Protein AF-A0A961IAS9-F1 (afdb_monomer_lite)

pLDDT: mean 73.24, std 22.25, range [24.95, 97.94]

Secondary structure (DSSP, 8-state):
-HHHHHHHHHHHHHHHHHHHHHHHHHHHHHHHHHHHHHHHHT-HHHHHHHHHHHHHHHHHS-TT-HHHHHHHHHHHHHHHSSS-GGGSS--HHHHHHHHHHHHHHHHTTPPPP-HHHHHHHHHHHHHHHHHHHTT-HHHHHHHHHHHHHHHTT---HHHHHHHHHHHHHHHHTT-HHHHHHHHHHHHHHTTTSHHHHHHHHHHHHHHHHHHHHHHHHHS---HHHHHHHHHHTT-HHHHHHHHHT-SS--HHHHHHHHHHHHHTT-HHHHHHHHHHHHHH---HHHHHHHHHHHHHHHHHSS-HHHHHHHHHHHHHHHT-HHHHHHHHHHHTTSPP-HHHHHHHHHHHH-TTS-HHHHHHHHHHHHHHHT-----TTT---------S-------PPPPPP----------------PPPPPPPTTPPPPP-------EEEE-TTS-EEEES-EEEETTEEEETTEEE--PSP---

Radius of gyration: 30.34 Å; chains: 1; bounding box: 96×59×91 Å

Structure (mmCIF, N/CA/C/O backbone):
data_AF-A0A961IAS9-F1
#
_entry.id   AF-A0A961IAS9-F1
#
loop_
_atom_site.group_PDB
_atom_site.id
_atom_site.type_symbol
_atom_site.label_atom_id
_atom_site.label_alt_id
_atom_site.label_comp_id
_atom_site.label_asym_id
_atom_site.label_entity_id
_atom_site.label_seq_id
_atom_site.pdbx_PDB_ins_code
_atom_site.Cartn_x
_atom_site.Cartn_y
_atom_site.Cartn_z
_atom_site.occupancy
_atom_site.B_iso_or_equiv
_atom_site.auth_seq_id
_atom_site.auth_comp_id
_atom_site.auth_asym_id
_atom_site.auth_atom_id
_atom_site.pdbx_PDB_model_num
ATOM 1 N N . MET A 1 1 ? 39.815 -20.068 -60.153 1.00 55.81 1 MET A N 1
ATOM 2 C CA . MET A 1 1 ? 39.666 -20.038 -58.678 1.00 55.81 1 MET A CA 1
ATOM 3 C C . MET A 1 1 ? 39.257 -18.664 -58.130 1.00 55.81 1 MET A C 1
ATOM 5 O O . MET A 1 1 ? 38.383 -18.634 -57.279 1.00 55.81 1 MET A O 1
ATOM 9 N N . GLN A 1 2 ? 39.758 -17.529 -58.644 1.00 60.88 2 GLN A N 1
ATOM 10 C CA . GLN A 1 2 ? 39.409 -16.188 -58.117 1.00 60.88 2 GLN A CA 1
ATOM 11 C C . GLN A 1 2 ? 37.924 -15.770 -58.247 1.00 60.88 2 GLN A C 1
ATOM 13 O O . GLN A 1 2 ? 37.395 -15.134 -57.342 1.00 60.88 2 GLN A O 1
ATOM 18 N N . ARG A 1 3 ? 37.211 -16.163 -59.318 1.00 66.38 3 ARG A N 1
ATOM 19 C CA . ARG A 1 3 ? 35.778 -15.822 -59.492 1.00 66.38 3 ARG A CA 1
ATOM 20 C C . ARG A 1 3 ? 34.842 -16.534 -58.504 1.00 66.38 3 ARG A C 1
ATOM 22 O O . ARG A 1 3 ? 33.837 -15.957 -58.114 1.00 66.38 3 ARG A O 1
ATOM 29 N N . GLY A 1 4 ? 35.187 -17.750 -58.075 1.00 72.12 4 GLY A N 1
ATOM 30 C CA . GLY A 1 4 ? 34.406 -18.490 -57.075 1.00 72.12 4 GLY A CA 1
ATOM 31 C C . GLY A 1 4 ? 34.513 -17.865 -55.684 1.00 72.12 4 GLY A C 1
ATOM 32 O O . GLY A 1 4 ? 33.504 -17.716 -55.005 1.00 72.12 4 GLY A O 1
ATOM 33 N N . GLY A 1 5 ? 35.711 -17.406 -55.303 1.00 78.50 5 GLY A N 1
ATOM 34 C CA . GLY A 1 5 ? 35.925 -16.703 -54.033 1.00 78.50 5 GLY A CA 1
ATOM 35 C C . GLY A 1 5 ? 35.165 -15.376 -53.943 1.00 78.50 5 GLY A C 1
ATOM 36 O O . GLY A 1 5 ? 34.583 -15.081 -52.906 1.00 78.50 5 GLY A O 1
ATOM 37 N N . ALA A 1 6 ? 35.092 -14.615 -55.042 1.00 80.81 6 ALA A N 1
ATOM 38 C CA . ALA A 1 6 ? 34.334 -13.362 -55.082 1.0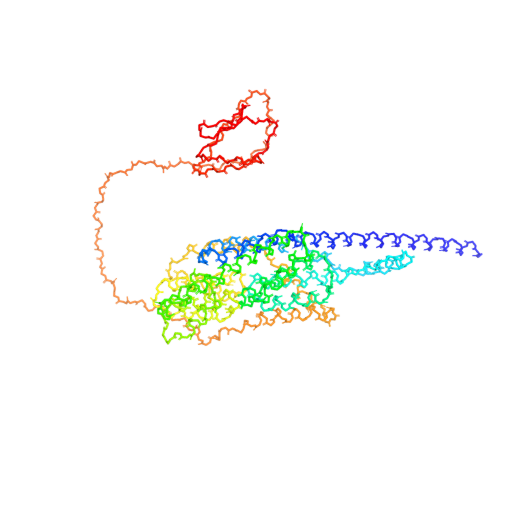0 80.81 6 ALA A CA 1
ATOM 39 C C . ALA A 1 6 ? 32.819 -13.579 -54.920 1.00 80.81 6 ALA A C 1
ATOM 41 O O . ALA A 1 6 ? 32.168 -12.822 -54.208 1.00 80.81 6 ALA A O 1
ATOM 42 N N . ILE A 1 7 ? 32.259 -14.629 -55.532 1.00 84.69 7 ILE A N 1
ATOM 43 C CA . ILE A 1 7 ? 30.832 -14.962 -55.393 1.00 84.69 7 ILE A CA 1
ATOM 44 C C . ILE A 1 7 ? 30.521 -15.410 -53.961 1.00 84.69 7 ILE A C 1
ATOM 46 O O . ILE A 1 7 ? 29.562 -14.920 -53.375 1.00 84.69 7 ILE A O 1
ATOM 50 N N . VAL A 1 8 ? 31.350 -16.277 -53.369 1.00 84.00 8 VAL A N 1
ATOM 51 C CA . VAL A 1 8 ? 31.183 -16.714 -51.969 1.00 84.00 8 VAL A CA 1
ATOM 52 C C . VAL A 1 8 ? 31.287 -15.531 -51.004 1.00 84.00 8 VAL A C 1
ATOM 54 O O . VAL A 1 8 ? 30.492 -15.434 -50.074 1.00 84.00 8 VAL A O 1
ATOM 57 N N . PHE A 1 9 ? 32.204 -14.594 -51.254 1.00 86.25 9 PHE A N 1
ATOM 58 C CA . PHE A 1 9 ? 32.331 -13.375 -50.460 1.00 86.25 9 PHE A CA 1
ATOM 59 C C . PHE A 1 9 ? 31.090 -12.477 -50.569 1.00 86.25 9 PHE A C 1
ATOM 61 O O . PHE A 1 9 ? 30.550 -12.064 -49.548 1.00 86.25 9 PHE A O 1
ATOM 68 N N . ILE A 1 10 ? 30.592 -12.219 -51.783 1.00 86.88 10 ILE A N 1
ATOM 69 C CA . ILE A 1 10 ? 29.390 -11.394 -52.001 1.00 86.88 10 ILE A CA 1
ATOM 70 C C . ILE A 1 10 ? 28.158 -12.034 -51.350 1.00 86.88 10 ILE A C 1
ATOM 72 O O . ILE A 1 10 ? 27.391 -11.343 -50.683 1.00 86.88 10 ILE A O 1
ATOM 76 N N . VAL A 1 11 ? 27.984 -13.350 -51.500 1.00 86.56 11 VAL A N 1
ATOM 77 C CA . VAL A 1 11 ? 26.887 -14.089 -50.859 1.00 86.56 11 VAL A CA 1
ATOM 78 C C . VAL A 1 11 ? 27.018 -14.043 -49.337 1.00 86.56 11 VAL A C 1
ATOM 80 O O . VAL A 1 11 ? 26.026 -13.806 -48.657 1.00 86.56 11 VAL A O 1
ATOM 83 N N . GLY A 1 12 ? 28.232 -14.188 -48.799 1.00 85.12 12 GLY A N 1
ATOM 84 C CA . GLY A 1 12 ? 28.494 -14.058 -47.366 1.00 85.12 12 GLY A CA 1
ATOM 85 C C . GLY A 1 12 ? 28.143 -12.671 -46.823 1.00 85.12 12 GLY A C 1
ATOM 86 O O . GLY A 1 12 ? 27.488 -12.569 -45.790 1.00 85.12 12 GLY A O 1
ATOM 87 N N . VAL A 1 13 ? 28.502 -11.605 -47.544 1.00 84.38 13 VAL A N 1
ATOM 88 C CA . VAL A 1 13 ? 28.171 -10.220 -47.166 1.00 84.38 13 VAL A CA 1
ATOM 89 C C . VAL A 1 13 ? 26.664 -9.965 -47.228 1.00 84.38 13 VAL A C 1
ATOM 91 O O . VAL A 1 13 ? 26.116 -9.367 -46.306 1.00 84.38 13 VAL A O 1
ATOM 94 N N . LEU A 1 14 ? 25.974 -10.438 -48.271 1.00 85.94 14 LEU A N 1
ATOM 95 C CA . LEU A 1 14 ? 24.517 -10.301 -48.387 1.00 85.94 14 LEU A CA 1
ATOM 96 C C . LEU A 1 14 ? 23.775 -11.070 -47.290 1.00 85.94 14 LEU A C 1
ATOM 98 O O . LEU A 1 14 ? 22.804 -10.560 -46.735 1.00 85.94 14 LEU A O 1
ATOM 102 N N . LEU A 1 15 ? 24.242 -12.271 -46.951 1.00 83.25 15 LEU A N 1
ATOM 103 C CA . LEU A 1 15 ? 23.660 -13.079 -45.884 1.00 83.25 15 LEU A CA 1
ATOM 104 C C . LEU A 1 15 ? 23.878 -12.424 -44.514 1.00 83.25 15 LEU A C 1
ATOM 106 O O . LEU A 1 15 ? 22.947 -12.355 -43.717 1.00 83.25 15 LEU A O 1
ATOM 110 N N . LEU A 1 16 ? 25.063 -11.858 -44.272 1.00 78.44 16 LEU A N 1
ATOM 111 C CA . LEU A 1 16 ? 25.355 -11.096 -43.057 1.00 78.44 16 LEU A CA 1
ATOM 112 C C . LEU A 1 16 ? 24.498 -9.825 -42.967 1.00 78.44 16 LEU A C 1
ATOM 114 O O . LEU A 1 16 ? 24.000 -9.511 -41.890 1.00 78.44 16 LEU A O 1
ATOM 118 N N . PHE A 1 17 ? 24.268 -9.135 -44.089 1.00 82.62 17 PHE A N 1
ATOM 119 C CA . PHE A 1 17 ? 23.368 -7.980 -44.155 1.00 82.62 17 PHE A CA 1
ATOM 120 C C . PHE A 1 17 ? 21.907 -8.359 -43.876 1.00 82.62 17 PHE A C 1
ATOM 122 O O . PHE A 1 17 ? 21.202 -7.638 -43.178 1.00 82.62 17 PHE A O 1
ATOM 129 N N . PHE A 1 18 ? 21.440 -9.498 -44.390 1.00 83.50 18 PHE A N 1
ATOM 130 C CA . PHE A 1 18 ? 20.084 -9.976 -44.120 1.00 83.50 18 PHE A CA 1
ATOM 131 C C . PHE A 1 18 ? 19.899 -10.375 -42.648 1.00 83.50 18 PHE A C 1
ATOM 133 O O . PHE A 1 18 ? 18.911 -9.988 -42.026 1.00 83.50 18 PHE A O 1
ATOM 140 N N . LEU A 1 19 ? 20.874 -11.088 -42.072 1.00 76.69 19 LEU A N 1
ATOM 141 C CA . LEU A 1 19 ? 20.866 -11.460 -40.655 1.00 76.69 19 LEU A CA 1
ATOM 142 C C . LEU A 1 19 ? 20.915 -10.231 -39.744 1.00 76.69 19 LEU A C 1
ATOM 144 O O . LEU A 1 19 ? 20.162 -10.161 -38.776 1.00 76.69 19 LEU A O 1
ATOM 148 N N . SER A 1 20 ? 21.753 -9.240 -40.060 1.00 72.44 20 SER A N 1
ATOM 149 C CA . SER A 1 20 ? 21.816 -8.004 -39.278 1.00 72.44 20 SER A CA 1
ATOM 150 C C . SER A 1 20 ? 20.538 -7.177 -39.411 1.00 72.44 20 SER A C 1
ATOM 152 O O . SER A 1 20 ? 20.057 -6.660 -38.408 1.00 72.44 20 SER A O 1
ATOM 154 N N . ALA A 1 21 ? 19.927 -7.109 -40.598 1.00 79.94 21 ALA A N 1
ATOM 155 C CA . ALA A 1 21 ? 18.639 -6.446 -40.790 1.00 79.94 21 ALA A CA 1
ATOM 156 C C . ALA A 1 21 ? 17.524 -7.103 -39.960 1.00 79.94 21 ALA A C 1
ATOM 158 O O . ALA A 1 21 ? 16.784 -6.395 -39.277 1.00 79.94 21 ALA A O 1
ATOM 159 N N . GLN A 1 22 ? 17.428 -8.439 -39.957 1.00 79.31 22 GLN A N 1
ATOM 160 C CA . GLN A 1 22 ? 16.470 -9.148 -39.100 1.00 79.31 22 GLN A CA 1
ATOM 161 C C . GLN A 1 22 ? 16.735 -8.906 -37.611 1.00 79.31 22 GLN A C 1
ATOM 163 O O . GLN A 1 22 ? 15.794 -8.625 -36.872 1.00 79.31 22 GLN A O 1
ATOM 168 N N . ALA A 1 23 ? 17.998 -8.949 -37.186 1.00 73.06 23 ALA A N 1
ATOM 169 C CA . ALA A 1 23 ? 18.378 -8.738 -35.793 1.00 73.06 23 ALA A CA 1
ATOM 170 C C . ALA A 1 23 ? 18.105 -7.297 -35.310 1.00 73.06 23 ALA A C 1
ATOM 172 O O . ALA A 1 23 ? 17.712 -7.075 -34.169 1.00 73.06 23 ALA A O 1
ATOM 173 N N . ILE A 1 24 ? 18.258 -6.294 -36.180 1.00 75.81 24 ILE A N 1
ATOM 174 C CA . ILE A 1 24 ? 17.899 -4.903 -35.862 1.00 75.81 24 ILE A CA 1
ATOM 175 C C . ILE A 1 24 ? 16.381 -4.762 -35.699 1.00 75.81 24 ILE A C 1
ATOM 177 O O . ILE A 1 24 ? 15.922 -4.085 -34.778 1.00 75.81 24 ILE A O 1
ATOM 181 N N . VAL A 1 25 ? 15.598 -5.392 -36.581 1.00 81.12 25 VAL A N 1
ATOM 182 C CA . VAL A 1 25 ? 14.131 -5.369 -36.494 1.00 81.12 25 VAL A CA 1
ATOM 183 C C . VAL A 1 25 ? 13.654 -6.053 -35.214 1.00 81.12 25 VAL A C 1
ATOM 185 O O . VAL A 1 25 ? 12.796 -5.494 -34.536 1.00 81.12 25 VAL A O 1
ATOM 188 N N . SER A 1 26 ? 14.226 -7.202 -34.839 1.00 75.06 26 SER A N 1
ATOM 189 C CA . SER A 1 26 ? 13.853 -7.890 -33.597 1.00 75.06 26 SER A CA 1
ATOM 190 C C . SER A 1 26 ? 14.161 -7.047 -32.359 1.00 75.06 26 SER A C 1
ATOM 192 O O . SER A 1 26 ? 13.287 -6.886 -31.516 1.00 75.06 26 SER A O 1
ATOM 194 N N . VAL A 1 27 ? 15.333 -6.402 -32.286 1.00 76.31 27 VAL A N 1
ATOM 195 C CA . VAL A 1 27 ? 15.661 -5.482 -31.178 1.00 76.31 27 VAL A CA 1
ATOM 196 C C . VAL A 1 27 ? 14.718 -4.287 -31.133 1.00 76.31 27 VAL A C 1
ATOM 198 O O . VAL A 1 27 ? 14.332 -3.858 -30.054 1.00 76.31 27 VAL A O 1
ATOM 201 N N . LYS A 1 28 ? 14.320 -3.735 -32.285 1.00 78.75 28 LYS A N 1
ATOM 202 C CA . LYS A 1 28 ? 13.370 -2.615 -32.321 1.00 78.75 28 LYS A CA 1
ATOM 203 C C . LYS A 1 28 ? 11.969 -3.018 -31.883 1.00 78.75 28 LYS A C 1
ATOM 205 O O . LYS A 1 28 ? 11.305 -2.238 -31.209 1.00 78.75 28 LYS A O 1
ATOM 210 N N . LEU A 1 29 ? 11.531 -4.221 -32.244 1.00 79.38 29 LEU A N 1
ATOM 211 C CA . LEU A 1 29 ? 10.282 -4.787 -31.743 1.00 79.38 29 LEU A CA 1
ATOM 212 C C . LEU A 1 29 ? 10.353 -5.051 -30.238 1.00 79.38 29 LEU A C 1
ATOM 214 O O . LEU A 1 29 ? 9.370 -4.797 -29.550 1.00 79.38 29 LEU A O 1
ATOM 218 N N . LEU A 1 30 ? 11.502 -5.494 -29.723 1.00 74.44 30 LEU A N 1
ATOM 219 C CA . LEU A 1 30 ? 11.718 -5.668 -28.291 1.00 74.44 30 LEU A CA 1
ATOM 220 C C . LEU A 1 30 ? 11.740 -4.327 -27.545 1.00 74.44 30 LEU A C 1
ATOM 222 O O . LEU A 1 30 ? 11.057 -4.192 -26.543 1.00 74.44 30 LEU A O 1
ATOM 226 N N . GLU A 1 31 ? 12.445 -3.313 -28.051 1.00 76.19 31 GLU A N 1
ATOM 227 C CA . GLU A 1 31 ? 12.445 -1.953 -27.486 1.00 76.19 31 GLU A CA 1
ATOM 228 C C . GLU A 1 31 ? 11.020 -1.386 -27.438 1.00 76.19 31 GLU A C 1
ATOM 230 O O . GLU A 1 31 ? 10.598 -0.879 -26.403 1.00 76.19 31 GLU A O 1
ATOM 235 N N . LEU A 1 32 ? 10.246 -1.548 -28.519 1.00 78.19 32 LEU A N 1
ATOM 236 C CA . LEU A 1 32 ? 8.827 -1.186 -28.545 1.00 78.19 32 LEU A CA 1
ATOM 237 C C . LEU A 1 32 ? 8.020 -1.972 -27.520 1.00 78.19 32 LEU A C 1
ATOM 239 O O . LEU A 1 32 ? 7.135 -1.410 -26.892 1.00 78.19 32 LEU A O 1
ATOM 243 N N . ARG A 1 33 ? 8.297 -3.262 -27.348 1.00 73.69 33 ARG A N 1
ATOM 244 C CA . ARG A 1 33 ? 7.595 -4.101 -26.383 1.00 73.69 33 ARG A CA 1
ATOM 245 C C . ARG A 1 33 ? 7.918 -3.697 -24.948 1.00 73.69 33 ARG A C 1
ATOM 247 O O . ARG A 1 33 ? 6.991 -3.577 -24.166 1.00 73.69 33 ARG A O 1
ATOM 254 N N . VAL A 1 34 ? 9.181 -3.424 -24.624 1.00 71.69 34 VAL A N 1
ATOM 255 C CA . VAL A 1 34 ? 9.606 -2.908 -23.314 1.00 71.69 34 VAL A CA 1
ATOM 256 C C . VAL A 1 34 ? 8.987 -1.536 -23.054 1.00 71.69 34 VAL A C 1
ATOM 258 O O . VAL A 1 34 ? 8.461 -1.321 -21.970 1.00 71.69 34 VAL A O 1
ATOM 261 N N . GLN A 1 35 ? 8.967 -0.636 -24.043 1.00 73.06 35 GLN A N 1
ATOM 262 C CA . GLN A 1 35 ? 8.312 0.673 -23.928 1.00 73.06 35 GLN A CA 1
ATOM 263 C C . GLN A 1 35 ? 6.798 0.553 -23.745 1.00 73.06 35 GLN A C 1
ATOM 265 O O . GLN A 1 35 ? 6.250 1.128 -22.815 1.00 73.06 35 GLN A O 1
ATOM 270 N N . ILE A 1 36 ? 6.124 -0.237 -24.584 1.00 70.50 36 ILE A N 1
ATOM 271 C CA . ILE A 1 36 ? 4.683 -0.488 -24.478 1.00 70.50 36 ILE A CA 1
ATOM 272 C C . ILE A 1 36 ? 4.359 -1.141 -23.143 1.00 70.50 36 ILE A C 1
ATOM 274 O O . ILE A 1 36 ? 3.365 -0.773 -22.530 1.00 70.50 36 ILE A O 1
ATOM 278 N N . SER A 1 37 ? 5.168 -2.106 -22.706 1.00 66.25 37 SER A N 1
ATOM 279 C CA . SER A 1 37 ? 5.036 -2.709 -21.392 1.00 66.25 37 SER A CA 1
ATOM 280 C C . SER A 1 37 ? 5.177 -1.621 -20.353 1.00 66.25 37 SER A C 1
ATOM 282 O O . SER A 1 37 ? 4.171 -1.362 -19.729 1.00 66.25 37 SER A O 1
ATOM 284 N N . ARG A 1 38 ? 6.301 -0.904 -20.247 1.00 68.06 38 ARG A N 1
ATOM 285 C CA . ARG A 1 38 ? 6.511 0.218 -19.310 1.00 68.06 38 ARG A CA 1
ATOM 286 C C . ARG A 1 38 ? 5.332 1.201 -19.258 1.00 68.06 38 ARG A C 1
ATOM 288 O O . ARG A 1 38 ? 4.845 1.482 -18.169 1.00 68.06 38 ARG A O 1
ATOM 295 N N . ASP A 1 39 ? 4.829 1.640 -20.410 1.00 65.31 39 ASP A N 1
ATOM 296 C CA . ASP A 1 39 ? 3.709 2.584 -20.519 1.00 65.31 39 ASP A CA 1
ATOM 297 C C . ASP A 1 39 ? 2.350 1.965 -20.124 1.00 65.31 39 ASP A C 1
ATOM 299 O O . ASP A 1 39 ? 1.460 2.662 -19.634 1.00 65.31 39 ASP A O 1
ATOM 303 N N . ARG A 1 40 ? 2.148 0.657 -20.352 1.00 61.34 40 ARG A N 1
ATOM 304 C CA . ARG A 1 40 ? 0.899 -0.065 -20.024 1.00 61.34 40 ARG A CA 1
ATOM 305 C C . ARG A 1 40 ? 0.880 -0.657 -18.620 1.00 61.34 40 ARG A C 1
ATOM 307 O O . ARG A 1 40 ? -0.201 -0.836 -18.069 1.00 61.34 40 ARG A O 1
ATOM 314 N N . LEU A 1 41 ? 2.045 -1.005 -18.090 1.00 58.31 41 LEU A N 1
ATOM 315 C CA . LEU A 1 41 ? 2.235 -1.758 -16.855 1.00 58.31 41 LEU A CA 1
ATOM 316 C C . LEU A 1 41 ? 1.920 -0.960 -15.616 1.00 58.31 41 LEU A C 1
ATOM 318 O O . LEU A 1 41 ? 1.392 -1.460 -14.634 1.00 58.31 41 LEU A O 1
ATOM 322 N N . LEU A 1 42 ? 2.328 0.290 -15.677 1.00 61.09 42 LEU A N 1
ATOM 323 C CA . LEU A 1 42 ? 2.171 1.251 -14.628 1.00 61.09 42 LEU A CA 1
ATOM 324 C C . LEU A 1 42 ? 1.645 2.437 -15.380 1.00 61.09 42 LEU A C 1
ATOM 326 O O . LEU A 1 42 ? 2.411 3.323 -15.727 1.00 61.09 42 LEU A O 1
ATOM 330 N N . ASN A 1 43 ? 0.356 2.416 -15.726 1.00 72.44 43 ASN A N 1
ATOM 331 C CA . ASN A 1 43 ? -0.313 3.644 -16.124 1.00 72.44 43 ASN A CA 1
ATOM 332 C C . ASN A 1 43 ? -0.104 4.612 -14.954 1.00 72.44 43 ASN A C 1
ATOM 334 O O . ASN A 1 43 ? -0.851 4.572 -13.981 1.00 72.44 43 ASN A O 1
ATOM 338 N N . TYR A 1 44 ? 0.996 5.364 -15.000 1.00 77.38 44 TYR A N 1
ATOM 339 C CA . TYR A 1 44 ? 1.581 5.971 -13.815 1.00 77.38 44 TYR A CA 1
ATOM 340 C C . TYR A 1 44 ? 0.612 7.002 -13.261 1.00 77.38 44 TYR A C 1
ATOM 342 O O . TYR A 1 44 ? 0.392 7.080 -12.059 1.00 77.38 44 TYR A O 1
ATOM 350 N N . GLU A 1 45 ? -0.094 7.667 -14.172 1.00 79.62 45 GLU A N 1
ATOM 351 C CA . GLU A 1 45 ? -1.185 8.564 -13.862 1.00 79.62 45 GLU A CA 1
ATOM 352 C C . GLU A 1 45 ? -2.350 7.850 -13.168 1.00 79.62 45 GLU A C 1
ATOM 354 O O . GLU A 1 45 ? -2.854 8.341 -12.156 1.00 79.62 45 GLU A O 1
ATOM 359 N N . LEU A 1 46 ? -2.786 6.689 -13.670 1.00 80.00 46 LEU A N 1
ATOM 360 C CA . LEU A 1 46 ? -3.801 5.883 -12.991 1.00 80.00 46 LEU A CA 1
ATOM 361 C C . LEU A 1 46 ? -3.311 5.417 -11.616 1.00 80.00 46 LEU A C 1
ATOM 363 O O . LEU A 1 46 ? -4.080 5.520 -10.664 1.00 80.00 46 LEU A O 1
ATOM 367 N N . SER A 1 47 ? -2.056 4.979 -11.490 1.00 81.38 47 SER A N 1
ATOM 368 C CA . SER A 1 47 ? -1.487 4.563 -10.205 1.00 81.38 47 SER A CA 1
ATOM 369 C C . SER A 1 47 ? -1.468 5.714 -9.211 1.00 81.38 47 SER A C 1
ATOM 371 O O . SER A 1 47 ? -2.018 5.585 -8.125 1.00 81.38 47 SER A O 1
ATOM 373 N N . SER A 1 48 ? -0.958 6.889 -9.589 1.00 84.19 48 SER A N 1
ATOM 374 C CA . SER A 1 48 ? -0.959 8.058 -8.707 1.00 84.19 48 SER A CA 1
ATOM 375 C C . SER A 1 48 ? -2.376 8.498 -8.334 1.00 84.19 48 SER A C 1
ATOM 377 O O . SER A 1 48 ? -2.620 8.885 -7.194 1.00 84.19 48 SER A O 1
ATOM 379 N N . ARG A 1 49 ? -3.351 8.397 -9.249 1.00 85.62 49 ARG A N 1
ATOM 380 C CA . ARG A 1 49 ? -4.765 8.663 -8.928 1.00 85.62 49 ARG A CA 1
ATOM 381 C C . ARG A 1 49 ? -5.327 7.653 -7.930 1.00 85.62 49 ARG A C 1
ATOM 383 O O . ARG A 1 49 ? -6.054 8.062 -7.026 1.00 85.62 49 ARG A O 1
ATOM 390 N N . VAL A 1 50 ? -5.016 6.369 -8.091 1.00 84.69 50 VAL A N 1
ATOM 391 C CA . VAL A 1 50 ? -5.457 5.310 -7.175 1.00 84.69 50 VAL A CA 1
ATOM 392 C C . VAL A 1 50 ? -4.786 5.460 -5.814 1.00 84.69 50 VAL A C 1
ATOM 394 O O . VAL A 1 50 ? -5.499 5.495 -4.817 1.00 84.69 50 VAL A O 1
ATOM 397 N N . LEU A 1 51 ? -3.474 5.699 -5.772 1.00 86.75 51 LEU A N 1
ATOM 398 C CA . LEU A 1 51 ? -2.714 5.991 -4.556 1.00 86.75 51 LEU A CA 1
ATOM 399 C C . LEU A 1 51 ? -3.295 7.195 -3.808 1.00 86.75 51 LEU A C 1
ATOM 401 O O . LEU A 1 51 ? -3.590 7.114 -2.618 1.00 86.75 51 LEU A O 1
ATOM 405 N N . LYS A 1 52 ? -3.548 8.298 -4.523 1.00 87.25 52 LYS A N 1
ATOM 406 C CA . LYS A 1 52 ? -4.195 9.495 -3.973 1.00 87.25 52 LYS A CA 1
ATOM 407 C C . LYS A 1 52 ? -5.547 9.174 -3.346 1.00 87.25 52 LYS A C 1
ATOM 409 O O . LYS A 1 52 ? -5.843 9.639 -2.250 1.00 87.25 52 LYS A O 1
ATOM 414 N N . ASN A 1 53 ? -6.381 8.411 -4.051 1.00 85.81 53 ASN A N 1
ATOM 415 C CA . ASN A 1 53 ? -7.705 8.043 -3.560 1.00 85.81 53 ASN A CA 1
ATOM 416 C C . ASN A 1 53 ? -7.610 7.111 -2.347 1.00 85.81 53 ASN A C 1
ATOM 418 O O . ASN A 1 53 ? -8.323 7.339 -1.376 1.00 85.81 53 ASN A O 1
ATOM 422 N N . ARG A 1 54 ? -6.699 6.130 -2.363 1.00 84.50 54 ARG A N 1
ATOM 423 C CA . ARG A 1 54 ? -6.433 5.228 -1.235 1.00 84.50 54 ARG A CA 1
ATOM 424 C C . ARG A 1 54 ? -5.993 6.004 0.000 1.00 84.50 54 ARG A C 1
ATOM 426 O O . ARG A 1 54 ? -6.557 5.811 1.070 1.00 84.50 54 ARG A O 1
ATOM 433 N N . PHE A 1 55 ? -5.052 6.930 -0.152 1.00 84.56 55 PHE A N 1
ATOM 434 C CA . PHE A 1 55 ? -4.572 7.747 0.959 1.00 84.56 55 PHE A CA 1
ATOM 435 C C . PHE A 1 55 ? -5.657 8.680 1.498 1.00 84.56 55 PHE A C 1
ATOM 437 O O . PHE A 1 55 ? -5.833 8.813 2.705 1.00 84.56 55 PHE A O 1
ATOM 444 N N . LYS A 1 56 ? -6.448 9.283 0.604 1.00 85.56 56 LYS A N 1
ATOM 445 C CA . LYS A 1 56 ? -7.594 10.104 0.993 1.00 85.56 56 LYS A CA 1
ATOM 446 C C . LYS A 1 56 ? -8.629 9.296 1.780 1.00 85.56 56 LYS A C 1
ATOM 448 O O . LYS A 1 56 ? -9.106 9.785 2.797 1.00 85.56 56 LYS A O 1
ATOM 453 N N . GLN A 1 57 ? -8.956 8.086 1.326 1.00 81.81 57 GLN A N 1
ATOM 454 C CA . GLN A 1 57 ? -9.853 7.176 2.041 1.00 81.81 57 GLN A CA 1
ATOM 455 C C . GLN A 1 57 ? -9.305 6.855 3.428 1.00 81.81 57 GLN A C 1
ATOM 457 O O . GLN A 1 57 ? -10.003 7.047 4.418 1.00 81.81 57 GLN A O 1
ATOM 462 N N . LEU A 1 58 ? -8.031 6.461 3.496 1.00 79.44 58 LEU A N 1
ATOM 463 C CA . LEU A 1 58 ? -7.369 6.114 4.746 1.00 79.44 58 LEU A CA 1
ATOM 464 C C . LEU A 1 58 ? -7.356 7.285 5.733 1.00 79.44 58 LEU A C 1
ATOM 466 O O . LEU A 1 58 ? -7.538 7.074 6.919 1.00 79.44 58 LEU A O 1
ATOM 470 N N . ILE A 1 59 ? -7.193 8.526 5.272 1.00 77.62 59 ILE A N 1
ATOM 471 C CA . ILE A 1 59 ? -7.044 9.687 6.161 1.00 77.62 59 ILE A CA 1
ATOM 472 C C . ILE A 1 59 ? -8.370 10.385 6.492 1.00 77.62 59 ILE A C 1
ATOM 474 O O . ILE A 1 59 ? -8.505 10.933 7.591 1.00 77.62 59 ILE A O 1
ATOM 478 N N . LEU A 1 60 ? -9.338 10.416 5.573 1.00 73.56 60 LEU A N 1
ATOM 479 C CA . LEU A 1 60 ? -10.559 11.227 5.709 1.00 73.56 60 LEU A CA 1
ATOM 480 C C . LEU A 1 60 ? -11.850 10.415 5.833 1.00 73.56 60 LEU A C 1
ATOM 482 O O . LEU A 1 60 ? -12.842 10.948 6.331 1.00 73.56 60 LEU A O 1
ATOM 486 N N . GLU A 1 61 ? -11.881 9.178 5.343 1.00 69.44 61 GLU A N 1
ATOM 487 C CA . GLU A 1 61 ? -13.112 8.392 5.245 1.00 69.44 61 GLU A CA 1
ATOM 488 C C . GLU A 1 61 ? -13.159 7.297 6.323 1.00 69.44 61 GLU A C 1
ATOM 490 O O . GLU A 1 61 ? -12.152 6.929 6.929 1.00 69.44 61 GLU A O 1
ATOM 495 N N . ASN A 1 62 ? -14.367 6.823 6.636 1.00 60.50 62 ASN A N 1
ATOM 496 C CA . ASN A 1 62 ? -14.573 5.849 7.705 1.00 60.50 62 ASN A CA 1
ATOM 497 C C . ASN A 1 62 ? -14.150 4.450 7.214 1.00 60.50 62 ASN A C 1
ATOM 499 O O . ASN A 1 62 ? -14.758 3.917 6.287 1.00 60.50 62 ASN A O 1
ATOM 503 N N . ASN A 1 63 ? -13.111 3.872 7.822 1.00 59.44 63 ASN A N 1
ATOM 504 C CA . ASN A 1 63 ? -12.282 2.817 7.216 1.00 59.44 63 ASN A CA 1
ATOM 505 C C . ASN A 1 63 ? -12.817 1.368 7.351 1.00 59.44 63 ASN A C 1
ATOM 507 O O . ASN A 1 63 ? -12.111 0.411 7.026 1.00 59.44 63 ASN A O 1
ATOM 511 N N . ASP A 1 64 ? -14.048 1.198 7.845 1.00 61.03 64 ASP A N 1
ATOM 512 C CA . ASP A 1 64 ? -14.705 -0.114 8.004 1.00 61.03 64 ASP A CA 1
ATOM 513 C C . ASP A 1 64 ? -15.695 -0.438 6.862 1.00 61.03 64 ASP A C 1
ATOM 515 O O . ASP A 1 64 ? -16.393 -1.455 6.906 1.00 61.03 64 ASP A O 1
ATOM 519 N N . ASP A 1 65 ? -15.764 0.393 5.812 1.00 73.25 65 ASP A N 1
ATOM 520 C CA . ASP A 1 65 ? -16.548 0.078 4.610 1.00 73.25 65 ASP A CA 1
ATOM 521 C C . ASP A 1 65 ? -15.804 -0.920 3.709 1.00 73.25 65 ASP A C 1
ATOM 523 O O . ASP A 1 65 ? -15.128 -0.568 2.737 1.00 73.25 65 ASP A O 1
ATOM 527 N N . PHE A 1 66 ? -15.945 -2.200 4.051 1.00 76.56 66 PHE A N 1
ATOM 528 C CA . PHE A 1 66 ? -15.306 -3.298 3.333 1.00 76.56 66 PHE A CA 1
ATOM 529 C C . PHE A 1 66 ? -15.705 -3.375 1.845 1.00 76.56 66 PHE A C 1
ATOM 531 O O . PHE A 1 66 ? -14.915 -3.854 1.034 1.00 76.56 66 PHE A O 1
ATOM 538 N N . HIS A 1 67 ? -16.870 -2.847 1.447 1.00 78.75 67 HIS A N 1
ATOM 539 C CA . HIS A 1 67 ? -17.300 -2.823 0.042 1.00 78.75 67 HIS A CA 1
ATOM 540 C C . HIS A 1 67 ? -16.370 -1.966 -0.828 1.00 78.75 67 HIS A C 1
ATOM 542 O O . HIS A 1 67 ? -16.041 -2.323 -1.968 1.00 78.75 67 HIS A O 1
ATOM 548 N N . GLN A 1 68 ? -15.935 -0.821 -0.293 1.00 79.88 68 GLN A N 1
ATOM 549 C CA . GLN A 1 68 ? -15.015 0.073 -0.993 1.00 79.88 68 GLN A CA 1
ATOM 550 C C . GLN A 1 68 ? -13.625 -0.540 -1.109 1.00 79.88 68 GLN A C 1
ATOM 552 O O . GLN A 1 68 ? -13.001 -0.437 -2.164 1.00 79.88 68 GLN A O 1
ATOM 557 N N . GLU A 1 69 ? -13.159 -1.211 -0.056 1.00 82.00 69 GLU A N 1
ATOM 558 C CA . GLU A 1 69 ? -11.873 -1.905 -0.056 1.00 82.00 69 GLU A CA 1
ATOM 559 C C . GLU A 1 69 ? -11.842 -3.048 -1.072 1.00 82.00 69 GLU A C 1
ATOM 561 O O . GLU A 1 69 ? -10.907 -3.126 -1.865 1.00 82.00 69 GLU A O 1
ATOM 566 N N . ILE A 1 70 ? -12.900 -3.861 -1.134 1.00 83.62 70 ILE A N 1
ATOM 567 C CA . ILE A 1 70 ? -13.051 -4.918 -2.141 1.00 83.62 70 ILE A CA 1
ATOM 568 C C . ILE A 1 70 ? -13.015 -4.333 -3.557 1.00 83.62 70 ILE A C 1
ATOM 570 O O . ILE A 1 70 ? -12.242 -4.776 -4.407 1.00 83.62 70 ILE A O 1
ATOM 574 N N . SER A 1 71 ? -13.831 -3.306 -3.813 1.00 81.50 71 SER A N 1
ATOM 575 C CA . SER A 1 71 ? -13.903 -2.663 -5.132 1.00 81.50 71 SER A CA 1
ATOM 576 C C . SER A 1 71 ? -12.553 -2.074 -5.552 1.00 81.50 71 SER A C 1
ATOM 578 O O . SER A 1 71 ? -12.177 -2.137 -6.725 1.00 81.50 71 SER A O 1
ATOM 580 N N . ARG A 1 72 ? -11.806 -1.527 -4.587 1.00 81.38 72 ARG A N 1
ATOM 581 C CA . ARG A 1 72 ? -10.451 -1.015 -4.789 1.00 81.38 72 ARG A CA 1
ATOM 582 C C . ARG A 1 72 ? -9.464 -2.139 -5.093 1.00 81.38 72 ARG A C 1
ATOM 584 O O . ARG A 1 72 ? -8.731 -2.000 -6.063 1.00 81.38 72 ARG A O 1
ATOM 591 N N . ASN A 1 73 ? -9.474 -3.240 -4.342 1.00 81.94 73 ASN A N 1
ATOM 592 C CA . ASN A 1 73 ? -8.578 -4.378 -4.583 1.00 81.94 73 ASN A CA 1
ATOM 593 C C . ASN A 1 73 ? -8.774 -4.951 -6.000 1.00 81.94 73 ASN A C 1
ATOM 595 O O . ASN A 1 73 ? -7.797 -5.201 -6.710 1.00 81.94 73 ASN A O 1
ATOM 599 N N . VAL A 1 74 ? -10.026 -5.067 -6.462 1.00 81.12 74 VAL A N 1
ATOM 600 C CA . VAL A 1 74 ? -10.335 -5.471 -7.846 1.00 81.12 74 VAL A CA 1
ATOM 601 C C . VAL A 1 74 ? -9.772 -4.456 -8.848 1.00 81.12 74 VAL A C 1
ATOM 603 O O . VAL A 1 74 ? -9.098 -4.842 -9.805 1.00 81.12 74 VAL A O 1
ATOM 606 N N . LEU A 1 75 ? -9.971 -3.153 -8.622 1.00 77.06 75 LEU A N 1
ATOM 607 C CA . LEU A 1 75 ? -9.434 -2.110 -9.501 1.00 77.06 75 LEU A CA 1
ATOM 608 C C . LEU A 1 75 ? -7.898 -2.128 -9.558 1.00 77.06 75 LEU A C 1
ATOM 610 O O . LEU A 1 75 ? -7.330 -2.062 -10.648 1.00 77.06 75 LEU A O 1
ATOM 614 N N . GLU A 1 76 ? -7.234 -2.240 -8.410 1.00 76.50 76 GLU A N 1
ATOM 615 C CA . GLU A 1 76 ? -5.776 -2.303 -8.285 1.00 76.50 76 GLU A CA 1
ATOM 616 C C . GLU A 1 76 ? -5.205 -3.561 -8.954 1.00 76.50 76 GLU A C 1
ATOM 618 O O . GLU A 1 76 ? -4.148 -3.490 -9.581 1.00 76.50 76 GLU A O 1
ATOM 623 N N . SER A 1 77 ? -5.915 -4.697 -8.916 1.00 74.50 77 SER A N 1
ATOM 624 C CA . SER A 1 77 ? -5.523 -5.897 -9.673 1.00 74.50 77 SER A CA 1
ATOM 625 C C . SER A 1 77 ? -5.480 -5.665 -11.181 1.00 74.50 77 SER A C 1
ATOM 627 O O . SER A 1 77 ? -4.512 -6.058 -11.831 1.00 74.50 77 SER A O 1
ATOM 629 N N . SER A 1 78 ? -6.431 -4.891 -11.711 1.00 69.81 78 SER A N 1
ATOM 630 C CA . SER A 1 78 ? -6.457 -4.539 -13.132 1.00 69.81 78 SER A CA 1
ATOM 631 C C . SER A 1 78 ? -5.319 -3.609 -13.567 1.00 69.81 78 SER A C 1
AT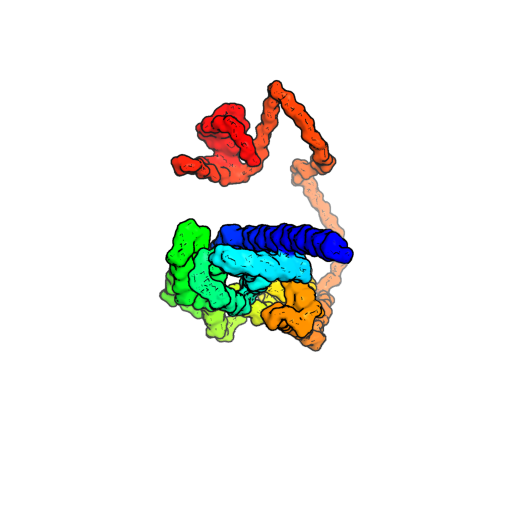OM 633 O O . SER A 1 78 ? -5.122 -3.415 -14.766 1.00 69.81 78 SER A O 1
ATOM 635 N N . ILE A 1 79 ? -4.597 -2.977 -12.632 1.00 70.00 79 ILE A N 1
ATOM 636 C CA . ILE A 1 79 ? -3.433 -2.140 -12.955 1.00 70.00 79 ILE A CA 1
ATOM 637 C C . ILE A 1 79 ? -2.229 -3.030 -13.282 1.00 70.00 79 ILE A C 1
ATOM 639 O O . ILE A 1 79 ? -1.515 -2.736 -14.236 1.00 70.00 79 ILE A O 1
ATOM 643 N N . MET A 1 80 ? -2.035 -4.137 -12.556 1.00 65.12 80 MET A N 1
ATOM 644 C CA . MET A 1 80 ? -0.833 -4.974 -12.682 1.00 65.12 80 MET A CA 1
ATOM 645 C C . MET A 1 80 ? -0.864 -5.971 -13.847 1.00 65.12 80 MET A C 1
ATOM 647 O O . MET A 1 80 ? 0.186 -6.277 -14.411 1.00 65.12 80 MET A O 1
ATOM 651 N N . ASN A 1 81 ? -2.041 -6.455 -14.252 1.00 61.03 81 ASN A N 1
ATOM 652 C CA . ASN A 1 81 ? -2.151 -7.637 -15.120 1.00 61.03 81 ASN A CA 1
ATOM 653 C C . ASN A 1 81 ? -2.404 -7.343 -16.609 1.00 61.03 81 ASN A C 1
ATOM 655 O O . ASN A 1 81 ? -2.709 -8.238 -17.395 1.00 61.03 81 ASN A O 1
ATOM 659 N N . ARG A 1 82 ? -2.208 -6.095 -17.055 1.00 57.31 82 ARG A N 1
ATOM 660 C CA . ARG A 1 82 ? -2.461 -5.694 -18.458 1.00 57.31 82 ARG A CA 1
ATOM 661 C C . ARG A 1 82 ? -1.350 -6.040 -19.452 1.00 57.31 82 ARG A C 1
ATOM 663 O O . ARG A 1 82 ? -1.519 -5.791 -20.648 1.00 57.31 82 ARG A O 1
ATOM 670 N N . ALA A 1 83 ? -0.216 -6.571 -18.999 1.00 55.69 83 ALA A N 1
ATOM 671 C CA . ALA A 1 83 ? 0.933 -6.856 -19.858 1.00 55.69 83 ALA A CA 1
ATOM 672 C C . ALA A 1 83 ? 1.486 -8.265 -19.616 1.00 55.69 83 ALA A C 1
ATOM 674 O O . ALA A 1 83 ? 1.965 -8.548 -18.518 1.00 55.69 83 ALA A O 1
ATOM 675 N N . ASP A 1 84 ? 1.462 -9.098 -20.667 1.00 57.84 84 ASP A N 1
ATOM 676 C CA . ASP A 1 84 ? 2.050 -10.444 -20.689 1.00 57.84 84 ASP A CA 1
ATOM 677 C C . ASP A 1 84 ? 3.554 -10.373 -20.349 1.00 57.84 84 ASP A C 1
ATOM 679 O O . ASP A 1 84 ? 4.330 -9.802 -21.128 1.00 57.84 84 ASP A O 1
ATOM 683 N N . PRO A 1 85 ? 3.979 -10.914 -19.195 1.00 53.31 85 PRO A N 1
ATOM 684 C CA . PRO A 1 85 ? 5.363 -10.832 -18.748 1.00 53.31 85 PRO A CA 1
ATOM 685 C C . PRO A 1 85 ? 6.344 -11.633 -19.605 1.00 53.31 85 PRO A C 1
ATOM 687 O O . PRO A 1 85 ? 7.458 -11.177 -19.852 1.00 53.31 85 PRO A O 1
ATOM 690 N N . ARG A 1 86 ? 5.908 -12.769 -20.172 1.00 56.22 86 ARG A N 1
ATOM 691 C CA . ARG A 1 86 ? 6.742 -13.629 -21.038 1.00 56.22 86 ARG A CA 1
ATOM 692 C C . ARG A 1 86 ? 7.142 -12.944 -22.336 1.00 56.22 86 ARG A C 1
ATOM 694 O O . ARG A 1 86 ? 8.033 -13.394 -23.050 1.00 56.22 86 ARG A O 1
ATOM 701 N N . ALA A 1 87 ? 6.486 -11.834 -22.649 1.00 57.97 87 ALA A N 1
ATOM 702 C CA . ALA A 1 87 ? 6.865 -10.992 -23.753 1.00 57.97 87 ALA A CA 1
ATOM 703 C C . ALA A 1 87 ? 8.203 -10.262 -23.469 1.00 57.97 87 ALA A C 1
ATOM 705 O O . ALA A 1 87 ? 8.853 -9.827 -24.410 1.00 57.97 87 ALA A O 1
ATOM 706 N N . LEU A 1 88 ? 8.661 -10.117 -22.224 1.00 61.28 88 LEU A N 1
ATOM 707 C CA . LEU A 1 88 ? 9.842 -9.307 -21.907 1.00 61.28 88 LEU A CA 1
ATOM 708 C C . LEU A 1 88 ? 11.179 -10.065 -21.967 1.00 61.28 88 LEU A C 1
ATOM 710 O O . LEU A 1 88 ? 12.199 -9.409 -22.143 1.00 61.28 88 LEU A O 1
ATOM 714 N N . GLU A 1 89 ? 11.188 -11.401 -21.893 1.00 65.88 89 GLU A N 1
ATOM 715 C CA . GLU A 1 89 ? 12.424 -12.199 -21.930 1.00 65.88 89 GLU A CA 1
ATOM 716 C C . GLU A 1 89 ? 13.180 -12.076 -23.265 1.00 65.88 89 GLU A C 1
ATOM 718 O O . GLU A 1 89 ? 12.605 -12.177 -24.352 1.00 65.88 89 GLU A O 1
ATOM 723 N N . LEU A 1 90 ? 14.503 -11.909 -23.170 1.00 67.06 90 LEU A N 1
ATOM 724 C CA . LEU A 1 90 ? 15.422 -11.830 -24.305 1.00 67.06 90 LEU A CA 1
ATOM 725 C C . LEU A 1 90 ? 15.716 -13.222 -24.879 1.00 67.06 90 LEU A C 1
ATOM 727 O O . LEU A 1 90 ? 16.481 -13.999 -24.307 1.00 67.06 90 LEU A O 1
ATOM 731 N N . ASN A 1 91 ? 15.219 -13.515 -26.079 1.00 77.50 91 ASN A N 1
ATOM 732 C CA . ASN A 1 91 ? 15.647 -14.704 -26.819 1.00 77.50 91 ASN A CA 1
ATOM 733 C C . ASN A 1 91 ? 17.132 -14.566 -27.247 1.00 77.50 91 ASN A C 1
ATOM 735 O O . ASN A 1 91 ? 17.565 -13.460 -27.580 1.00 77.50 91 ASN A O 1
ATOM 739 N N . PRO A 1 92 ? 17.923 -15.655 -27.344 1.00 77.50 92 PRO A N 1
ATOM 740 C CA . PRO A 1 92 ? 19.279 -15.638 -27.913 1.00 77.50 92 PRO A CA 1
ATOM 741 C C . PRO A 1 92 ? 19.457 -14.819 -29.207 1.00 77.50 92 PRO A C 1
ATOM 743 O O . PRO A 1 92 ? 20.486 -14.171 -29.411 1.00 77.50 92 PRO A O 1
ATOM 746 N N . VAL A 1 93 ? 18.450 -14.804 -30.088 1.00 75.50 93 VAL A N 1
ATOM 747 C CA . VAL A 1 93 ? 18.463 -13.984 -31.315 1.00 75.50 93 VAL A CA 1
ATOM 748 C C . VAL A 1 93 ? 18.400 -12.484 -31.002 1.00 75.50 93 VAL A C 1
ATOM 750 O O . VAL A 1 93 ? 19.076 -11.681 -31.646 1.00 75.50 93 VAL A O 1
ATOM 753 N N . GLU A 1 94 ? 17.611 -12.098 -30.004 1.00 76.06 94 GLU A N 1
ATOM 754 C CA . GLU A 1 94 ? 17.479 -10.717 -29.537 1.00 76.06 94 GLU A CA 1
ATOM 755 C C . GLU A 1 94 ? 18.726 -10.270 -28.767 1.00 76.06 94 GLU A C 1
ATOM 757 O O . GLU A 1 94 ? 19.174 -9.144 -28.973 1.00 76.06 94 GLU A O 1
ATOM 762 N N . GLN A 1 95 ? 19.362 -11.156 -27.990 1.00 80.31 95 GLN A N 1
ATOM 763 C CA . GLN A 1 95 ? 20.658 -10.888 -27.350 1.00 80.31 95 GLN A CA 1
ATOM 764 C C . GLN A 1 95 ? 21.754 -10.595 -28.387 1.00 80.31 95 GLN A C 1
ATOM 766 O O . GLN A 1 95 ? 22.482 -9.604 -28.280 1.00 80.31 95 GLN A O 1
ATOM 771 N N . PHE A 1 96 ? 21.847 -11.418 -29.439 1.00 77.69 96 PHE A N 1
ATOM 772 C CA . PHE A 1 96 ? 22.780 -11.171 -30.540 1.00 77.69 96 PHE A CA 1
ATOM 773 C C . PHE A 1 96 ? 22.450 -9.869 -31.279 1.00 77.69 96 PHE A C 1
ATOM 775 O O . PHE A 1 96 ? 23.342 -9.071 -31.580 1.00 77.69 96 PHE A O 1
ATOM 782 N N . GLY A 1 97 ? 21.164 -9.617 -31.536 1.00 79.19 97 GLY A N 1
ATOM 783 C CA . GLY A 1 97 ? 20.720 -8.358 -32.118 1.00 79.19 97 GLY A CA 1
ATOM 784 C C . GLY A 1 97 ? 21.111 -7.155 -31.269 1.00 79.19 97 GLY A C 1
ATOM 785 O O . GLY A 1 97 ? 21.587 -6.160 -31.820 1.00 79.19 97 GLY A O 1
ATOM 786 N N . LEU A 1 98 ? 20.970 -7.239 -29.943 1.00 82.00 98 LEU A N 1
ATOM 787 C CA . LEU A 1 98 ? 21.310 -6.163 -29.017 1.00 82.00 98 LEU A CA 1
ATOM 788 C C . LEU A 1 98 ? 22.796 -5.820 -29.111 1.00 82.00 98 LEU A C 1
ATOM 790 O O . LEU A 1 98 ? 23.141 -4.643 -29.197 1.00 82.00 98 LEU A O 1
ATOM 794 N N . LEU A 1 99 ? 23.663 -6.833 -29.192 1.00 83.19 99 LEU A N 1
ATOM 795 C CA . LEU A 1 99 ? 25.101 -6.654 -29.397 1.00 83.19 99 LEU A CA 1
ATOM 796 C C . LEU A 1 99 ? 25.395 -5.910 -30.706 1.00 83.19 99 LEU A C 1
ATOM 798 O O . LEU A 1 99 ? 26.159 -4.942 -30.709 1.00 83.19 99 LEU A O 1
ATOM 802 N N . VAL A 1 100 ? 24.759 -6.312 -31.812 1.00 80.88 100 VAL A N 1
ATOM 803 C CA . VAL A 1 100 ? 24.928 -5.656 -33.121 1.00 80.88 100 VAL A CA 1
ATOM 804 C C . VAL A 1 100 ? 24.446 -4.204 -33.076 1.00 80.88 100 VAL A C 1
ATOM 806 O O . VAL A 1 100 ? 25.149 -3.298 -33.528 1.00 80.88 100 VAL A O 1
ATOM 809 N N . VAL A 1 101 ? 23.269 -3.956 -32.500 1.00 81.44 101 VAL A N 1
ATOM 810 C CA . VAL A 1 101 ? 22.694 -2.610 -32.378 1.00 81.44 101 VAL A CA 1
ATOM 811 C C . VAL A 1 101 ? 23.563 -1.722 -31.490 1.00 81.44 101 VAL A C 1
ATOM 813 O O . VAL A 1 101 ? 23.829 -0.575 -31.851 1.00 81.44 101 VAL A O 1
ATOM 816 N N . ASN A 1 102 ? 24.054 -2.242 -30.369 1.00 84.88 102 ASN A N 1
ATOM 817 C CA . ASN A 1 102 ? 24.930 -1.515 -29.457 1.00 84.88 102 ASN A CA 1
ATOM 818 C C . ASN A 1 102 ? 26.290 -1.198 -30.089 1.00 84.88 102 ASN A C 1
ATOM 820 O O . ASN A 1 102 ? 26.784 -0.085 -29.913 1.00 84.88 102 ASN A O 1
ATOM 824 N N . ALA A 1 103 ? 26.846 -2.089 -30.915 1.00 83.06 103 ALA A N 1
ATOM 825 C CA . ALA A 1 103 ? 28.047 -1.795 -31.698 1.00 83.06 103 ALA A CA 1
ATOM 826 C C . ALA A 1 103 ? 27.819 -0.636 -32.688 1.00 83.06 103 ALA A C 1
ATOM 828 O O . ALA A 1 103 ? 28.642 0.275 -32.788 1.00 83.06 103 ALA A O 1
ATOM 829 N N . VAL A 1 104 ? 26.672 -0.613 -33.379 1.00 81.75 104 VAL A N 1
ATOM 830 C CA . VAL A 1 104 ? 26.306 0.497 -34.278 1.00 81.75 104 VAL A CA 1
ATOM 831 C C . VAL A 1 104 ? 26.073 1.797 -33.500 1.00 81.75 104 VAL A C 1
ATOM 833 O O . VAL A 1 104 ? 26.495 2.865 -33.951 1.00 81.75 104 VAL A O 1
ATOM 836 N N . ARG A 1 105 ? 25.427 1.737 -32.328 1.00 82.50 105 ARG A N 1
ATOM 837 C CA . ARG A 1 105 ? 25.200 2.906 -31.460 1.00 82.50 105 ARG A CA 1
ATOM 838 C C . ARG A 1 105 ? 26.514 3.474 -30.936 1.00 82.50 105 ARG A C 1
ATOM 840 O O . ARG A 1 105 ? 26.677 4.686 -31.018 1.00 82.50 105 ARG A O 1
ATOM 847 N N . LEU A 1 106 ? 27.467 2.630 -30.541 1.00 88.88 106 LEU A N 1
ATOM 848 C CA . LEU A 1 106 ? 28.815 3.048 -30.149 1.00 88.88 106 LEU A CA 1
ATOM 849 C C . LEU A 1 106 ? 29.524 3.803 -31.279 1.00 88.88 106 LEU A C 1
ATOM 851 O O . LEU A 1 106 ? 30.026 4.904 -31.064 1.00 88.88 106 LEU A O 1
ATOM 855 N N . LEU A 1 107 ? 29.502 3.257 -32.500 1.00 85.50 107 LEU A N 1
ATOM 856 C CA . LEU A 1 107 ? 30.057 3.932 -33.682 1.00 85.50 107 LEU A CA 1
ATOM 857 C C . LEU A 1 107 ? 29.338 5.253 -33.996 1.00 85.50 107 LEU A C 1
ATOM 859 O O . LEU A 1 107 ? 29.939 6.173 -34.543 1.00 85.50 107 LEU A O 1
ATOM 863 N N . SER A 1 108 ? 28.059 5.349 -33.632 1.00 80.12 108 SER A N 1
ATOM 864 C CA . SER A 1 108 ? 27.231 6.547 -33.795 1.00 80.12 108 SER A CA 1
ATOM 865 C C . SER A 1 108 ? 27.276 7.495 -32.589 1.00 80.12 108 SER A C 1
ATOM 867 O O . SER A 1 108 ? 26.506 8.454 -32.567 1.00 80.12 108 SER A O 1
ATOM 869 N N . LEU A 1 109 ? 28.117 7.219 -31.580 1.00 85.81 109 LEU A N 1
ATOM 870 C CA . LEU A 1 109 ? 28.199 7.957 -30.310 1.00 85.81 109 LEU A CA 1
ATOM 871 C C . LEU A 1 109 ? 26.848 8.102 -29.587 1.00 85.81 109 LEU A C 1
ATOM 873 O O . LEU A 1 109 ? 26.592 9.085 -28.893 1.00 85.81 109 LEU A O 1
ATOM 877 N N . LYS A 1 110 ? 25.961 7.124 -29.765 1.00 78.81 110 LYS A N 1
ATOM 878 C CA . LYS A 1 110 ? 24.694 7.025 -29.040 1.00 78.81 110 LYS A CA 1
ATOM 879 C C . LYS A 1 110 ? 24.879 6.147 -27.801 1.00 78.81 110 LYS A C 1
ATOM 881 O O . LYS A 1 110 ? 25.649 5.188 -27.866 1.00 78.81 110 LYS A O 1
ATOM 886 N N . PRO A 1 111 ? 24.141 6.417 -26.711 1.00 79.69 111 PRO A N 1
ATOM 887 C CA . PRO A 1 111 ? 24.149 5.548 -25.543 1.00 79.69 111 PRO A CA 1
ATOM 888 C C . PRO A 1 111 ? 23.663 4.143 -25.912 1.00 79.69 111 PRO A C 1
ATOM 890 O O . PRO A 1 111 ? 22.835 3.969 -26.824 1.00 79.69 111 PRO A O 1
ATOM 893 N N . PHE A 1 112 ? 24.211 3.158 -25.204 1.00 82.00 112 PHE A N 1
ATOM 894 C CA . PHE A 1 112 ? 23.840 1.756 -25.328 1.00 82.00 112 PHE A CA 1
ATOM 895 C C . PHE A 1 112 ? 22.382 1.534 -24.914 1.00 82.00 112 PHE A C 1
ATOM 897 O O . PHE A 1 112 ? 21.834 2.270 -24.100 1.00 82.00 112 PHE A O 1
ATOM 904 N N . LEU A 1 113 ? 21.748 0.528 -25.510 1.00 76.19 113 LEU A N 1
ATOM 905 C CA . LEU A 1 113 ? 20.484 -0.016 -25.030 1.00 76.19 113 LEU A CA 1
ATOM 906 C C . LEU A 1 113 ? 20.769 -1.017 -23.911 1.00 76.19 113 LEU A C 1
ATOM 908 O O . LEU A 1 113 ? 21.511 -1.977 -24.140 1.00 76.19 113 LEU A O 1
ATOM 912 N N . GLN A 1 114 ? 20.144 -0.810 -22.754 1.00 73.62 114 GLN A N 1
ATOM 913 C CA . GLN A 1 114 ? 20.220 -1.676 -21.574 1.00 73.62 114 GLN A CA 1
ATOM 914 C C . GLN A 1 114 ? 18.878 -2.398 -21.353 1.00 73.62 114 GLN A C 1
ATOM 916 O O . GLN A 1 114 ? 18.324 -2.385 -20.265 1.00 73.62 114 GLN A O 1
ATOM 921 N N . LEU A 1 115 ? 18.347 -3.049 -22.399 1.00 69.75 115 LEU A N 1
ATOM 922 C CA . LEU A 1 115 ? 17.004 -3.661 -22.368 1.00 69.75 115 LEU A CA 1
ATOM 923 C C . LEU A 1 115 ? 16.826 -4.718 -21.260 1.00 69.75 115 LEU A C 1
ATOM 925 O O . LEU A 1 115 ? 15.725 -4.859 -20.743 1.00 69.75 115 LEU A O 1
ATOM 929 N N . ALA A 1 116 ? 17.892 -5.437 -20.891 1.00 67.31 116 ALA A N 1
ATOM 930 C CA . ALA A 1 116 ? 17.860 -6.405 -19.791 1.00 67.31 116 ALA A CA 1
ATOM 931 C C . ALA A 1 116 ? 17.711 -5.721 -18.418 1.00 67.31 116 ALA A C 1
ATOM 933 O O . ALA A 1 116 ? 16.926 -6.157 -17.586 1.00 67.31 116 ALA A O 1
ATOM 934 N N . GLU A 1 117 ? 18.427 -4.616 -18.204 1.00 67.69 117 GLU A N 1
ATOM 935 C CA . GLU A 1 117 ? 18.377 -3.832 -16.964 1.00 67.69 117 GLU A CA 1
ATOM 936 C C . GLU A 1 117 ? 17.038 -3.091 -16.830 1.00 67.69 117 GLU A C 1
ATOM 938 O O . GLU A 1 117 ? 16.450 -3.040 -15.750 1.00 67.69 117 GLU A O 1
ATOM 943 N N . ASP A 1 118 ? 16.505 -2.592 -17.951 1.00 71.94 118 ASP A N 1
ATOM 944 C CA . ASP A 1 118 ? 15.165 -2.005 -18.021 1.00 71.94 118 ASP A CA 1
ATOM 945 C C . ASP A 1 118 ? 14.076 -3.039 -17.665 1.00 71.94 118 ASP A C 1
ATOM 947 O O . ASP A 1 118 ? 13.107 -2.704 -16.982 1.00 71.94 118 ASP A O 1
ATOM 951 N N . GLN A 1 119 ? 14.232 -4.297 -18.099 1.00 72.31 119 GLN A N 1
ATOM 952 C CA . GLN A 1 119 ? 13.329 -5.396 -17.745 1.00 72.31 119 GLN A CA 1
ATOM 953 C C . GLN A 1 119 ? 13.421 -5.750 -16.255 1.00 72.31 119 GLN A C 1
ATOM 955 O O . GLN A 1 119 ? 12.389 -5.857 -15.596 1.00 72.31 119 GLN A O 1
ATOM 960 N N . GLU A 1 120 ? 14.630 -5.909 -15.716 1.00 74.62 120 GLU A N 1
ATOM 961 C CA . GLU A 1 120 ? 14.844 -6.220 -14.297 1.00 74.62 120 GLU A CA 1
ATOM 962 C C . GLU A 1 120 ? 14.251 -5.128 -13.396 1.00 74.62 120 GLU A C 1
ATOM 964 O O . GLU A 1 120 ? 13.508 -5.419 -12.459 1.00 74.62 120 GLU A O 1
ATOM 969 N N . THR A 1 121 ? 14.487 -3.861 -13.746 1.00 79.44 121 THR A N 1
ATOM 970 C CA . THR A 1 121 ? 13.896 -2.699 -13.065 1.00 79.44 121 THR A CA 1
ATOM 971 C C . THR A 1 121 ? 12.370 -2.773 -13.069 1.00 79.44 121 THR A C 1
ATOM 973 O O . THR A 1 121 ? 11.727 -2.507 -12.058 1.00 79.44 121 THR A O 1
ATOM 976 N N . LEU A 1 122 ? 11.771 -3.160 -14.196 1.00 77.94 122 LEU A N 1
ATOM 977 C CA . LEU A 1 122 ? 10.323 -3.266 -14.341 1.00 77.94 122 LEU A CA 1
ATOM 978 C C . LEU A 1 122 ? 9.729 -4.414 -13.508 1.00 77.94 122 LEU A C 1
ATOM 980 O O . LEU A 1 122 ? 8.647 -4.245 -12.947 1.00 77.94 122 LEU A O 1
ATOM 984 N N . ILE A 1 123 ? 10.423 -5.550 -13.398 1.00 77.62 123 ILE A N 1
ATOM 985 C CA . ILE A 1 123 ? 10.020 -6.679 -12.540 1.00 77.62 123 ILE A CA 1
ATOM 986 C C . ILE A 1 123 ? 10.107 -6.287 -11.063 1.00 77.62 123 ILE A C 1
ATOM 988 O O . ILE A 1 123 ? 9.164 -6.512 -10.308 1.00 77.62 123 ILE A O 1
ATOM 992 N N . LEU A 1 124 ? 11.197 -5.641 -10.653 1.00 81.44 124 LEU A N 1
ATOM 993 C CA . LEU A 1 124 ? 11.367 -5.191 -9.274 1.00 81.44 124 LEU A CA 1
ATOM 994 C C . LEU A 1 124 ? 10.317 -4.133 -8.893 1.00 81.44 124 LEU A C 1
ATOM 996 O O . LEU A 1 124 ? 9.753 -4.172 -7.803 1.00 81.44 124 LEU A O 1
ATOM 1000 N N . LEU A 1 125 ? 9.982 -3.234 -9.821 1.00 85.56 125 LEU A N 1
ATOM 1001 C CA . LEU A 1 125 ? 8.946 -2.216 -9.638 1.00 85.56 125 LEU A CA 1
ATOM 1002 C C . LEU A 1 125 ? 7.546 -2.829 -9.482 1.00 85.56 125 LEU A C 1
ATOM 1004 O O . LEU A 1 125 ? 6.785 -2.428 -8.604 1.00 85.56 125 LEU A O 1
ATOM 1008 N N . ARG A 1 126 ? 7.228 -3.836 -10.305 1.00 81.06 126 ARG A N 1
ATOM 1009 C CA . ARG A 1 126 ? 6.013 -4.659 -10.192 1.00 81.06 126 ARG A CA 1
ATOM 1010 C C . ARG A 1 126 ? 5.916 -5.340 -8.831 1.00 81.06 126 ARG A C 1
ATOM 1012 O O . ARG A 1 126 ? 4.858 -5.320 -8.211 1.00 81.06 126 ARG A O 1
ATOM 1019 N N . TYR A 1 127 ? 7.015 -5.940 -8.387 1.00 83.44 127 TYR A N 1
ATOM 1020 C CA . TYR A 1 127 ? 7.084 -6.646 -7.117 1.00 83.44 127 TYR A CA 1
ATOM 1021 C C . TYR A 1 127 ? 6.899 -5.705 -5.923 1.00 83.44 127 TYR A C 1
ATOM 1023 O O . TYR A 1 127 ? 6.066 -5.970 -5.060 1.00 83.44 127 TYR A O 1
ATOM 1031 N N . ALA A 1 128 ? 7.591 -4.564 -5.908 1.00 88.81 128 ALA A N 1
ATOM 1032 C CA . ALA A 1 128 ? 7.436 -3.560 -4.857 1.00 88.81 128 ALA A CA 1
ATOM 1033 C C . ALA A 1 128 ? 5.981 -3.062 -4.758 1.00 88.81 128 ALA A C 1
ATOM 1035 O O . ALA A 1 128 ? 5.410 -3.001 -3.669 1.00 88.81 128 ALA A O 1
ATOM 1036 N N . PHE A 1 129 ? 5.345 -2.796 -5.903 1.00 86.44 129 PHE A N 1
ATOM 1037 C CA . PHE A 1 129 ? 3.942 -2.386 -5.946 1.00 86.44 129 PHE A CA 1
ATOM 1038 C C . PHE A 1 129 ? 2.980 -3.498 -5.493 1.00 86.44 129 PHE A C 1
ATOM 1040 O O . PHE A 1 129 ? 2.024 -3.234 -4.761 1.00 86.44 129 PHE A O 1
ATOM 1047 N N . TYR A 1 130 ? 3.249 -4.752 -5.867 1.00 84.44 130 TYR A N 1
ATOM 1048 C CA . TYR A 1 130 ? 2.506 -5.914 -5.375 1.00 84.44 130 TYR A CA 1
ATOM 1049 C C . TYR A 1 130 ? 2.568 -6.012 -3.841 1.00 84.44 130 TYR A C 1
ATOM 1051 O O . TYR A 1 130 ? 1.533 -6.194 -3.195 1.00 84.44 130 TYR A O 1
ATOM 1059 N N . MET A 1 131 ? 3.748 -5.806 -3.252 1.00 86.81 131 MET A N 1
ATOM 1060 C CA . MET A 1 131 ? 3.938 -5.817 -1.799 1.00 86.81 131 MET A CA 1
ATOM 1061 C C . MET A 1 131 ? 3.203 -4.677 -1.092 1.00 86.81 131 MET A C 1
ATOM 1063 O O . MET A 1 131 ? 2.514 -4.909 -0.099 1.00 86.81 131 MET A O 1
ATOM 1067 N N . GLU A 1 132 ? 3.253 -3.460 -1.636 1.00 90.00 132 GLU A N 1
ATOM 1068 C CA . GLU A 1 132 ? 2.508 -2.311 -1.103 1.00 90.00 132 GLU A CA 1
ATOM 1069 C C . GLU A 1 132 ? 0.988 -2.554 -1.116 1.00 90.00 132 GLU A C 1
ATOM 1071 O O . GLU A 1 132 ? 0.263 -2.210 -0.171 1.00 90.00 132 GLU A O 1
ATOM 1076 N N . ARG A 1 133 ? 0.479 -3.167 -2.191 1.00 86.12 133 ARG A N 1
ATOM 1077 C CA . ARG A 1 133 ? -0.936 -3.532 -2.307 1.00 86.12 133 ARG A CA 1
ATOM 1078 C C . ARG A 1 133 ? -1.345 -4.532 -1.233 1.00 86.12 133 ARG A C 1
ATOM 1080 O O . ARG A 1 133 ? -2.386 -4.360 -0.604 1.00 86.12 133 ARG A O 1
ATOM 1087 N N . ASN A 1 134 ? -0.488 -5.511 -0.972 1.00 84.88 134 ASN A N 1
ATOM 1088 C CA . ASN A 1 134 ? -0.698 -6.517 0.061 1.00 84.88 134 ASN A CA 1
ATOM 1089 C C . ASN A 1 134 ? -0.303 -6.033 1.461 1.00 84.88 134 ASN A C 1
ATOM 1091 O O . ASN A 1 134 ? -0.169 -6.852 2.359 1.00 84.88 134 ASN A O 1
ATOM 1095 N N . ARG A 1 135 ? -0.129 -4.717 1.660 1.00 88.50 135 ARG A N 1
ATOM 1096 C CA . ARG A 1 135 ? 0.166 -4.074 2.953 1.00 88.50 135 ARG A CA 1
ATOM 1097 C C . ARG A 1 135 ? 1.498 -4.509 3.583 1.00 88.50 135 ARG A C 1
ATOM 1099 O O . ARG A 1 135 ? 1.717 -4.296 4.770 1.00 88.50 135 ARG A O 1
ATOM 1106 N N . ARG A 1 136 ? 2.421 -5.059 2.794 1.00 88.81 136 ARG A N 1
ATOM 1107 C CA . ARG A 1 136 ? 3.799 -5.387 3.195 1.00 88.81 136 ARG A CA 1
ATOM 1108 C C . ARG A 1 136 ? 4.704 -4.193 2.911 1.00 88.81 136 ARG A C 1
ATOM 1110 O O . ARG A 1 136 ? 5.525 -4.199 1.996 1.00 88.81 136 ARG A O 1
ATOM 1117 N N . TYR A 1 137 ? 4.446 -3.105 3.635 1.00 92.44 137 TYR A N 1
ATOM 1118 C CA . TYR A 1 137 ? 5.055 -1.799 3.369 1.00 92.44 137 TYR A CA 1
ATOM 1119 C C . TYR A 1 137 ? 6.554 -1.760 3.670 1.00 92.44 137 TYR A C 1
ATOM 1121 O O . TYR A 1 137 ? 7.277 -1.000 3.035 1.00 92.44 137 TYR A O 1
ATOM 1129 N N . ASP A 1 138 ? 7.018 -2.587 4.603 1.00 90.44 138 ASP A N 1
ATOM 1130 C CA . ASP A 1 138 ? 8.428 -2.790 4.922 1.00 90.44 138 ASP A CA 1
ATOM 1131 C C . ASP A 1 138 ? 9.197 -3.350 3.716 1.00 90.44 138 ASP A C 1
ATOM 1133 O O . ASP A 1 138 ? 10.160 -2.731 3.257 1.00 90.44 138 ASP A O 1
ATOM 1137 N N . VAL A 1 139 ? 8.702 -4.452 3.145 1.00 88.50 139 VAL A N 1
ATOM 1138 C CA . VAL A 1 139 ? 9.282 -5.098 1.958 1.00 88.50 139 VAL A CA 1
ATOM 1139 C C . VAL A 1 139 ? 9.170 -4.178 0.745 1.00 88.50 139 VAL A C 1
ATOM 1141 O O . VAL A 1 139 ? 10.145 -3.967 0.025 1.00 88.50 139 VAL A O 1
ATOM 1144 N N . ALA A 1 140 ? 7.999 -3.572 0.529 1.00 92.12 140 ALA A N 1
ATOM 1145 C CA . ALA A 1 140 ? 7.796 -2.632 -0.569 1.00 92.12 140 ALA A CA 1
ATOM 1146 C C . ALA A 1 140 ? 8.787 -1.462 -0.499 1.00 92.12 140 ALA A C 1
ATOM 1148 O O . ALA A 1 140 ? 9.427 -1.129 -1.498 1.00 92.12 140 ALA A O 1
ATOM 1149 N N . LEU A 1 141 ? 8.959 -0.867 0.687 1.00 94.88 141 LEU A N 1
ATOM 1150 C CA . LEU A 1 141 ? 9.874 0.250 0.890 1.00 94.88 141 LEU A CA 1
ATOM 1151 C C . LEU A 1 141 ? 11.329 -0.146 0.622 1.00 94.88 141 LEU A C 1
ATOM 1153 O O . LEU A 1 141 ? 12.056 0.633 0.004 1.00 94.88 141 LEU A O 1
ATOM 1157 N N . GLU A 1 142 ? 11.758 -1.329 1.062 1.00 92.31 142 GLU A N 1
ATOM 1158 C CA . GLU A 1 142 ? 13.102 -1.843 0.786 1.00 92.31 142 GLU A CA 1
ATOM 1159 C C . GLU A 1 142 ? 13.360 -1.951 -0.721 1.00 92.31 142 GLU A C 1
ATOM 1161 O O . GLU A 1 142 ? 14.336 -1.391 -1.226 1.00 92.31 142 GLU A O 1
ATOM 1166 N N . LYS A 1 143 ? 12.438 -2.568 -1.466 1.00 90.88 143 LYS A N 1
ATOM 1167 C CA . LYS A 1 143 ? 12.587 -2.735 -2.919 1.00 90.88 143 LYS A CA 1
ATOM 1168 C C . LYS A 1 143 ? 12.479 -1.407 -3.669 1.00 90.88 143 LYS A C 1
ATOM 1170 O O . LYS A 1 143 ? 13.199 -1.184 -4.642 1.00 90.88 143 LYS A O 1
ATOM 1175 N N . TYR A 1 144 ? 11.657 -0.471 -3.197 1.00 94.38 144 TYR A N 1
ATOM 1176 C CA . TYR A 1 144 ? 11.651 0.888 -3.736 1.00 94.38 144 TYR A CA 1
ATOM 1177 C C . TYR A 1 144 ? 12.962 1.640 -3.466 1.00 94.38 144 TYR A C 1
ATOM 1179 O O . TYR A 1 144 ? 13.413 2.391 -4.330 1.00 94.38 144 TYR A O 1
ATOM 1187 N N . LYS A 1 145 ? 13.598 1.455 -2.301 1.00 93.25 145 LYS A N 1
ATOM 1188 C CA . LYS A 1 145 ? 14.921 2.041 -2.011 1.00 93.25 145 LYS A CA 1
ATOM 1189 C C . LYS A 1 145 ? 15.983 1.486 -2.945 1.00 93.25 145 LYS A C 1
ATOM 1191 O O . LYS A 1 145 ? 16.697 2.268 -3.565 1.00 93.25 145 LYS A O 1
ATOM 1196 N N . GLU A 1 146 ? 15.998 0.172 -3.138 1.00 90.38 146 GLU A N 1
ATOM 1197 C CA . GLU A 1 146 ? 16.888 -0.476 -4.099 1.00 90.38 146 GLU A CA 1
ATOM 1198 C C . GLU A 1 146 ? 16.708 0.086 -5.522 1.00 90.38 146 GLU A C 1
ATOM 1200 O O . GLU A 1 146 ? 17.682 0.403 -6.208 1.00 90.38 146 GLU A O 1
ATOM 1205 N N . LEU A 1 147 ? 15.459 0.266 -5.963 1.00 90.69 147 LEU A N 1
ATOM 1206 C CA . LEU A 1 147 ? 15.139 0.881 -7.253 1.00 90.69 147 LEU A CA 1
ATOM 1207 C C . LEU A 1 147 ? 15.629 2.328 -7.357 1.00 90.69 147 LEU A C 1
ATOM 1209 O O . LEU A 1 147 ? 16.167 2.718 -8.395 1.00 90.69 147 LEU A O 1
ATOM 1213 N N . SER A 1 148 ? 15.444 3.121 -6.302 1.00 90.94 148 SER A N 1
ATOM 1214 C CA . SER A 1 148 ? 15.901 4.511 -6.251 1.00 90.94 148 SER A CA 1
ATOM 1215 C C . SER A 1 148 ? 17.427 4.597 -6.373 1.00 90.94 148 SER A C 1
ATOM 1217 O O . SER A 1 148 ? 17.943 5.335 -7.217 1.00 90.94 148 SER A O 1
ATOM 1219 N N . ASP A 1 149 ? 18.154 3.752 -5.635 1.00 88.94 149 ASP A N 1
ATOM 1220 C CA . ASP A 1 149 ? 19.619 3.683 -5.674 1.00 88.94 149 ASP A CA 1
ATOM 1221 C C . ASP A 1 149 ? 20.142 3.289 -7.065 1.00 88.94 149 ASP A C 1
ATOM 1223 O O . ASP A 1 149 ? 21.101 3.885 -7.565 1.00 88.94 149 ASP A O 1
ATOM 1227 N N . ARG A 1 150 ? 19.482 2.328 -7.730 1.00 86.25 150 ARG A N 1
ATOM 1228 C CA . ARG A 1 150 ? 19.808 1.903 -9.105 1.00 86.25 150 ARG A CA 1
ATOM 1229 C C . ARG A 1 150 ? 19.558 3.012 -10.129 1.00 86.25 150 ARG A C 1
ATOM 1231 O O . ARG A 1 150 ? 20.374 3.224 -11.024 1.00 86.25 150 ARG A O 1
ATOM 1238 N N . MET A 1 151 ? 18.440 3.730 -10.010 1.00 85.44 151 MET A N 1
ATOM 1239 C CA . MET A 1 151 ? 18.072 4.801 -10.944 1.00 85.44 151 MET A CA 1
ATOM 1240 C C . MET A 1 151 ? 18.869 6.098 -10.726 1.00 85.44 151 MET A C 1
ATOM 1242 O O . MET A 1 151 ? 18.978 6.911 -11.652 1.00 85.44 151 MET A O 1
ATOM 1246 N N . GLY A 1 152 ? 19.433 6.304 -9.532 1.00 83.25 152 GLY A N 1
ATOM 1247 C CA . GLY A 1 152 ? 20.211 7.489 -9.175 1.00 83.25 152 GLY A CA 1
ATOM 1248 C C . GLY A 1 152 ? 19.423 8.790 -9.370 1.00 83.25 152 GLY A C 1
ATOM 1249 O O . GLY A 1 152 ? 18.215 8.837 -9.211 1.00 83.25 152 GLY A O 1
ATOM 1250 N N . ALA A 1 153 ? 20.074 9.878 -9.792 1.00 78.69 153 ALA A N 1
ATOM 1251 C CA . ALA A 1 153 ? 19.416 11.183 -9.979 1.00 78.69 153 ALA A CA 1
ATOM 1252 C C . ALA A 1 153 ? 18.541 11.296 -11.259 1.00 78.69 153 ALA A C 1
ATOM 1254 O O . ALA A 1 153 ? 18.394 12.380 -11.835 1.00 78.69 153 ALA A O 1
ATOM 1255 N N . SER A 1 154 ? 18.003 10.181 -11.759 1.00 80.44 154 SER A N 1
ATOM 1256 C CA . SER A 1 154 ? 17.156 10.142 -12.953 1.00 80.44 154 SER A CA 1
ATOM 1257 C C . SER A 1 154 ? 15.816 10.839 -12.713 1.00 80.44 154 SER A C 1
ATOM 1259 O O . SER A 1 154 ? 15.110 10.541 -11.758 1.00 80.44 154 SER A O 1
ATOM 1261 N N . ARG A 1 155 ? 15.398 11.720 -13.629 1.00 83.56 155 ARG A N 1
ATOM 1262 C CA . ARG A 1 155 ? 14.061 12.352 -13.610 1.00 83.56 155 ARG A CA 1
ATOM 1263 C C . ARG A 1 155 ? 13.040 11.592 -14.454 1.00 83.56 155 ARG A C 1
ATOM 1265 O O . ARG A 1 155 ? 12.230 12.195 -15.152 1.00 83.56 155 ARG A O 1
ATOM 1272 N N . SER A 1 156 ? 13.140 10.268 -14.466 1.00 86.00 156 SER A N 1
ATOM 1273 C CA . SER A 1 156 ? 12.216 9.426 -15.224 1.00 86.00 156 SER A CA 1
ATOM 1274 C C . SER A 1 156 ? 10.892 9.220 -14.482 1.00 86.00 156 SER A C 1
ATOM 1276 O O . SER A 1 156 ? 10.857 9.276 -13.257 1.00 86.00 156 SER A O 1
ATOM 1278 N N . ASP A 1 157 ? 9.828 8.899 -15.217 1.00 85.25 157 ASP A N 1
ATOM 1279 C CA . ASP A 1 157 ? 8.512 8.550 -14.652 1.00 85.25 157 ASP A CA 1
ATOM 1280 C C . ASP A 1 157 ? 8.583 7.395 -13.638 1.00 85.25 157 ASP A C 1
ATOM 1282 O O . ASP A 1 157 ? 7.908 7.407 -12.611 1.00 85.25 157 ASP A O 1
ATOM 1286 N N . ALA A 1 158 ? 9.475 6.427 -13.870 1.00 85.88 158 ALA A N 1
ATOM 1287 C CA . ALA A 1 158 ? 9.701 5.329 -12.934 1.00 85.88 158 ALA A CA 1
ATOM 1288 C C . ALA A 1 158 ? 10.247 5.835 -11.590 1.00 85.88 158 ALA A C 1
ATOM 1290 O O . ALA A 1 158 ? 9.806 5.371 -10.545 1.00 85.88 158 ALA A O 1
ATOM 1291 N N . MET A 1 159 ? 11.141 6.829 -11.608 1.00 90.75 159 MET A N 1
ATOM 1292 C CA . MET A 1 159 ? 11.649 7.442 -10.381 1.00 90.75 159 MET A CA 1
ATOM 1293 C C . MET A 1 159 ? 10.567 8.259 -9.670 1.00 90.75 159 MET A C 1
ATOM 1295 O O . MET A 1 159 ? 10.399 8.126 -8.462 1.00 90.75 159 MET A O 1
ATOM 1299 N N . GLY A 1 160 ? 9.785 9.050 -10.415 1.00 91.44 160 GLY A N 1
ATOM 1300 C CA . GLY A 1 160 ? 8.661 9.805 -9.849 1.00 91.44 160 GLY A CA 1
ATOM 1301 C C . GLY A 1 160 ? 7.638 8.897 -9.166 1.00 91.44 160 GLY A C 1
ATOM 1302 O O . GLY A 1 160 ? 7.175 9.202 -8.069 1.00 91.44 160 GLY A O 1
ATOM 1303 N N . PHE A 1 161 ? 7.349 7.742 -9.770 1.00 91.19 161 PHE A N 1
ATOM 1304 C CA . PHE A 1 161 ? 6.537 6.695 -9.159 1.00 91.19 161 PHE A CA 1
ATOM 1305 C C . PHE A 1 161 ? 7.192 6.133 -7.894 1.00 91.19 161 PHE A C 1
ATOM 1307 O O . PHE A 1 161 ? 6.562 6.147 -6.841 1.00 91.19 161 PHE A O 1
ATOM 1314 N N . VAL A 1 162 ? 8.445 5.674 -7.973 1.00 93.62 162 VAL A N 1
ATOM 1315 C CA . VAL A 1 162 ? 9.149 5.058 -6.837 1.00 93.62 162 VAL A CA 1
ATOM 1316 C C . VAL A 1 162 ? 9.164 5.997 -5.637 1.00 93.62 162 VAL A C 1
ATOM 1318 O O . VAL A 1 162 ? 8.688 5.618 -4.573 1.00 93.62 162 VAL A O 1
ATOM 1321 N N . MET A 1 163 ? 9.605 7.242 -5.811 1.00 95.25 163 MET A N 1
ATOM 1322 C CA . MET A 1 163 ? 9.687 8.207 -4.712 1.00 95.25 163 MET A CA 1
ATOM 1323 C C . MET A 1 163 ? 8.312 8.541 -4.117 1.00 95.25 163 MET A C 1
ATOM 1325 O O . MET A 1 163 ? 8.172 8.668 -2.900 1.00 95.25 163 MET A O 1
ATOM 1329 N N . LEU A 1 164 ? 7.274 8.650 -4.955 1.00 95.12 164 LEU A N 1
ATOM 1330 C CA . LEU A 1 164 ? 5.911 8.903 -4.485 1.00 95.12 164 LEU A CA 1
ATOM 1331 C C . LEU A 1 164 ? 5.396 7.747 -3.613 1.00 95.12 164 LEU A C 1
ATOM 1333 O O . LEU A 1 164 ? 4.823 7.978 -2.547 1.00 95.12 164 LEU A O 1
ATOM 1337 N N . HIS A 1 165 ? 5.617 6.512 -4.058 1.00 94.94 165 HIS A N 1
ATOM 1338 C CA . HIS A 1 165 ? 5.206 5.309 -3.343 1.00 94.94 165 HIS A CA 1
ATOM 1339 C C . HIS A 1 165 ? 6.057 5.057 -2.081 1.00 94.94 165 HIS A C 1
ATOM 1341 O O . HIS A 1 165 ? 5.520 4.617 -1.065 1.00 94.94 165 HIS A O 1
ATOM 1347 N N . GLN A 1 166 ? 7.341 5.442 -2.070 1.00 96.06 166 GLN A N 1
ATOM 1348 C CA . GLN A 1 166 ? 8.156 5.480 -0.846 1.00 96.06 166 GLN A CA 1
ATOM 1349 C C . GLN A 1 166 ? 7.566 6.433 0.193 1.00 96.06 166 GLN A C 1
ATOM 1351 O O . GLN A 1 166 ? 7.372 6.031 1.340 1.00 96.06 166 GLN A O 1
ATOM 1356 N N . GLY A 1 167 ? 7.241 7.669 -0.207 1.00 95.88 167 GLY A N 1
ATOM 1357 C CA . GLY A 1 167 ? 6.613 8.650 0.679 1.00 95.88 167 GLY A CA 1
ATOM 1358 C C . GLY A 1 167 ? 5.287 8.142 1.253 1.00 95.88 167 GLY A C 1
ATOM 1359 O O . GLY A 1 167 ? 5.030 8.285 2.446 1.00 95.88 167 GLY A O 1
ATOM 1360 N N . TYR A 1 168 ? 4.481 7.460 0.434 1.00 94.56 168 TYR A N 1
ATOM 1361 C CA . TYR A 1 168 ? 3.271 6.780 0.897 1.00 94.56 168 TYR A CA 1
ATOM 1362 C C . TYR A 1 168 ? 3.569 5.671 1.921 1.00 94.56 168 TYR A C 1
ATOM 1364 O O . TYR A 1 168 ? 2.942 5.644 2.978 1.00 94.56 168 TYR A O 1
ATOM 1372 N N . CYS A 1 169 ? 4.527 4.776 1.658 1.00 95.19 169 CYS A N 1
ATOM 1373 C CA . CYS A 1 169 ? 4.871 3.697 2.592 1.00 95.19 169 CYS A CA 1
ATOM 1374 C C . CYS A 1 169 ? 5.362 4.252 3.938 1.00 95.19 169 CYS A C 1
ATOM 1376 O O . CYS A 1 169 ? 4.898 3.808 4.988 1.00 95.19 169 CYS A O 1
ATOM 1378 N N . HIS A 1 170 ? 6.239 5.261 3.913 1.00 96.00 170 HIS A N 1
ATOM 1379 C CA . HIS A 1 170 ? 6.689 5.968 5.114 1.00 96.00 170 HIS A CA 1
ATOM 1380 C C . HIS A 1 170 ? 5.509 6.547 5.908 1.00 96.00 170 HIS A C 1
ATOM 1382 O O . HIS A 1 170 ? 5.404 6.316 7.114 1.00 96.00 170 HIS A O 1
ATOM 1388 N N . ALA A 1 171 ? 4.572 7.214 5.228 1.00 93.44 171 ALA A N 1
ATOM 1389 C CA . ALA A 1 171 ? 3.385 7.786 5.854 1.00 93.44 171 ALA A CA 1
ATOM 1390 C C . ALA A 1 171 ? 2.517 6.732 6.559 1.00 93.44 171 ALA A C 1
ATOM 1392 O O . ALA A 1 171 ? 2.130 6.916 7.711 1.00 93.44 171 ALA A O 1
ATOM 1393 N N . ILE A 1 172 ? 2.229 5.608 5.895 1.00 91.38 172 ILE A N 1
ATOM 1394 C CA . ILE A 1 172 ? 1.401 4.541 6.480 1.00 91.38 172 ILE A CA 1
ATOM 1395 C C . ILE A 1 172 ? 2.080 3.886 7.689 1.00 91.38 172 ILE A C 1
ATOM 1397 O O . ILE A 1 172 ? 1.413 3.536 8.664 1.00 91.38 172 ILE A O 1
ATOM 1401 N N . MET A 1 173 ? 3.408 3.777 7.669 1.00 91.94 173 MET A N 1
ATOM 1402 C CA . MET A 1 173 ? 4.193 3.270 8.798 1.00 91.94 173 MET A CA 1
ATOM 1403 C C . MET A 1 173 ? 4.390 4.305 9.924 1.00 91.94 173 MET A C 1
ATOM 1405 O O . MET A 1 173 ? 5.021 3.999 10.937 1.00 91.94 173 MET A O 1
ATOM 1409 N N . GLY A 1 174 ? 3.843 5.520 9.786 1.00 90.75 174 GLY A N 1
ATOM 1410 C CA . GLY A 1 174 ? 3.932 6.602 10.776 1.00 90.75 174 GLY A CA 1
ATOM 1411 C C . GLY A 1 174 ? 5.289 7.299 10.837 1.00 90.75 174 GLY A C 1
ATOM 1412 O O . GLY A 1 174 ? 5.605 7.933 11.843 1.00 90.75 174 GLY A O 1
ATOM 1413 N N . GLN A 1 175 ? 6.095 7.168 9.785 1.00 93.88 175 GLN A N 1
ATOM 1414 C CA . GLN A 1 175 ? 7.358 7.879 9.575 1.00 93.88 175 GLN A CA 1
ATOM 1415 C C . GLN A 1 175 ? 7.056 9.193 8.842 1.00 93.88 175 GLN A C 1
ATOM 1417 O O . GLN A 1 175 ? 7.364 9.361 7.662 1.00 93.88 175 GLN A O 1
ATOM 1422 N N . ASN A 1 176 ? 6.318 10.080 9.518 1.00 91.94 176 ASN A N 1
ATOM 1423 C CA . ASN A 1 176 ? 5.725 11.267 8.897 1.00 91.94 176 ASN A CA 1
ATOM 1424 C C . ASN A 1 176 ? 6.780 12.271 8.419 1.00 91.94 176 ASN A C 1
ATOM 1426 O O . ASN A 1 176 ? 6.599 12.863 7.359 1.00 91.94 176 ASN A O 1
ATOM 1430 N N . GLU A 1 177 ? 7.872 12.444 9.168 1.00 94.38 177 GLU A N 1
ATOM 1431 C CA . GLU A 1 177 ? 8.965 13.348 8.787 1.00 94.38 177 GLU A CA 1
ATOM 1432 C C . GLU A 1 177 ? 9.615 12.876 7.480 1.00 94.38 177 GLU A C 1
ATOM 1434 O O . GLU A 1 177 ? 9.672 13.625 6.506 1.00 94.38 177 GLU A O 1
ATOM 1439 N N . GLU A 1 178 ? 9.992 11.596 7.407 1.00 95.75 178 GLU A N 1
ATOM 1440 C CA . GLU A 1 178 ? 10.579 10.999 6.207 1.00 95.75 178 GLU A CA 1
ATOM 1441 C C . GLU A 1 178 ? 9.606 11.009 5.020 1.00 95.75 178 GLU A C 1
ATOM 1443 O O . GLU A 1 178 ? 10.009 11.249 3.879 1.00 95.75 178 GLU A O 1
ATOM 1448 N N . ALA A 1 179 ? 8.315 10.776 5.279 1.00 96.62 179 ALA A N 1
ATOM 1449 C CA . ALA A 1 179 ? 7.278 10.861 4.260 1.00 96.62 179 ALA A CA 1
ATOM 1450 C C . ALA A 1 179 ? 7.163 12.277 3.685 1.00 96.62 179 ALA A C 1
ATOM 1452 O O . ALA A 1 179 ? 7.114 12.441 2.465 1.00 96.62 179 ALA A O 1
ATOM 1453 N N . LEU A 1 180 ? 7.124 13.300 4.542 1.00 96.88 180 LEU A N 1
ATOM 1454 C CA . LEU A 1 180 ? 7.021 14.696 4.122 1.00 96.88 180 LEU A CA 1
ATOM 1455 C C . LEU A 1 180 ? 8.246 15.129 3.321 1.00 96.88 180 LEU A C 1
ATOM 1457 O O . LEU A 1 180 ? 8.073 15.710 2.249 1.00 96.88 180 LEU A O 1
ATOM 1461 N N . ASP A 1 181 ? 9.451 14.798 3.786 1.00 97.06 181 ASP A N 1
ATOM 1462 C CA . ASP A 1 181 ? 10.697 15.116 3.087 1.00 97.06 181 ASP A CA 1
ATOM 1463 C C . ASP A 1 181 ? 10.703 14.528 1.667 1.00 97.06 181 ASP A C 1
ATOM 1465 O O . ASP A 1 181 ? 10.920 15.254 0.691 1.00 97.06 181 ASP A O 1
ATOM 1469 N N . LEU A 1 182 ? 10.358 13.243 1.527 1.00 96.19 182 LEU A N 1
ATOM 1470 C CA . LEU A 1 182 ? 10.267 12.577 0.225 1.00 96.19 182 LEU A CA 1
ATOM 1471 C C . LEU A 1 182 ? 9.179 13.177 -0.669 1.00 96.19 182 LEU A C 1
ATOM 1473 O O . LEU A 1 182 ? 9.406 13.411 -1.855 1.00 96.19 182 LEU A O 1
ATOM 1477 N N . LEU A 1 183 ? 7.985 13.444 -0.135 1.00 97.50 183 LEU A N 1
ATOM 1478 C CA . LEU A 1 183 ? 6.885 14.003 -0.926 1.00 97.50 183 LEU A CA 1
ATOM 1479 C C . LEU A 1 183 ? 7.180 15.440 -1.383 1.00 97.50 183 LEU A C 1
ATOM 1481 O O . LEU A 1 183 ? 6.818 15.822 -2.500 1.00 97.50 183 LEU A O 1
ATOM 1485 N N . ILE A 1 184 ? 7.860 16.232 -0.552 1.00 97.94 184 ILE A N 1
ATOM 1486 C CA . ILE A 1 184 ? 8.370 17.557 -0.918 1.00 97.94 184 ILE A CA 1
ATOM 1487 C C . ILE A 1 184 ? 9.391 17.429 -2.051 1.00 97.94 184 ILE A C 1
ATOM 1489 O O . ILE A 1 184 ? 9.296 18.155 -3.045 1.00 97.94 184 ILE A O 1
ATOM 1493 N N . GLU A 1 185 ? 10.308 16.467 -1.957 1.00 96.44 185 GLU A N 1
ATOM 1494 C CA . GLU A 1 185 ? 11.284 16.205 -3.012 1.00 96.44 185 GLU A CA 1
ATOM 1495 C C . GLU A 1 185 ? 10.611 15.784 -4.328 1.00 96.44 185 GLU A C 1
ATOM 1497 O O . GLU A 1 185 ? 10.981 16.285 -5.395 1.00 96.44 185 GLU A O 1
ATOM 1502 N N . VAL A 1 186 ? 9.573 14.939 -4.276 1.00 96.50 186 VAL A N 1
ATOM 1503 C CA . VAL A 1 186 ? 8.770 14.555 -5.452 1.00 96.50 186 VAL A CA 1
ATOM 1504 C C . VAL A 1 186 ? 8.103 15.774 -6.082 1.00 96.50 186 VAL A C 1
ATOM 1506 O O . VAL A 1 186 ? 8.191 15.969 -7.298 1.00 96.50 186 VAL A O 1
ATOM 1509 N N . ARG A 1 187 ? 7.453 16.615 -5.268 1.00 97.19 187 ARG A N 1
ATOM 1510 C CA . ARG A 1 187 ? 6.800 17.850 -5.725 1.00 97.19 187 ARG A CA 1
ATOM 1511 C C . ARG A 1 187 ? 7.779 18.748 -6.481 1.00 97.19 187 ARG A C 1
ATOM 1513 O O . ARG A 1 187 ? 7.432 19.263 -7.545 1.00 97.19 187 ARG A O 1
ATOM 1520 N N . ASP A 1 188 ? 8.977 18.928 -5.936 1.00 96.38 188 ASP A N 1
ATOM 1521 C CA . ASP A 1 188 ? 9.954 19.883 -6.456 1.00 96.38 188 ASP A CA 1
ATOM 1522 C C . ASP A 1 188 ? 10.723 19.320 -7.662 1.00 96.38 188 ASP A C 1
ATOM 1524 O O . ASP A 1 188 ? 10.966 20.031 -8.642 1.00 96.38 188 ASP A O 1
ATOM 1528 N N . THR A 1 189 ? 11.050 18.026 -7.644 1.00 94.81 189 THR A N 1
ATOM 1529 C CA . THR A 1 189 ? 11.808 17.356 -8.713 1.00 94.81 189 THR A CA 1
ATOM 1530 C C . THR A 1 189 ? 10.958 17.094 -9.955 1.00 94.81 189 THR A C 1
ATOM 1532 O O . THR A 1 189 ? 11.458 17.226 -11.077 1.00 94.81 189 THR A O 1
ATOM 1535 N N . PHE A 1 190 ? 9.670 16.783 -9.772 1.00 94.44 190 PHE A N 1
ATOM 1536 C CA . PHE A 1 190 ? 8.732 16.424 -10.842 1.00 94.44 190 PHE A CA 1
ATOM 1537 C C . PHE A 1 190 ? 7.648 17.492 -11.065 1.00 94.44 190 PHE A C 1
ATOM 1539 O O . PHE A 1 190 ? 6.505 17.173 -11.405 1.00 94.44 190 PHE A O 1
ATOM 1546 N N . ALA A 1 191 ? 7.989 18.770 -10.882 1.00 93.62 191 ALA A N 1
ATOM 1547 C CA . ALA A 1 191 ? 7.057 19.886 -11.030 1.00 93.62 191 ALA A CA 1
ATOM 1548 C C . ALA A 1 191 ? 6.308 19.872 -12.381 1.00 93.62 191 ALA A C 1
ATOM 1550 O O . ALA A 1 191 ? 6.905 19.709 -13.446 1.00 93.62 191 ALA A O 1
ATOM 1551 N N . GLY A 1 192 ? 4.986 20.075 -12.336 1.00 90.62 192 GLY A N 1
ATOM 1552 C CA . GLY A 1 192 ? 4.112 20.057 -13.519 1.00 90.62 192 GLY A CA 1
ATOM 1553 C C . GLY A 1 192 ? 3.688 18.662 -13.995 1.00 90.62 192 GLY A C 1
ATOM 1554 O O . GLY A 1 192 ? 3.046 18.554 -15.037 1.00 90.62 192 GLY A O 1
ATOM 1555 N N . SER A 1 193 ? 4.032 17.606 -13.253 1.00 91.75 193 SER A N 1
ATOM 1556 C CA . SER A 1 193 ? 3.561 16.239 -13.494 1.00 91.75 193 SER A CA 1
ATOM 1557 C C . SER A 1 193 ? 2.430 15.833 -12.540 1.00 91.75 193 SER A C 1
ATOM 1559 O O . SER A 1 193 ? 2.229 16.437 -11.483 1.00 91.75 193 SER A O 1
ATOM 1561 N N . HIS A 1 194 ? 1.748 14.736 -12.872 1.00 90.56 194 HIS A N 1
ATOM 1562 C CA . HIS A 1 194 ? 0.749 14.106 -12.006 1.00 90.56 194 HIS A CA 1
ATOM 1563 C C . HIS A 1 194 ? 1.339 13.586 -10.677 1.00 90.56 194 HIS A C 1
ATOM 1565 O O . HIS A 1 194 ? 0.608 13.486 -9.687 1.00 90.56 194 HIS A O 1
ATOM 1571 N N . TYR A 1 195 ? 2.648 13.301 -10.621 1.00 93.88 195 TYR A N 1
ATOM 1572 C CA . TYR A 1 195 ? 3.339 12.939 -9.379 1.00 93.88 195 TYR A CA 1
ATOM 1573 C C . TYR A 1 195 ? 3.388 14.120 -8.415 1.00 93.88 195 TYR A C 1
ATOM 1575 O O . TYR A 1 195 ? 3.009 13.973 -7.258 1.00 93.88 195 TYR A O 1
ATOM 1583 N N . ALA A 1 196 ? 3.775 15.305 -8.900 1.00 95.44 196 ALA A N 1
ATOM 1584 C CA . ALA A 1 196 ? 3.820 16.511 -8.078 1.00 95.44 196 ALA A CA 1
ATOM 1585 C C . ALA A 1 196 ? 2.423 16.920 -7.592 1.00 95.44 196 ALA A C 1
ATOM 1587 O O . ALA A 1 196 ? 2.254 17.256 -6.422 1.00 95.44 196 ALA A O 1
ATOM 1588 N N . GLU A 1 197 ? 1.404 16.836 -8.455 1.00 94.25 197 GLU A N 1
ATOM 1589 C CA . GLU A 1 197 ? 0.011 17.071 -8.053 1.00 94.25 197 GLU A CA 1
ATOM 1590 C C . GLU A 1 197 ? -0.441 16.106 -6.953 1.00 94.25 197 GLU A C 1
ATOM 1592 O O . GLU A 1 197 ? -1.102 16.512 -5.996 1.00 94.25 197 GLU A O 1
ATOM 1597 N N . THR A 1 198 ? -0.076 14.829 -7.077 1.00 94.56 198 THR A N 1
ATOM 1598 C CA . THR A 1 198 ? -0.414 13.815 -6.076 1.00 94.56 198 THR A CA 1
ATOM 1599 C C . THR A 1 198 ? 0.334 14.066 -4.774 1.00 94.56 198 THR A C 1
ATOM 1601 O O . THR A 1 198 ? -0.306 14.110 -3.729 1.00 94.56 198 THR A O 1
ATOM 1604 N N . ALA A 1 199 ? 1.640 14.332 -4.827 1.00 96.81 199 ALA A N 1
ATOM 1605 C CA . ALA A 1 199 ? 2.455 14.638 -3.657 1.00 96.81 199 ALA A CA 1
ATOM 1606 C C . ALA A 1 199 ? 1.919 15.844 -2.874 1.00 96.81 199 ALA A C 1
ATOM 1608 O O . ALA A 1 199 ? 1.795 15.765 -1.658 1.00 96.81 199 ALA A O 1
ATOM 1609 N N . ILE A 1 200 ? 1.495 16.920 -3.552 1.00 96.50 200 ILE A N 1
ATOM 1610 C CA . ILE A 1 200 ? 0.856 18.080 -2.901 1.00 96.50 200 ILE A CA 1
ATOM 1611 C C . ILE A 1 200 ? -0.386 17.658 -2.110 1.00 96.50 200 ILE A C 1
ATOM 1613 O O . ILE A 1 200 ? -0.602 18.126 -0.994 1.00 96.50 200 ILE A O 1
ATOM 1617 N N . VAL A 1 201 ? -1.220 16.785 -2.678 1.00 94.50 201 VAL A N 1
ATOM 1618 C CA . VAL A 1 201 ? -2.410 16.285 -1.980 1.00 94.50 201 VAL A CA 1
ATOM 1619 C C . VAL A 1 201 ? -2.016 15.432 -0.775 1.00 94.50 201 VAL A C 1
ATOM 1621 O O . VAL A 1 201 ? -2.595 15.623 0.290 1.00 94.50 201 VAL A O 1
ATOM 1624 N N . LEU A 1 202 ? -1.033 14.538 -0.917 1.00 94.38 202 LEU A N 1
ATOM 1625 C CA . LEU A 1 202 ? -0.570 13.687 0.183 1.00 94.38 202 LEU A CA 1
ATOM 1626 C C . LEU A 1 202 ? 0.041 14.508 1.330 1.00 94.38 202 LEU A C 1
ATOM 1628 O O . LEU A 1 202 ? -0.300 14.254 2.479 1.00 94.38 202 LEU A O 1
ATOM 1632 N N . ILE A 1 203 ? 0.848 15.533 1.029 1.00 96.50 203 ILE A N 1
ATOM 1633 C CA . ILE A 1 203 ? 1.416 16.459 2.027 1.00 96.50 203 ILE A CA 1
ATOM 1634 C C . ILE A 1 203 ? 0.299 17.124 2.836 1.00 96.50 203 ILE A C 1
ATOM 1636 O O . ILE A 1 203 ? 0.286 17.034 4.058 1.00 96.50 203 ILE A O 1
ATOM 1640 N N . ASN A 1 204 ? -0.687 17.726 2.162 1.00 94.81 204 ASN A N 1
ATOM 1641 C CA . ASN A 1 204 ? -1.791 18.400 2.852 1.00 94.81 204 ASN A CA 1
ATOM 1642 C C . ASN A 1 204 ? -2.594 17.436 3.743 1.00 94.81 204 ASN A C 1
ATOM 1644 O O . ASN A 1 204 ? -3.044 17.818 4.822 1.00 94.81 204 ASN A O 1
ATOM 1648 N N . LEU A 1 205 ? -2.792 16.196 3.282 1.00 92.75 205 LEU A N 1
ATOM 1649 C CA . LEU A 1 205 ? -3.494 15.165 4.043 1.00 92.75 205 LEU A CA 1
ATOM 1650 C C . LEU A 1 205 ? -2.693 14.712 5.272 1.00 92.75 205 LEU A C 1
ATOM 1652 O O . LEU A 1 205 ? -3.296 14.497 6.321 1.00 92.75 205 LEU A O 1
ATOM 1656 N N . LEU A 1 206 ? -1.366 14.598 5.158 1.00 93.25 206 LEU A N 1
ATOM 1657 C CA . LEU A 1 206 ? -0.473 14.286 6.277 1.00 93.25 206 LEU A CA 1
ATOM 1658 C C . LEU A 1 206 ? -0.491 15.383 7.339 1.00 93.25 206 LEU A C 1
ATOM 1660 O O . LEU A 1 206 ? -0.728 15.091 8.507 1.00 93.25 206 LEU A O 1
ATOM 1664 N N . GLU A 1 207 ? -0.340 16.642 6.934 1.00 93.81 207 GLU A N 1
ATOM 1665 C CA . GLU A 1 207 ? -0.410 17.780 7.858 1.00 93.81 207 GLU A CA 1
ATOM 1666 C C . GLU A 1 207 ? -1.787 17.872 8.544 1.00 93.81 207 GLU A C 1
ATOM 1668 O O . GLU A 1 207 ? -1.902 18.229 9.715 1.00 93.81 207 GLU A O 1
ATOM 1673 N N . GLU A 1 208 ? -2.873 17.549 7.833 1.00 91.81 208 GLU A N 1
ATOM 1674 C CA . GLU A 1 208 ? -4.215 17.491 8.422 1.00 91.81 208 GLU A CA 1
ATOM 1675 C C . GLU A 1 208 ? -4.398 16.305 9.380 1.00 91.81 208 GLU A C 1
ATOM 1677 O O . GLU A 1 208 ? -5.126 16.426 10.368 1.00 91.81 208 GLU A O 1
ATOM 1682 N N . ALA A 1 209 ? -3.780 15.159 9.094 1.00 90.69 209 ALA A N 1
ATOM 1683 C CA . ALA A 1 209 ? -3.761 14.008 9.990 1.00 90.69 209 ALA A CA 1
ATOM 1684 C C . ALA A 1 209 ? -3.010 14.330 11.291 1.00 90.69 209 ALA A C 1
ATOM 1686 O O . ALA A 1 209 ? -3.547 14.088 12.370 1.00 90.69 209 ALA A O 1
ATOM 1687 N N . GLU A 1 210 ? -1.837 14.958 11.185 1.00 92.62 210 GLU A N 1
ATOM 1688 C CA . GLU A 1 210 ? -1.013 15.369 12.324 1.00 92.62 210 GLU A CA 1
ATOM 1689 C C . GLU A 1 210 ? -1.754 16.356 13.232 1.00 92.62 210 GLU A C 1
ATOM 1691 O O . GLU A 1 210 ? -1.922 16.084 14.419 1.00 92.62 210 GLU A O 1
ATOM 1696 N N . ARG A 1 211 ? -2.343 17.424 12.670 1.00 93.19 211 ARG A N 1
ATOM 1697 C CA . ARG A 1 211 ? -3.169 18.364 13.454 1.00 93.19 211 ARG A CA 1
ATOM 1698 C C . ARG A 1 211 ? -4.319 17.671 14.186 1.00 93.19 211 ARG A C 1
ATOM 1700 O O . ARG A 1 211 ? -4.590 17.977 15.342 1.00 93.19 211 ARG A O 1
ATOM 1707 N N . ARG A 1 212 ? -5.010 16.730 13.532 1.00 91.25 212 ARG A N 1
ATOM 1708 C CA . ARG A 1 212 ? -6.102 15.976 14.172 1.00 91.25 212 ARG A CA 1
ATOM 1709 C C . ARG A 1 212 ? -5.597 15.080 15.296 1.00 91.25 212 ARG A C 1
ATOM 1711 O O . ARG A 1 212 ? -6.295 14.924 16.296 1.00 91.25 212 ARG A O 1
ATOM 1718 N N . GLN A 1 213 ? -4.419 14.482 15.136 1.00 93.50 213 GLN A N 1
ATOM 1719 C CA . GLN A 1 213 ? -3.789 13.718 16.203 1.00 93.50 213 GLN A CA 1
ATOM 1720 C C . GLN A 1 213 ? -3.505 14.621 17.409 1.00 93.50 213 GLN A C 1
ATOM 1722 O O . GLN A 1 213 ? -3.937 14.288 18.511 1.00 93.50 213 GLN A O 1
ATOM 1727 N N . GLU A 1 214 ? -2.872 15.777 17.200 1.00 94.69 214 GLU A N 1
ATOM 1728 C CA . GLU A 1 214 ? -2.587 16.762 18.253 1.00 94.69 214 GLU A CA 1
ATOM 1729 C C . GLU A 1 214 ? -3.869 17.210 18.975 1.00 94.69 214 GLU A C 1
ATOM 1731 O O . GLU A 1 214 ? -3.950 17.151 20.203 1.00 94.69 214 GLU A O 1
ATOM 1736 N N . GLU A 1 215 ? -4.924 17.552 18.228 1.00 95.31 215 GLU A N 1
ATOM 1737 C CA . GLU A 1 215 ? -6.225 17.940 18.789 1.00 95.31 215 GLU A CA 1
ATOM 1738 C C . GLU A 1 215 ? -6.840 16.850 19.680 1.00 95.31 215 GLU A C 1
ATOM 1740 O O . GLU A 1 215 ? -7.491 17.155 20.680 1.00 95.31 215 GLU A O 1
ATOM 1745 N N . ILE A 1 216 ? -6.679 15.571 19.326 1.00 95.12 216 ILE A N 1
ATOM 1746 C CA . ILE A 1 216 ? -7.136 14.442 20.152 1.00 95.12 216 ILE A CA 1
ATOM 1747 C C . ILE A 1 216 ? -6.234 14.275 21.372 1.00 95.12 216 ILE A C 1
ATOM 1749 O O . ILE A 1 216 ? -6.709 13.927 22.456 1.00 95.12 216 ILE A O 1
ATOM 1753 N N . GLU A 1 217 ? -4.934 14.504 21.211 1.00 92.50 217 GLU A N 1
ATOM 1754 C CA . GLU A 1 217 ? -3.969 14.355 22.286 1.00 92.50 217 GLU A CA 1
ATOM 1755 C C . GLU A 1 217 ? -4.130 15.395 23.395 1.00 92.50 217 GLU A C 1
ATOM 1757 O O . GLU A 1 217 ? -3.932 15.035 24.560 1.00 92.50 217 GLU A O 1
ATOM 1762 N N . GLU A 1 218 ? -4.540 16.614 23.042 1.00 94.31 218 GLU A N 1
ATOM 1763 C CA . GLU A 1 218 ? -4.826 17.725 23.957 1.00 94.31 218 GLU A CA 1
ATOM 1764 C C . GLU A 1 218 ? -6.173 17.596 24.688 1.00 94.31 218 GLU A C 1
ATOM 1766 O O . GLU A 1 218 ? -6.388 18.227 25.730 1.00 94.31 218 GLU A O 1
ATOM 1771 N N . GLN A 1 219 ? -7.097 16.778 24.178 1.00 94.56 219 GLN A N 1
ATOM 1772 C CA . GLN A 1 219 ? -8.388 16.567 24.827 1.00 94.56 219 GLN A CA 1
ATOM 1773 C C . GLN A 1 219 ? -8.238 15.799 26.144 1.00 94.56 219 GLN A C 1
ATOM 1775 O O . GLN A 1 219 ? -7.514 14.809 26.256 1.00 94.56 219 GLN A O 1
ATOM 1780 N N . ALA A 1 220 ? -9.011 16.213 27.150 1.00 92.81 220 ALA A N 1
ATOM 1781 C CA . ALA A 1 220 ? -9.085 15.543 28.446 1.00 92.81 220 ALA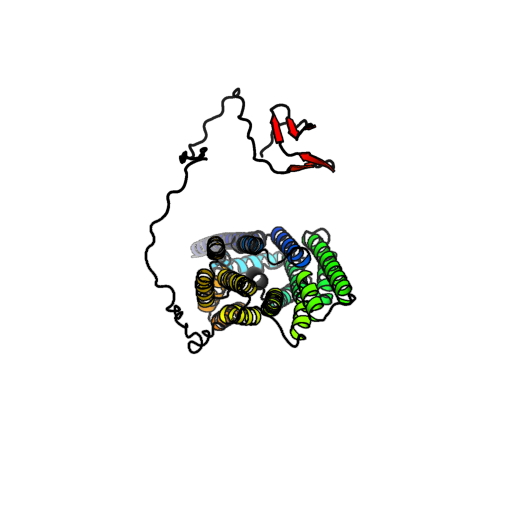 A CA 1
ATOM 1782 C C . ALA A 1 220 ? -9.942 14.258 28.378 1.00 92.81 220 ALA A C 1
ATOM 1784 O O . ALA A 1 220 ? -11.014 14.181 28.979 1.00 92.81 220 ALA A O 1
ATOM 1785 N N . LEU A 1 221 ? -9.479 13.264 27.616 1.00 93.75 221 LEU A N 1
ATOM 1786 C CA . LEU A 1 221 ? -10.099 11.944 27.458 1.00 93.75 221 LEU A CA 1
ATOM 1787 C C . LEU A 1 221 ? -9.461 10.915 28.399 1.00 93.75 221 LEU A C 1
ATOM 1789 O O . LEU A 1 221 ? -8.288 11.022 28.764 1.00 93.75 221 LEU A O 1
ATOM 1793 N N . THR A 1 222 ? -10.208 9.871 28.761 1.00 95.12 222 THR A N 1
ATOM 1794 C CA . THR A 1 222 ? -9.598 8.699 29.412 1.00 95.12 222 THR A CA 1
ATOM 1795 C C . THR A 1 222 ? -8.672 7.956 28.435 1.00 95.12 222 THR A C 1
ATOM 1797 O O . THR A 1 222 ? -8.882 8.046 27.223 1.00 95.12 222 THR A O 1
ATOM 1800 N N . PRO A 1 223 ? -7.681 7.166 28.903 1.00 95.62 223 PRO A N 1
ATOM 1801 C CA . PRO A 1 223 ? -6.763 6.447 28.010 1.00 95.62 223 PRO A CA 1
ATOM 1802 C C . PRO A 1 223 ? -7.469 5.587 26.948 1.00 95.62 223 PRO A C 1
ATOM 1804 O O . PRO A 1 223 ? -7.123 5.640 25.769 1.00 95.62 223 PRO A O 1
ATOM 1807 N N . ARG A 1 224 ? -8.528 4.858 27.334 1.00 96.19 224 ARG A N 1
ATOM 1808 C CA . ARG A 1 224 ? -9.325 4.042 26.402 1.00 96.19 224 ARG A CA 1
ATOM 1809 C C . ARG A 1 224 ? -10.094 4.900 25.393 1.00 96.19 224 ARG A C 1
ATOM 1811 O O . ARG A 1 224 ? -10.147 4.557 24.215 1.00 96.19 224 ARG A O 1
ATOM 1818 N N . GLU A 1 225 ? -10.705 6.001 25.829 1.00 96.19 225 GLU A N 1
ATOM 1819 C CA . GLU A 1 225 ? -11.415 6.913 24.921 1.00 96.19 225 GLU A CA 1
ATOM 1820 C C . GLU A 1 225 ? -10.459 7.587 23.941 1.00 96.19 225 GLU A C 1
ATOM 1822 O O . GLU A 1 225 ? -10.795 7.699 22.764 1.00 96.19 225 GLU A O 1
ATOM 1827 N N . LYS A 1 226 ? -9.260 7.959 24.398 1.00 96.94 226 LYS A N 1
ATOM 1828 C CA . LYS A 1 226 ? -8.196 8.513 23.560 1.00 96.94 226 LYS A CA 1
ATOM 1829 C C . LYS A 1 226 ? -7.742 7.509 22.498 1.00 96.94 226 LYS A C 1
ATOM 1831 O O . LYS A 1 226 ? -7.735 7.855 21.322 1.00 96.94 226 LYS A O 1
ATOM 1836 N N . ALA A 1 227 ? -7.471 6.254 22.872 1.00 96.38 227 ALA A N 1
ATOM 1837 C CA . ALA A 1 227 ? -7.116 5.197 21.917 1.00 96.38 227 ALA A CA 1
ATOM 1838 C C . ALA A 1 227 ? -8.198 5.001 20.836 1.00 96.38 227 ALA A C 1
ATOM 1840 O O . ALA A 1 227 ? -7.908 4.973 19.640 1.00 96.38 227 ALA A O 1
ATOM 1841 N N . ARG A 1 228 ? -9.473 4.958 21.245 1.00 95.69 228 ARG A N 1
ATOM 1842 C CA . ARG A 1 228 ? -10.612 4.856 20.317 1.00 95.69 228 ARG A CA 1
ATOM 1843 C C . ARG A 1 228 ? -10.789 6.103 19.449 1.00 95.69 228 ARG A C 1
ATOM 1845 O O . ARG A 1 228 ? -11.203 5.978 18.300 1.00 95.69 228 ARG A O 1
ATOM 1852 N N . ALA A 1 229 ? -10.522 7.295 19.979 1.00 95.19 229 ALA A N 1
ATOM 1853 C CA . ALA A 1 229 ? -10.582 8.539 19.217 1.00 95.19 229 ALA A CA 1
ATOM 1854 C C . ALA A 1 229 ? -9.498 8.572 18.132 1.00 95.19 229 ALA A C 1
ATOM 1856 O O . ALA A 1 229 ? -9.818 8.845 16.979 1.00 95.19 229 ALA A O 1
ATOM 1857 N N . LEU A 1 230 ? -8.261 8.196 18.477 1.00 94.88 230 LEU A N 1
ATOM 1858 C CA . LEU A 1 230 ? -7.155 8.058 17.526 1.00 94.88 230 LEU A CA 1
ATOM 1859 C C . LEU A 1 230 ? -7.492 7.053 16.419 1.00 94.88 230 LEU A C 1
ATOM 1861 O O . LEU A 1 230 ? -7.310 7.355 15.242 1.00 94.88 230 LEU A O 1
ATOM 1865 N N . PHE A 1 231 ? -8.068 5.901 16.778 1.00 94.06 231 PHE A N 1
ATOM 1866 C CA . PHE A 1 231 ? -8.512 4.900 15.805 1.00 94.06 231 PHE A CA 1
ATOM 1867 C C . PHE A 1 231 ? -9.557 5.451 14.828 1.00 94.06 231 PHE A C 1
ATOM 1869 O O . PHE A 1 231 ? -9.418 5.293 13.621 1.00 94.06 231 PHE A O 1
ATOM 1876 N N . ARG A 1 232 ? -10.588 6.141 15.334 1.00 91.44 232 ARG A N 1
ATOM 1877 C CA . ARG A 1 232 ? -11.642 6.752 14.499 1.00 91.44 232 ARG A CA 1
ATOM 1878 C C . ARG A 1 232 ? -11.136 7.904 13.635 1.00 91.44 232 ARG A C 1
ATOM 1880 O O . ARG A 1 232 ? -11.763 8.229 12.635 1.00 91.44 232 ARG A O 1
ATOM 1887 N N . ALA A 1 233 ? -10.040 8.537 14.040 1.00 90.56 233 ALA A N 1
ATOM 1888 C CA . ALA A 1 233 ? -9.335 9.540 13.251 1.00 90.56 233 ALA A CA 1
ATOM 1889 C C . ALA A 1 233 ? -8.308 8.922 12.285 1.00 90.56 233 ALA A C 1
ATOM 1891 O O . ALA A 1 233 ? -7.518 9.657 11.689 1.00 90.56 233 ALA A O 1
ATOM 1892 N N . ASN A 1 234 ? -8.313 7.590 12.149 1.00 90.88 234 ASN A N 1
ATOM 1893 C CA . ASN A 1 234 ? -7.418 6.793 11.316 1.00 90.88 234 ASN A CA 1
ATOM 1894 C C . ASN A 1 234 ? -5.923 7.001 11.623 1.00 90.88 234 ASN A C 1
ATOM 1896 O O . ASN A 1 234 ? -5.061 6.763 10.782 1.00 90.88 234 ASN A O 1
ATOM 1900 N N . GLN A 1 235 ? -5.599 7.417 12.850 1.00 92.44 235 GLN A N 1
ATOM 1901 C CA . GLN A 1 235 ? -4.225 7.554 13.332 1.00 92.44 235 GLN A CA 1
ATOM 1902 C C . GLN A 1 235 ? -3.727 6.195 13.834 1.00 92.44 235 GLN A C 1
ATOM 1904 O O . GLN A 1 235 ? -3.521 6.007 15.031 1.00 92.44 235 GLN A O 1
ATOM 1909 N N . TYR A 1 236 ? -3.599 5.210 12.938 1.00 93.25 236 TYR A N 1
ATOM 1910 C CA . TYR A 1 236 ? -3.398 3.803 13.315 1.00 93.25 236 TYR A CA 1
ATOM 1911 C C . TYR A 1 236 ? -2.137 3.554 14.135 1.00 93.25 236 TYR A C 1
ATOM 1913 O O . TYR A 1 236 ? -2.192 2.820 15.117 1.00 93.25 236 TYR A O 1
ATOM 1921 N N . VAL A 1 237 ? -1.024 4.213 13.811 1.00 94.06 237 VAL A N 1
ATOM 1922 C CA . VAL A 1 237 ? 0.222 4.069 14.580 1.00 94.06 237 VAL A CA 1
ATOM 1923 C C . VAL A 1 237 ? 0.054 4.595 16.009 1.00 94.06 237 VAL A C 1
ATOM 1925 O O . VAL A 1 237 ? 0.427 3.917 16.969 1.00 94.06 237 VAL A O 1
ATOM 1928 N N . ALA A 1 238 ? -0.549 5.774 16.177 1.00 94.88 238 ALA A N 1
ATOM 1929 C CA . ALA A 1 238 ? -0.807 6.353 17.495 1.00 94.88 238 ALA A CA 1
ATOM 1930 C C . ALA A 1 238 ? -1.862 5.548 18.276 1.00 94.88 238 ALA A C 1
ATOM 1932 O O . ALA A 1 238 ? -1.689 5.279 19.465 1.00 94.88 238 ALA A O 1
ATOM 1933 N N . ALA A 1 239 ? -2.925 5.105 17.599 1.00 95.88 239 ALA A N 1
ATOM 1934 C CA . ALA A 1 239 ? -3.968 4.262 18.169 1.00 95.88 239 ALA A CA 1
ATOM 1935 C C . ALA A 1 239 ? -3.400 2.926 18.659 1.00 95.88 239 ALA A C 1
ATOM 1937 O O . ALA A 1 239 ? -3.698 2.510 19.776 1.00 95.88 239 ALA A O 1
ATOM 1938 N N . LEU A 1 240 ? -2.538 2.281 17.868 1.00 96.12 240 LEU A N 1
ATOM 1939 C CA . LEU A 1 240 ? -1.875 1.031 18.228 1.00 96.12 240 LEU A CA 1
ATOM 1940 C C . LEU A 1 240 ? -1.038 1.184 19.503 1.00 96.12 240 LEU A C 1
ATOM 1942 O O . LEU A 1 240 ? -1.166 0.366 20.416 1.00 96.12 240 LEU A O 1
ATOM 1946 N N . ARG A 1 241 ? -0.233 2.253 19.603 1.00 95.94 241 ARG A N 1
ATOM 1947 C CA . ARG A 1 241 ? 0.524 2.573 20.828 1.00 95.94 241 ARG A CA 1
ATOM 1948 C C . ARG A 1 241 ? -0.417 2.748 22.021 1.00 95.94 241 ARG A C 1
ATOM 1950 O O . ARG A 1 241 ? -0.247 2.067 23.028 1.00 95.94 241 ARG A O 1
ATOM 1957 N N . ALA A 1 242 ? -1.464 3.559 21.870 1.00 96.50 242 ALA A N 1
ATOM 1958 C CA . ALA A 1 242 ? -2.432 3.817 22.933 1.00 96.50 242 ALA A CA 1
ATOM 1959 C C . ALA A 1 242 ? -3.194 2.550 23.377 1.00 96.50 242 ALA A C 1
ATOM 1961 O O . ALA A 1 242 ? -3.424 2.359 24.568 1.00 96.50 242 ALA A O 1
ATOM 1962 N N . PHE A 1 243 ? -3.557 1.649 22.455 1.00 97.31 243 PHE A N 1
ATOM 1963 C CA . PHE A 1 243 ? -4.192 0.367 22.792 1.00 97.31 243 PHE A CA 1
ATOM 1964 C C . PHE A 1 243 ? -3.241 -0.606 23.498 1.00 97.31 243 PHE A C 1
ATOM 1966 O O . PHE A 1 243 ? -3.690 -1.395 24.335 1.00 97.31 243 PHE A O 1
ATOM 1973 N N . ASN A 1 244 ? -1.946 -0.571 23.177 1.00 95.56 244 ASN A N 1
ATOM 1974 C CA . ASN A 1 244 ? -0.936 -1.402 23.836 1.00 95.56 244 ASN A CA 1
ATOM 1975 C C . ASN A 1 244 ? -0.685 -0.981 25.292 1.00 95.56 244 ASN A C 1
ATOM 1977 O O . ASN A 1 244 ? -0.327 -1.831 26.103 1.00 95.56 244 ASN A O 1
ATOM 1981 N N . GLU A 1 245 ? -0.929 0.286 25.626 1.00 95.38 245 GLU A N 1
ATOM 1982 C CA . GLU A 1 245 ? -0.815 0.830 26.985 1.00 95.38 245 GLU A CA 1
ATOM 1983 C C . GLU A 1 245 ? -2.041 0.547 27.872 1.00 95.38 245 GLU A C 1
ATOM 1985 O O . GLU A 1 245 ? -1.999 0.801 29.074 1.00 95.38 245 GLU A O 1
ATOM 1990 N N . LEU A 1 246 ? -3.141 0.020 27.319 1.00 95.44 246 LEU A N 1
ATOM 1991 C CA . LEU A 1 246 ? -4.322 -0.322 28.116 1.00 95.44 246 LEU A CA 1
ATOM 1992 C C . LEU A 1 246 ? -4.099 -1.610 28.922 1.00 95.44 246 LEU A C 1
ATOM 1994 O O . LEU A 1 246 ? -3.814 -2.661 28.343 1.00 95.44 246 LEU A O 1
ATOM 1998 N N . ASP A 1 247 ? -4.346 -1.533 30.233 1.00 89.12 247 ASP A N 1
ATOM 1999 C CA . ASP A 1 247 ? -4.267 -2.670 31.165 1.00 89.12 247 ASP A CA 1
ATOM 2000 C C . ASP A 1 247 ? -5.255 -3.796 30.810 1.00 89.12 247 ASP A C 1
ATOM 2002 O O . ASP A 1 247 ? -4.915 -4.977 30.837 1.00 89.12 247 ASP A O 1
ATOM 2006 N N . GLU A 1 248 ? -6.486 -3.427 30.442 1.00 91.69 248 GLU A N 1
ATOM 2007 C CA . GLU A 1 248 ? -7.548 -4.353 30.047 1.00 91.69 248 GLU A CA 1
ATOM 2008 C C . GLU A 1 248 ? -8.193 -3.899 28.735 1.00 91.69 248 GLU A C 1
ATOM 2010 O O . GLU A 1 248 ? -8.559 -2.728 28.566 1.00 91.69 248 GLU A O 1
ATOM 2015 N N . ARG A 1 249 ? -8.393 -4.844 27.813 1.00 94.38 249 ARG A N 1
ATOM 2016 C CA . ARG A 1 249 ? -9.001 -4.612 26.496 1.00 94.38 249 ARG A CA 1
ATOM 2017 C C . ARG A 1 249 ? -10.237 -5.486 26.353 1.00 94.38 249 ARG A C 1
ATOM 2019 O O . ARG A 1 249 ? -10.165 -6.689 26.587 1.00 94.38 249 ARG A O 1
ATOM 2026 N N . ASN A 1 250 ? -11.361 -4.882 25.974 1.00 95.56 250 ASN A N 1
ATOM 2027 C CA . ASN A 1 250 ? -12.532 -5.656 25.564 1.00 95.56 250 ASN A CA 1
ATOM 2028 C C . ASN A 1 250 ? -12.376 -6.133 24.106 1.00 95.56 250 ASN A C 1
ATOM 2030 O O . ASN A 1 250 ? -11.474 -5.682 23.402 1.00 95.56 250 ASN A O 1
ATOM 2034 N N . ASP A 1 251 ? -13.256 -7.018 23.639 1.00 96.94 251 ASP A N 1
ATOM 2035 C CA . ASP A 1 251 ? -13.171 -7.593 22.285 1.00 96.94 251 ASP A CA 1
ATOM 2036 C C . ASP A 1 251 ? -13.130 -6.524 21.178 1.00 96.94 251 ASP A C 1
ATOM 2038 O O . ASP A 1 251 ? -12.399 -6.661 20.200 1.00 96.94 251 ASP A O 1
ATOM 2042 N N . MET A 1 252 ? -13.848 -5.412 21.360 1.00 96.31 252 MET A N 1
ATOM 2043 C CA . MET A 1 252 ? -13.837 -4.296 20.413 1.00 96.31 252 MET A CA 1
ATOM 2044 C C . MET A 1 252 ? -12.514 -3.507 20.429 1.00 96.31 252 MET A C 1
ATOM 2046 O O . MET A 1 252 ? -12.006 -3.140 19.373 1.00 96.31 252 MET A O 1
ATOM 2050 N N . ASP A 1 253 ? -11.917 -3.271 21.601 1.00 96.81 253 ASP A N 1
ATOM 2051 C CA . ASP A 1 253 ? -10.587 -2.653 21.719 1.00 96.81 253 ASP A CA 1
ATOM 2052 C C . ASP A 1 253 ? -9.529 -3.537 21.047 1.00 96.81 253 ASP A C 1
ATOM 2054 O O . ASP A 1 253 ? -8.630 -3.039 20.370 1.00 96.81 253 ASP A O 1
ATOM 2058 N N . ARG A 1 254 ? -9.659 -4.861 21.196 1.00 97.38 254 ARG A N 1
ATOM 2059 C CA . ARG A 1 254 ? -8.799 -5.841 20.527 1.00 97.38 254 ARG A CA 1
ATOM 2060 C C . ARG A 1 254 ? -8.973 -5.808 19.011 1.00 97.38 254 ARG A C 1
ATOM 2062 O O . ARG A 1 254 ? -7.971 -5.782 18.304 1.00 97.38 254 ARG A O 1
ATOM 2069 N N . TYR A 1 255 ? -10.212 -5.727 18.518 1.00 97.00 255 TYR A N 1
ATOM 2070 C CA . TYR A 1 255 ? -10.496 -5.559 17.089 1.00 97.00 255 TYR A CA 1
ATOM 2071 C C . TYR A 1 255 ? -9.841 -4.290 16.526 1.00 97.00 255 TYR A C 1
ATOM 2073 O O . TYR A 1 255 ? -9.130 -4.359 15.526 1.00 97.00 255 TYR A O 1
ATOM 2081 N N . MET A 1 256 ? -10.019 -3.141 17.187 1.00 96.50 256 MET A N 1
ATOM 2082 C CA . MET A 1 256 ? -9.433 -1.866 16.747 1.00 96.50 256 MET A CA 1
ATOM 2083 C C . MET A 1 256 ? -7.900 -1.897 16.772 1.00 96.50 256 MET A C 1
ATOM 2085 O O . MET A 1 256 ? -7.248 -1.350 15.879 1.00 96.50 256 MET A O 1
ATOM 2089 N N . ARG A 1 257 ? -7.311 -2.578 17.761 1.00 97.00 257 ARG A N 1
ATOM 2090 C CA . ARG A 1 257 ? -5.866 -2.814 17.829 1.00 97.00 257 ARG A CA 1
ATOM 2091 C C . ARG A 1 257 ? -5.378 -3.664 16.656 1.00 97.00 257 ARG A C 1
ATOM 2093 O O . ARG A 1 257 ? -4.450 -3.244 15.973 1.00 97.00 257 ARG A O 1
ATOM 2100 N N . ALA A 1 258 ? -6.027 -4.799 16.395 1.00 96.44 258 ALA A N 1
ATOM 2101 C CA . ALA A 1 258 ? -5.716 -5.668 15.260 1.00 96.44 258 ALA A CA 1
ATOM 2102 C C . ALA A 1 258 ? -5.851 -4.921 13.926 1.00 96.44 258 ALA A C 1
ATOM 2104 O O . ALA A 1 258 ? -4.977 -5.003 13.073 1.00 96.44 258 ALA A O 1
ATOM 2105 N N . ARG A 1 259 ? -6.897 -4.103 13.778 1.00 94.75 259 ARG A N 1
ATOM 2106 C CA . ARG A 1 259 ? -7.102 -3.267 12.589 1.00 94.75 259 ARG A CA 1
ATOM 2107 C C . ARG A 1 259 ? -6.012 -2.222 12.422 1.00 94.75 259 ARG A C 1
ATOM 2109 O O . ARG A 1 259 ? -5.572 -1.985 11.306 1.00 94.75 259 ARG A O 1
ATOM 2116 N N . SER A 1 260 ? -5.531 -1.653 13.523 1.00 95.19 260 SER A N 1
ATOM 2117 C CA . SER A 1 260 ? -4.389 -0.741 13.485 1.00 95.19 260 SER A CA 1
ATOM 2118 C C . SER A 1 260 ? -3.109 -1.462 13.050 1.00 95.19 260 SER A C 1
ATOM 2120 O O . SER A 1 260 ? -2.403 -0.935 12.205 1.00 95.19 260 SER A O 1
ATOM 2122 N N . MET A 1 261 ? -2.851 -2.676 13.557 1.00 95.19 261 MET A N 1
ATOM 2123 C CA . MET A 1 261 ? -1.726 -3.520 13.121 1.00 95.19 261 MET A CA 1
ATOM 2124 C C . MET A 1 261 ? -1.807 -3.842 11.623 1.00 95.19 261 MET A C 1
ATOM 2126 O O . MET A 1 261 ? -0.817 -3.714 10.909 1.00 95.19 261 MET A O 1
ATOM 2130 N N . GLU A 1 262 ? -2.990 -4.224 11.137 1.00 93.25 262 GLU A N 1
ATOM 2131 C CA . GLU A 1 262 ? -3.228 -4.538 9.726 1.00 93.25 262 GLU A CA 1
ATOM 2132 C C . GLU A 1 262 ? -2.970 -3.323 8.823 1.00 93.25 262 GLU A C 1
ATOM 2134 O O . GLU A 1 262 ? -2.294 -3.422 7.798 1.00 93.25 262 GLU A O 1
ATOM 2139 N N . GLU A 1 263 ? -3.497 -2.158 9.206 1.00 91.06 263 GLU A N 1
ATOM 2140 C CA . GLU A 1 263 ? -3.343 -0.923 8.439 1.00 91.06 263 GLU A CA 1
ATOM 2141 C C . GLU A 1 263 ? -1.892 -0.427 8.407 1.00 91.06 263 GLU A C 1
ATOM 2143 O O . GLU A 1 263 ? -1.486 0.145 7.398 1.00 91.06 263 GLU A O 1
ATOM 2148 N N . THR A 1 264 ? -1.089 -0.716 9.436 1.00 91.25 264 THR A N 1
ATOM 2149 C CA . THR A 1 264 ? 0.339 -0.353 9.496 1.00 91.25 264 THR A CA 1
ATOM 2150 C C . THR A 1 264 ? 1.282 -1.423 8.936 1.00 91.25 264 THR A C 1
ATOM 2152 O O . THR A 1 264 ? 2.491 -1.214 8.927 1.00 91.25 264 THR A O 1
ATOM 2155 N N . GLY A 1 265 ? 0.755 -2.557 8.461 1.00 89.44 265 GLY A N 1
ATOM 2156 C CA . GLY A 1 265 ? 1.518 -3.615 7.784 1.00 89.44 265 GLY A CA 1
ATOM 2157 C C . GLY A 1 265 ? 1.946 -4.810 8.645 1.00 89.44 265 GLY A C 1
ATOM 2158 O O . GLY A 1 265 ? 2.547 -5.752 8.135 1.00 89.44 265 GLY A O 1
ATOM 2159 N N . SER A 1 266 ? 1.569 -4.851 9.924 1.00 90.56 266 SER A N 1
ATOM 2160 C CA . SER A 1 266 ? 1.774 -5.998 10.825 1.00 90.56 266 SER A CA 1
ATOM 2161 C C . SER A 1 266 ? 0.671 -7.055 10.645 1.00 90.56 266 SER A C 1
ATOM 2163 O O . SER A 1 266 ? -0.038 -7.411 11.588 1.00 90.56 266 SER A O 1
ATOM 2165 N N . ILE A 1 267 ? 0.492 -7.547 9.414 1.00 89.62 267 ILE A N 1
ATOM 2166 C CA . ILE A 1 267 ? -0.646 -8.403 9.021 1.00 89.62 267 ILE A CA 1
ATOM 2167 C C . ILE A 1 267 ? -0.675 -9.717 9.802 1.00 89.62 267 ILE A C 1
ATOM 2169 O O . ILE A 1 267 ? -1.744 -10.135 10.240 1.00 89.62 267 ILE A O 1
ATOM 2173 N N . SER A 1 268 ? 0.476 -10.362 10.004 1.00 88.12 268 SER A N 1
ATOM 2174 C CA . SER A 1 268 ? 0.548 -11.643 10.717 1.00 88.12 268 SER A CA 1
ATOM 2175 C C . SER A 1 268 ? 0.057 -11.515 12.162 1.00 88.12 268 SER A C 1
ATOM 2177 O O . SER A 1 268 ? -0.766 -12.311 12.606 1.00 88.12 268 SER A O 1
ATOM 2179 N N . GLU A 1 269 ? 0.483 -10.463 12.867 1.00 91.25 269 GLU A N 1
ATOM 2180 C CA . GLU A 1 269 ? 0.026 -10.175 14.233 1.00 91.25 269 GLU A CA 1
ATOM 2181 C C . GLU A 1 269 ? -1.467 -9.819 14.267 1.00 91.25 269 GLU A C 1
ATOM 2183 O O . GLU A 1 269 ? -2.205 -10.289 15.135 1.00 91.25 269 GLU A O 1
ATOM 2188 N N . ALA A 1 270 ? -1.932 -9.028 13.293 1.00 94.50 270 ALA A N 1
ATOM 2189 C CA . ALA A 1 270 ? -3.342 -8.676 13.159 1.00 94.50 270 ALA A CA 1
ATOM 2190 C C . ALA A 1 270 ? -4.220 -9.915 12.942 1.00 94.50 270 ALA A C 1
ATOM 2192 O O . ALA A 1 270 ? -5.247 -10.072 13.602 1.00 94.50 270 ALA A O 1
ATOM 2193 N N . ARG A 1 271 ? -3.799 -10.815 12.046 1.00 94.06 271 ARG A N 1
ATOM 2194 C CA . ARG A 1 271 ? -4.472 -12.085 11.752 1.00 94.06 271 ARG A CA 1
ATOM 2195 C C . ARG A 1 271 ? -4.611 -12.928 13.010 1.00 94.06 271 ARG A C 1
ATOM 2197 O O . ARG A 1 271 ? -5.707 -13.408 13.290 1.00 94.06 271 ARG A O 1
ATOM 2204 N N . ASP A 1 272 ? -3.532 -13.097 13.764 1.00 93.88 272 ASP A N 1
ATOM 2205 C CA . ASP A 1 272 ? -3.543 -13.924 14.969 1.00 93.88 272 ASP A CA 1
ATOM 2206 C C . ASP A 1 272 ? -4.503 -13.349 16.028 1.00 93.88 272 ASP A C 1
ATOM 2208 O O . ASP A 1 272 ? -5.289 -14.087 16.630 1.00 93.88 272 ASP A O 1
ATOM 2212 N N . GLU A 1 273 ? -4.525 -12.021 16.189 1.00 96.62 273 GLU A N 1
ATOM 2213 C CA . GLU A 1 273 ? -5.474 -11.330 17.068 1.00 96.62 273 GLU A CA 1
ATOM 2214 C C . GLU A 1 273 ? -6.926 -11.494 16.582 1.00 96.62 273 GLU A C 1
ATOM 2216 O O . GLU A 1 273 ? -7.811 -11.785 17.389 1.00 96.62 273 GLU A O 1
ATOM 2221 N N . TYR A 1 274 ? -7.191 -11.374 15.276 1.00 97.25 274 TYR A N 1
ATOM 2222 C CA . TYR A 1 274 ? -8.521 -11.600 14.704 1.00 97.25 274 TYR A CA 1
ATOM 2223 C C . TYR A 1 274 ? -9.006 -13.035 14.896 1.00 97.25 274 TYR A C 1
ATOM 2225 O O . TYR A 1 274 ? -10.153 -13.240 15.292 1.00 97.25 274 TYR A O 1
ATOM 2233 N N . VAL A 1 275 ? -8.148 -14.028 14.652 1.00 96.00 275 VAL A N 1
ATOM 2234 C CA . VAL A 1 275 ? -8.473 -15.445 14.864 1.00 96.00 275 VAL A CA 1
ATOM 2235 C C . VAL A 1 275 ? -8.844 -15.696 16.323 1.00 96.00 275 VAL A C 1
ATOM 2237 O O . VAL A 1 275 ? -9.799 -16.430 16.591 1.00 96.00 275 VAL A O 1
ATOM 2240 N N . ASP A 1 276 ? -8.129 -15.087 17.271 1.00 96.56 276 ASP A N 1
ATOM 2241 C CA . ASP A 1 276 ? -8.464 -15.210 18.687 1.00 96.56 276 ASP A CA 1
ATOM 2242 C C . ASP A 1 276 ? -9.799 -14.530 19.031 1.00 96.56 276 ASP A C 1
ATOM 2244 O O . ASP A 1 276 ? -10.623 -15.140 19.715 1.00 96.56 276 ASP A O 1
ATOM 2248 N N . ILE A 1 277 ? -10.070 -13.328 18.504 1.00 97.38 277 ILE A N 1
ATOM 2249 C CA . ILE A 1 277 ? -11.369 -12.654 18.676 1.00 97.38 277 ILE A CA 1
ATOM 2250 C C . ILE A 1 277 ? -12.503 -13.531 18.137 1.00 97.38 277 ILE A C 1
ATOM 2252 O O . ILE A 1 277 ? -13.511 -13.692 18.815 1.00 97.38 277 ILE A O 1
ATOM 2256 N N . VAL A 1 278 ? -12.351 -14.138 16.958 1.00 96.31 278 VAL A N 1
ATOM 2257 C CA . VAL A 1 278 ? -13.399 -14.982 16.360 1.00 96.31 278 VAL A CA 1
ATOM 2258 C C . VAL A 1 278 ? -13.657 -16.246 17.185 1.00 96.31 278 VAL A C 1
ATOM 2260 O O . VAL A 1 278 ? -14.808 -16.638 17.359 1.00 96.31 278 VAL A O 1
ATOM 2263 N N . LYS A 1 279 ? -12.609 -16.878 17.727 1.00 94.69 279 LYS A N 1
ATOM 2264 C CA . LYS A 1 279 ? -12.737 -18.128 18.498 1.00 94.69 279 LYS A CA 1
ATOM 2265 C C . LYS A 1 279 ? -13.227 -17.921 19.927 1.00 94.69 279 LYS A C 1
ATOM 2267 O O . LYS A 1 279 ? -13.994 -18.739 20.431 1.00 94.69 279 LYS A O 1
ATOM 2272 N N . ASN A 1 280 ? -12.729 -16.879 20.587 1.00 95.19 280 ASN A N 1
ATOM 2273 C CA . ASN A 1 280 ? -12.851 -16.700 22.034 1.00 95.19 280 ASN A CA 1
ATOM 2274 C C . ASN A 1 280 ? -13.664 -15.456 22.423 1.00 95.19 280 ASN A C 1
ATOM 2276 O O . ASN A 1 280 ? -13.986 -15.285 23.600 1.00 95.19 280 ASN A O 1
ATOM 2280 N N . GLY A 1 281 ? -13.993 -14.591 21.461 1.00 93.69 281 GLY A N 1
ATOM 2281 C CA . GLY A 1 281 ? -14.731 -13.356 21.688 1.00 93.69 281 GLY A CA 1
ATOM 2282 C C . GLY A 1 281 ? -16.180 -13.590 22.108 1.00 93.69 281 GLY A C 1
ATOM 2283 O O . GLY A 1 281 ? -16.846 -14.548 21.713 1.00 93.69 281 GLY A O 1
ATOM 2284 N N . THR A 1 282 ? -16.680 -12.666 22.917 1.00 94.00 282 THR A N 1
ATOM 2285 C CA . THR A 1 282 ? -18.055 -12.642 23.430 1.00 94.00 282 THR A CA 1
ATOM 2286 C C . THR A 1 282 ? -18.893 -11.533 22.797 1.00 94.00 282 THR A C 1
ATOM 2288 O O . THR A 1 282 ? -20.116 -11.657 22.701 1.00 94.00 282 THR A O 1
ATOM 2291 N N . ASP A 1 283 ? -18.251 -10.460 22.331 1.00 95.75 283 ASP A N 1
ATOM 2292 C CA . ASP A 1 283 ? -18.902 -9.386 21.590 1.00 95.75 283 ASP A CA 1
ATOM 2293 C C . ASP A 1 283 ? -19.182 -9.816 20.143 1.00 95.75 283 ASP A C 1
ATOM 2295 O O . ASP A 1 283 ? -18.286 -9.919 19.302 1.00 95.75 283 ASP A O 1
ATOM 2299 N N . ARG A 1 284 ? -20.465 -10.031 19.835 1.00 93.62 284 ARG A N 1
ATOM 2300 C CA . ARG A 1 284 ? -20.918 -10.472 18.510 1.00 93.62 284 ARG A CA 1
ATOM 2301 C C . ARG A 1 284 ? -20.559 -9.492 17.390 1.00 93.62 284 ARG A C 1
ATOM 2303 O O . ARG A 1 284 ? -20.453 -9.916 16.240 1.00 93.62 284 ARG A O 1
ATOM 2310 N N . GLU A 1 285 ? -20.445 -8.198 17.678 1.00 93.75 285 GLU A N 1
ATOM 2311 C CA . GLU A 1 285 ? -20.056 -7.212 16.668 1.00 93.75 285 GLU A CA 1
ATOM 2312 C C . GLU A 1 285 ? -18.561 -7.312 16.367 1.00 93.75 285 GLU A C 1
ATOM 2314 O O . GLU A 1 285 ? -18.197 -7.463 15.202 1.00 93.75 285 GLU A O 1
ATOM 2319 N N . ALA A 1 286 ? -17.717 -7.344 17.402 1.00 94.81 286 ALA A N 1
ATOM 2320 C CA . ALA A 1 286 ? -16.272 -7.505 17.240 1.00 94.81 286 ALA A CA 1
ATOM 2321 C C . ALA A 1 286 ? -15.913 -8.822 16.531 1.00 94.81 286 ALA A C 1
ATOM 2323 O O . ALA A 1 286 ? -15.099 -8.817 15.611 1.00 94.81 286 ALA A O 1
ATOM 2324 N N . VAL A 1 287 ? -16.576 -9.930 16.891 1.00 96.12 287 VAL A N 1
ATOM 2325 C CA . VAL A 1 287 ? -16.417 -11.240 16.228 1.00 96.12 287 VAL A CA 1
ATOM 2326 C C . VAL A 1 287 ? -16.749 -11.151 14.739 1.00 96.12 287 VAL A C 1
ATOM 2328 O O . VAL A 1 287 ? -15.989 -11.637 13.904 1.00 96.12 287 VAL A O 1
ATOM 2331 N N . ARG A 1 288 ? -17.867 -10.504 14.385 1.00 94.50 288 ARG A N 1
ATOM 2332 C CA . ARG A 1 288 ? -18.283 -10.363 12.984 1.00 94.50 288 ARG A CA 1
ATOM 2333 C C . ARG A 1 288 ? -17.294 -9.522 12.186 1.00 94.50 288 ARG A C 1
ATOM 2335 O O . ARG A 1 288 ? -16.905 -9.918 11.092 1.00 94.50 288 ARG A O 1
ATOM 2342 N N . LEU A 1 289 ? -16.880 -8.380 12.733 1.00 93.94 289 LEU A N 1
ATOM 2343 C CA . LEU A 1 289 ? -15.920 -7.496 12.077 1.00 93.94 289 LEU A CA 1
ATOM 2344 C C . LEU A 1 289 ? -14.563 -8.189 11.893 1.00 93.94 289 LEU A C 1
ATOM 2346 O O . LEU A 1 289 ? -14.031 -8.184 10.786 1.00 93.94 289 LEU A O 1
ATOM 2350 N N . ALA A 1 290 ? -14.050 -8.857 12.929 1.00 95.56 290 ALA A N 1
ATOM 2351 C CA . ALA A 1 290 ? -12.815 -9.634 12.852 1.00 95.56 290 ALA A CA 1
ATOM 2352 C C . ALA A 1 290 ? -12.898 -10.732 11.779 1.00 95.56 290 ALA A C 1
ATOM 2354 O O . ALA A 1 290 ? -11.992 -10.853 10.959 1.00 95.56 290 ALA A O 1
ATOM 2355 N N . ASN A 1 291 ? -14.008 -11.476 11.714 1.00 95.38 291 ASN A N 1
ATOM 2356 C CA . ASN A 1 291 ? -14.168 -12.526 10.711 1.00 95.38 291 ASN A CA 1
ATOM 2357 C C . ASN A 1 291 ? -14.209 -11.978 9.274 1.00 95.38 291 ASN A C 1
ATOM 2359 O O . ASN A 1 291 ? -13.604 -12.553 8.373 1.00 95.38 291 ASN A O 1
ATOM 2363 N N . ARG A 1 292 ? -14.857 -10.826 9.056 1.00 94.25 292 ARG A N 1
ATOM 2364 C CA . ARG A 1 292 ? -14.824 -10.139 7.753 1.00 94.25 292 ARG A CA 1
ATOM 2365 C C . ARG A 1 292 ? -13.412 -9.720 7.356 1.00 94.25 292 ARG A C 1
ATOM 2367 O O . ARG A 1 292 ? -13.060 -9.844 6.187 1.00 94.25 292 ARG A O 1
ATOM 2374 N N . ARG A 1 293 ? -12.588 -9.261 8.307 1.00 94.00 293 ARG A N 1
ATOM 2375 C CA . ARG A 1 293 ? -11.171 -8.972 8.032 1.00 94.00 293 ARG A CA 1
ATOM 2376 C C . ARG A 1 293 ? -10.411 -10.225 7.628 1.00 94.00 293 ARG A C 1
ATOM 2378 O O . ARG A 1 293 ? -9.665 -10.167 6.661 1.00 94.00 293 ARG A O 1
ATOM 2385 N N . LEU A 1 294 ? -10.639 -11.355 8.299 1.00 93.94 294 LEU A N 1
ATOM 2386 C CA . LEU A 1 294 ? -10.012 -12.626 7.923 1.00 93.94 294 LEU A CA 1
ATOM 2387 C C . LEU A 1 294 ? -10.396 -13.071 6.507 1.00 93.94 294 LEU A C 1
ATOM 2389 O O . LEU A 1 294 ? -9.515 -13.491 5.764 1.00 93.94 294 LEU A O 1
ATOM 2393 N N . LEU A 1 295 ? -11.664 -12.910 6.107 1.00 92.38 295 LEU A N 1
ATOM 2394 C CA . LEU A 1 295 ? -12.099 -13.168 4.727 1.00 92.38 295 LEU A CA 1
ATOM 2395 C C . LEU A 1 295 ? -11.348 -12.283 3.724 1.00 92.38 295 LEU A C 1
ATOM 2397 O O . LEU A 1 295 ? -10.864 -12.771 2.708 1.00 92.38 295 LEU A O 1
ATOM 2401 N N . ILE A 1 296 ? -11.223 -10.985 4.013 1.00 91.06 296 ILE A N 1
ATOM 2402 C CA . ILE A 1 296 ? -10.520 -10.040 3.134 1.00 91.06 296 ILE A CA 1
ATOM 2403 C C . ILE A 1 296 ? -9.027 -10.371 3.058 1.00 91.06 296 ILE A C 1
ATOM 2405 O O . ILE A 1 296 ? -8.460 -10.370 1.971 1.00 91.06 296 ILE A O 1
ATOM 2409 N N . ILE A 1 297 ? -8.391 -10.682 4.188 1.00 90.44 297 ILE A N 1
ATOM 2410 C CA . ILE A 1 297 ? -6.974 -11.057 4.235 1.00 90.44 297 ILE A CA 1
ATOM 2411 C C . ILE A 1 297 ? -6.736 -12.356 3.456 1.00 90.44 297 ILE A C 1
ATOM 2413 O O . ILE A 1 297 ? -5.799 -12.419 2.661 1.00 90.44 297 ILE A O 1
ATOM 2417 N N . GLY A 1 298 ? -7.597 -13.360 3.646 1.00 88.38 298 GLY A N 1
ATOM 2418 C CA . GLY A 1 298 ? -7.541 -14.639 2.939 1.00 88.38 298 GLY A CA 1
ATOM 2419 C C . GLY A 1 298 ? -7.622 -14.473 1.422 1.00 88.38 298 GLY A C 1
ATOM 2420 O O . GLY A 1 298 ? -6.719 -14.909 0.712 1.00 88.38 298 GLY A O 1
ATOM 2421 N N . HIS A 1 299 ? -8.645 -13.759 0.942 1.00 86.94 299 HIS A N 1
ATOM 2422 C CA . HIS A 1 299 ? -8.900 -13.589 -0.494 1.00 86.94 299 HIS A CA 1
ATOM 2423 C C . HIS A 1 299 ? -7.969 -12.577 -1.181 1.00 86.94 299 HIS A C 1
ATOM 2425 O O . HIS A 1 299 ? -7.561 -12.802 -2.317 1.00 86.94 299 HIS A O 1
ATOM 2431 N N . PHE A 1 300 ? -7.613 -11.464 -0.526 1.00 84.31 300 PHE A N 1
ATOM 2432 C CA . PHE A 1 300 ? -6.938 -10.339 -1.193 1.00 84.31 300 PHE A CA 1
ATOM 2433 C C . PHE A 1 300 ? -5.488 -10.099 -0.763 1.00 84.31 300 PHE A C 1
ATOM 2435 O O . PHE A 1 300 ? -4.716 -9.577 -1.567 1.00 84.31 300 PHE A O 1
ATOM 2442 N N . TYR A 1 301 ? -5.105 -10.439 0.472 1.00 83.19 301 TYR A N 1
ATOM 2443 C CA . TYR A 1 301 ? -3.808 -10.045 1.056 1.00 83.19 301 TYR A CA 1
ATOM 2444 C C . TYR A 1 301 ? -2.866 -11.220 1.325 1.00 83.19 301 TYR A C 1
ATOM 2446 O O . TYR A 1 301 ? -1.953 -11.105 2.138 1.00 83.19 301 TYR A O 1
ATOM 2454 N N . GLY A 1 302 ? -3.061 -12.339 0.623 1.00 75.62 302 GLY A N 1
ATOM 2455 C CA . GLY A 1 302 ? -2.159 -13.488 0.701 1.00 75.62 302 GLY A CA 1
ATOM 2456 C C . GLY A 1 302 ? -2.281 -14.276 2.006 1.00 75.62 302 GLY A C 1
ATOM 2457 O O . GLY A 1 302 ? -1.296 -14.831 2.470 1.00 75.62 302 GLY A O 1
ATOM 2458 N N . GLY A 1 303 ? -3.473 -14.319 2.613 1.00 75.38 303 GLY A N 1
ATOM 2459 C CA . GLY A 1 303 ? -3.718 -15.061 3.855 1.00 75.38 303 GLY A CA 1
ATOM 2460 C C . GLY A 1 303 ? -3.769 -16.589 3.715 1.00 75.38 303 GLY A C 1
ATOM 2461 O O . GLY A 1 303 ? -3.821 -17.270 4.737 1.00 75.38 303 GLY A O 1
ATOM 2462 N N . GLY A 1 304 ? -3.764 -17.114 2.486 1.00 80.38 304 GLY A N 1
ATOM 2463 C CA . GLY A 1 304 ? -3.752 -18.549 2.191 1.00 80.38 304 GLY A CA 1
ATOM 2464 C C . GLY A 1 304 ? -5.136 -19.213 2.182 1.00 80.38 304 GLY A C 1
ATOM 2465 O O . GLY A 1 304 ? -6.132 -18.669 2.669 1.00 80.38 304 GLY A O 1
ATOM 2466 N N . GLU A 1 305 ? -5.196 -20.421 1.614 1.00 84.44 305 GLU A N 1
ATOM 2467 C CA . GLU A 1 305 ? -6.433 -21.212 1.494 1.00 84.44 305 GLU A CA 1
ATOM 2468 C C . GLU A 1 305 ? -6.961 -21.633 2.876 1.00 84.44 305 GLU A C 1
ATOM 2470 O O . GLU A 1 305 ? -8.145 -21.469 3.155 1.00 84.44 305 GLU A O 1
ATOM 2475 N N . GLU A 1 306 ? -6.079 -22.049 3.796 1.00 85.94 306 GLU A N 1
ATOM 2476 C CA . GLU A 1 306 ? -6.474 -22.486 5.146 1.00 85.94 306 GLU A CA 1
ATOM 2477 C C . GLU A 1 306 ? -7.181 -21.377 5.949 1.00 85.94 306 GLU A C 1
ATOM 2479 O O . GLU A 1 306 ? -8.181 -21.629 6.627 1.00 85.94 306 GLU A O 1
ATOM 2484 N N . LEU A 1 307 ? -6.680 -20.136 5.877 1.00 87.94 307 LEU A N 1
ATOM 2485 C CA . LEU A 1 307 ? -7.306 -18.996 6.552 1.00 87.94 307 LEU A CA 1
ATOM 2486 C C . LEU A 1 307 ? -8.658 -18.654 5.926 1.00 87.94 307 LEU A C 1
ATOM 2488 O O . LEU A 1 307 ? -9.602 -18.313 6.641 1.00 87.94 307 LEU A O 1
ATOM 2492 N N . THR A 1 308 ? -8.733 -18.753 4.600 1.00 89.12 308 THR A N 1
ATOM 2493 C CA . THR A 1 308 ? -9.941 -18.473 3.826 1.00 89.12 308 THR A CA 1
ATOM 2494 C C . THR A 1 308 ? -11.048 -19.453 4.198 1.00 89.12 308 THR A C 1
ATOM 2496 O O . THR A 1 308 ? -12.117 -19.025 4.630 1.00 89.12 308 THR A O 1
ATOM 2499 N N . GLU A 1 309 ? -10.762 -20.757 4.167 1.00 91.44 309 GLU A N 1
ATOM 2500 C CA . GLU A 1 309 ? -11.707 -21.799 4.578 1.00 91.44 309 GLU A CA 1
ATOM 2501 C C . GLU A 1 309 ? -12.155 -21.626 6.035 1.00 91.44 309 GLU A C 1
ATOM 2503 O O . GLU A 1 309 ? -13.341 -21.761 6.351 1.00 91.44 309 GLU A O 1
ATOM 2508 N N . PHE A 1 310 ? -11.221 -21.300 6.939 1.00 91.81 310 PHE A N 1
ATOM 2509 C CA . PHE A 1 310 ? -11.551 -21.022 8.335 1.00 91.81 310 PHE A CA 1
ATOM 2510 C C . PHE A 1 310 ? -12.539 -19.854 8.453 1.00 91.81 310 PHE A C 1
ATOM 2512 O O . PHE A 1 310 ? -13.563 -19.984 9.126 1.00 91.81 310 PHE A O 1
ATOM 2519 N N . ALA A 1 311 ? -12.255 -18.726 7.802 1.00 92.50 311 ALA A N 1
ATOM 2520 C CA . ALA A 1 311 ? -13.075 -17.524 7.891 1.00 92.50 311 ALA A CA 1
ATOM 2521 C C . ALA A 1 311 ? -14.467 -17.712 7.258 1.00 92.50 311 ALA A C 1
ATOM 2523 O O . ALA A 1 311 ? -15.457 -17.200 7.788 1.00 92.50 311 ALA A O 1
ATOM 2524 N N . GLU A 1 312 ? -14.570 -18.488 6.176 1.00 93.50 312 GLU A N 1
ATOM 2525 C CA . GLU A 1 312 ? -15.840 -18.843 5.530 1.00 93.50 312 GLU A CA 1
ATOM 2526 C C . GLU A 1 312 ? -16.714 -19.712 6.440 1.00 93.50 312 GLU A C 1
ATOM 2528 O O . GLU A 1 312 ? -17.864 -19.361 6.709 1.00 93.50 312 GLU A O 1
ATOM 2533 N N . GLN A 1 313 ? -16.152 -20.772 7.030 1.00 93.31 313 GLN A N 1
ATOM 2534 C CA . GLN A 1 313 ? -16.877 -21.624 7.982 1.00 93.31 313 GLN A CA 1
ATOM 2535 C C . GLN A 1 313 ? -17.365 -20.837 9.206 1.00 93.31 313 GLN A C 1
ATOM 2537 O O . GLN A 1 313 ? -18.473 -21.054 9.708 1.00 93.31 313 GLN A O 1
ATOM 2542 N N . GLN A 1 314 ? -16.543 -19.913 9.710 1.00 92.19 314 GLN A N 1
ATOM 2543 C CA . GLN A 1 314 ? -16.942 -19.061 10.826 1.00 92.19 314 GLN A CA 1
ATOM 2544 C C . GLN A 1 314 ? -18.037 -18.072 10.417 1.00 92.19 314 GLN A C 1
ATOM 2546 O O . GLN A 1 314 ? -18.972 -17.879 11.196 1.00 92.19 314 GLN A O 1
ATOM 2551 N N . ALA A 1 315 ? -17.982 -17.508 9.207 1.00 91.75 315 ALA A N 1
ATOM 2552 C CA . ALA A 1 315 ? -18.997 -16.590 8.694 1.00 91.75 315 ALA A CA 1
ATOM 2553 C C . ALA A 1 315 ? -20.385 -17.243 8.619 1.00 91.75 315 ALA A C 1
ATOM 2555 O O . ALA A 1 315 ? -21.366 -16.652 9.080 1.00 91.75 315 ALA A O 1
ATOM 2556 N N . GLU A 1 316 ? -20.452 -18.484 8.129 1.00 90.19 316 GLU A N 1
ATOM 2557 C CA . GLU A 1 316 ? -21.686 -19.277 8.106 1.00 90.19 316 GLU A CA 1
ATOM 2558 C C . GLU A 1 316 ? -22.234 -19.487 9.525 1.00 90.19 316 GLU A C 1
ATOM 2560 O O . GLU A 1 316 ? -23.423 -19.303 9.794 1.00 90.19 316 GLU A O 1
ATOM 2565 N N . SER A 1 317 ? -21.353 -19.802 10.482 1.00 89.38 317 SER A N 1
ATOM 2566 C CA . SER A 1 317 ? -21.754 -20.049 11.872 1.00 89.38 317 SER A CA 1
ATOM 2567 C C . SER A 1 317 ? -22.334 -18.811 12.576 1.00 89.38 317 SER A C 1
ATOM 2569 O O . SER A 1 317 ? -23.222 -18.938 13.425 1.00 89.38 317 SER A O 1
ATOM 2571 N N . ILE A 1 318 ? -21.872 -17.606 12.215 1.00 90.81 318 ILE A N 1
ATOM 2572 C CA . ILE A 1 318 ? -22.335 -16.334 12.796 1.00 90.81 318 ILE A CA 1
ATOM 2573 C C . ILE A 1 318 ? -23.502 -15.697 12.018 1.00 90.81 318 ILE A C 1
ATOM 2575 O O . ILE A 1 318 ? -24.112 -14.737 12.521 1.00 90.81 318 ILE A O 1
ATOM 2579 N N . GLY A 1 319 ? -23.842 -16.258 10.849 1.00 89.69 319 GLY A N 1
ATOM 2580 C CA . GLY A 1 319 ? -24.910 -15.816 9.950 1.00 89.69 319 GLY A CA 1
ATOM 2581 C C . GLY A 1 319 ? -24.535 -14.598 9.101 1.00 89.69 319 GLY A C 1
ATOM 2582 O O . GLY A 1 319 ? -25.351 -13.687 8.961 1.00 89.69 319 GLY A O 1
ATOM 2583 N N . ASP A 1 320 ? -23.298 -14.545 8.599 1.00 90.88 320 ASP A N 1
ATOM 2584 C CA . ASP A 1 320 ? -22.757 -13.452 7.776 1.00 90.88 320 ASP A CA 1
ATOM 2585 C C . ASP A 1 320 ? -22.507 -13.873 6.314 1.00 90.88 320 ASP A C 1
ATOM 2587 O O . ASP A 1 320 ? -21.566 -13.424 5.660 1.00 90.88 320 ASP A O 1
ATOM 2591 N N . ASP A 1 321 ? -23.381 -14.734 5.787 1.00 88.69 321 ASP A N 1
ATOM 2592 C CA . ASP A 1 321 ? -23.270 -15.341 4.449 1.00 88.69 321 ASP A CA 1
ATOM 2593 C C . ASP A 1 321 ? -23.225 -14.302 3.318 1.00 88.69 321 ASP A C 1
ATOM 2595 O O . ASP A 1 321 ? -22.603 -14.510 2.277 1.00 88.69 321 ASP A O 1
ATOM 2599 N N . ALA A 1 322 ? -23.883 -13.156 3.516 1.00 88.81 322 ALA A N 1
ATOM 2600 C CA . ALA A 1 322 ? -23.898 -12.076 2.535 1.00 88.81 322 ALA A CA 1
ATOM 2601 C C . ALA A 1 322 ? -22.496 -11.488 2.307 1.00 88.81 322 ALA A C 1
ATOM 2603 O O . ALA A 1 322 ? -22.143 -11.196 1.166 1.00 88.81 322 ALA A O 1
ATOM 2604 N N . ALA A 1 323 ? -21.697 -11.345 3.372 1.00 85.88 323 ALA A N 1
ATOM 2605 C CA . ALA A 1 323 ? -20.329 -10.850 3.262 1.00 85.88 323 ALA A CA 1
ATOM 2606 C C . ALA A 1 323 ? -19.427 -11.864 2.545 1.00 85.88 323 ALA A C 1
ATOM 2608 O O . ALA A 1 323 ? -18.622 -11.466 1.708 1.00 85.88 323 ALA A O 1
ATOM 2609 N N . VAL A 1 324 ? -19.606 -13.163 2.818 1.00 88.12 324 VAL A N 1
ATOM 2610 C CA . VAL A 1 324 ? -18.888 -14.248 2.125 1.00 88.12 324 VAL A CA 1
ATOM 2611 C C . VAL A 1 324 ? -19.169 -14.207 0.628 1.00 88.12 324 VAL A C 1
ATOM 2613 O O . VAL A 1 324 ? -18.237 -14.103 -0.164 1.00 88.12 324 VAL A O 1
ATOM 2616 N N . ALA A 1 325 ? -20.448 -14.214 0.243 1.00 88.88 325 ALA A N 1
ATOM 2617 C CA . ALA A 1 325 ? -20.848 -14.231 -1.161 1.00 88.88 325 ALA A CA 1
ATOM 2618 C C . ALA A 1 325 ? -20.313 -13.016 -1.933 1.00 88.88 325 ALA A C 1
ATOM 2620 O O . ALA A 1 325 ? -19.913 -13.134 -3.089 1.00 88.88 325 ALA A O 1
ATOM 2621 N N . GLU A 1 326 ? -20.296 -11.843 -1.302 1.00 88.75 326 GLU A N 1
ATOM 2622 C CA . GLU A 1 326 ? -19.764 -10.638 -1.926 1.00 88.75 326 GLU A CA 1
ATOM 2623 C C . GLU A 1 326 ? -18.240 -10.663 -2.076 1.00 88.75 326 GLU A C 1
ATOM 2625 O O . GLU A 1 326 ? -17.732 -10.326 -3.147 1.00 88.75 326 GLU A O 1
ATOM 2630 N N . ILE A 1 327 ? -17.521 -11.073 -1.027 1.00 87.81 327 ILE A N 1
ATOM 2631 C CA . ILE A 1 327 ? -16.058 -11.182 -1.047 1.00 87.81 327 ILE A CA 1
ATOM 2632 C C . ILE A 1 327 ? -15.621 -12.200 -2.100 1.00 87.81 327 ILE A C 1
ATOM 2634 O O . ILE A 1 327 ? -14.780 -11.871 -2.932 1.00 87.81 327 ILE A O 1
ATOM 2638 N N . GLN A 1 328 ? -16.250 -13.377 -2.137 1.00 87.81 328 GLN A N 1
ATOM 2639 C CA . GLN A 1 328 ? -15.975 -14.410 -3.137 1.00 87.81 328 GLN A CA 1
ATOM 2640 C C . GLN A 1 328 ? -16.258 -13.910 -4.559 1.00 87.81 328 GLN A C 1
ATOM 2642 O O . GLN A 1 328 ? -15.398 -14.001 -5.430 1.00 87.81 328 GLN A O 1
ATOM 2647 N N . ALA A 1 329 ? -17.420 -13.291 -4.796 1.00 86.00 329 ALA A N 1
ATOM 2648 C CA . ALA A 1 329 ? -17.773 -12.766 -6.118 1.00 86.00 329 ALA A CA 1
ATOM 2649 C C . ALA A 1 329 ? -16.839 -11.644 -6.601 1.00 86.00 329 ALA A C 1
ATOM 2651 O O . ALA A 1 329 ? -16.781 -11.347 -7.799 1.00 86.00 329 ALA A O 1
ATOM 2652 N N . ALA A 1 330 ? -16.156 -10.960 -5.685 1.00 85.12 330 ALA A N 1
ATOM 2653 C CA . ALA A 1 330 ? -15.143 -9.977 -6.025 1.00 85.12 330 ALA A CA 1
ATOM 2654 C C . ALA A 1 330 ? -13.753 -10.593 -6.199 1.00 85.12 330 ALA A C 1
ATOM 2656 O O . ALA A 1 330 ? -13.051 -10.187 -7.123 1.00 85.12 330 ALA A O 1
ATOM 2657 N N . ALA A 1 331 ? -13.389 -11.586 -5.387 1.00 84.38 331 ALA A N 1
ATOM 2658 C CA . ALA A 1 331 ? -12.176 -12.377 -5.566 1.00 84.38 331 ALA A CA 1
ATOM 2659 C C . ALA A 1 331 ? -12.168 -13.066 -6.943 1.00 84.38 331 ALA A C 1
ATOM 2661 O O . ALA A 1 331 ? -11.174 -13.008 -7.651 1.00 84.38 331 ALA A O 1
ATOM 2662 N N . GLU A 1 332 ? -13.313 -13.574 -7.413 1.00 83.94 332 GLU A N 1
ATOM 2663 C CA . GLU A 1 332 ? -13.466 -14.121 -8.775 1.00 83.94 332 GLU A CA 1
ATOM 2664 C C . GLU A 1 332 ? -13.225 -13.095 -9.898 1.00 83.94 332 GLU A C 1
ATOM 2666 O O . GLU A 1 332 ? -12.914 -13.463 -11.030 1.00 83.94 332 GLU A O 1
ATOM 2671 N N . LYS A 1 333 ? -13.418 -11.800 -9.620 1.00 82.75 333 LYS A N 1
ATOM 2672 C CA . LYS A 1 333 ? -13.168 -10.711 -10.581 1.00 82.75 333 LYS A CA 1
ATOM 2673 C C . LYS A 1 333 ? -11.750 -10.170 -10.493 1.00 82.75 333 LYS A C 1
ATOM 2675 O O . LYS A 1 333 ? -11.377 -9.340 -11.323 1.00 82.75 333 LYS A O 1
ATOM 2680 N N . GLN A 1 334 ? -11.007 -10.557 -9.464 1.00 77.25 334 GLN A N 1
ATOM 2681 C CA . GLN A 1 334 ? -9.626 -10.164 -9.305 1.00 77.25 334 GLN A CA 1
ATOM 2682 C C . GLN A 1 334 ? -8.799 -10.841 -10.393 1.00 77.25 334 GLN A C 1
ATOM 2684 O O . GLN A 1 334 ? -8.921 -12.037 -10.637 1.00 77.25 334 GLN A O 1
ATOM 2689 N N . GLU A 1 335 ? -7.958 -10.065 -11.067 1.00 70.88 335 GLU A N 1
ATOM 2690 C CA . GLU A 1 335 ? -7.016 -10.639 -12.019 1.00 70.88 335 GLU A CA 1
ATOM 2691 C C . GLU A 1 335 ? -5.840 -11.261 -11.240 1.00 70.88 335 GLU A C 1
ATOM 2693 O O . GLU A 1 335 ? -5.264 -10.611 -10.355 1.00 70.88 335 GLU A O 1
ATOM 2698 N N . ASP A 1 336 ? -5.471 -12.502 -11.572 1.00 64.31 336 ASP A N 1
ATOM 2699 C CA . ASP A 1 336 ? -4.348 -13.221 -10.953 1.00 64.31 336 ASP A CA 1
ATOM 2700 C C . ASP A 1 336 ? -3.048 -12.439 -11.108 1.00 64.31 336 ASP A C 1
ATOM 2702 O O . ASP A 1 336 ? -2.747 -11.940 -12.190 1.00 64.31 336 ASP A O 1
ATOM 2706 N N . ALA A 1 337 ? -2.257 -12.311 -10.042 1.00 62.44 337 ALA A N 1
ATOM 2707 C CA . ALA A 1 337 ? -0.991 -11.586 -10.099 1.00 62.44 337 ALA A CA 1
ATOM 2708 C C . ALA A 1 337 ? 0.049 -12.373 -10.919 1.00 62.44 337 ALA A C 1
ATOM 2710 O O . ALA A 1 337 ? 0.799 -13.180 -10.372 1.00 62.44 337 ALA A O 1
ATOM 2711 N N . LEU A 1 338 ? 0.147 -12.081 -12.221 1.00 63.53 338 LEU A N 1
ATOM 2712 C CA . LEU A 1 338 ? 1.066 -12.758 -13.153 1.00 63.53 338 LEU A CA 1
ATOM 2713 C C . LEU A 1 338 ? 2.543 -12.681 -12.712 1.00 63.53 338 LEU A C 1
ATOM 2715 O O . LEU A 1 338 ? 3.352 -13.526 -13.076 1.00 63.53 338 LEU A O 1
ATOM 2719 N N . ILE A 1 339 ? 2.883 -11.679 -11.897 1.00 62.34 339 ILE A N 1
ATOM 2720 C CA . ILE A 1 339 ? 4.218 -11.438 -11.328 1.00 62.34 339 ILE A CA 1
ATOM 2721 C C . ILE A 1 339 ? 4.641 -12.533 -10.340 1.00 62.34 339 ILE A C 1
ATOM 2723 O O . ILE A 1 339 ? 5.809 -12.904 -10.301 1.00 62.34 339 ILE A O 1
ATOM 2727 N N . VAL A 1 340 ? 3.707 -13.058 -9.543 1.00 60.62 340 VAL A N 1
ATOM 2728 C CA . VAL A 1 340 ? 3.986 -14.105 -8.544 1.00 60.62 340 VAL A CA 1
ATOM 2729 C C . VAL A 1 340 ? 4.335 -15.415 -9.240 1.00 60.62 340 VAL A C 1
ATOM 2731 O O . VAL A 1 340 ? 5.308 -16.077 -8.880 1.00 60.62 340 VAL A O 1
ATOM 2734 N N . GLU A 1 341 ? 3.574 -15.764 -10.279 1.00 61.22 341 GLU A N 1
ATOM 2735 C CA . GLU A 1 341 ? 3.877 -16.917 -11.123 1.00 61.22 341 GLU A CA 1
ATOM 2736 C C . GLU A 1 341 ? 5.200 -16.733 -11.867 1.00 61.22 341 GLU A C 1
ATOM 2738 O O . GLU A 1 341 ? 5.989 -17.667 -11.931 1.00 61.22 341 GLU A O 1
ATOM 2743 N N . GLU A 1 342 ? 5.484 -15.531 -12.374 1.00 61.94 342 GLU A N 1
ATOM 2744 C CA . GLU A 1 342 ? 6.726 -15.214 -13.084 1.00 61.94 342 GLU A CA 1
ATOM 2745 C C . GLU A 1 342 ? 7.961 -15.334 -12.187 1.00 61.94 342 GLU A C 1
ATOM 2747 O O . GLU A 1 342 ? 8.908 -16.020 -12.559 1.00 61.94 342 GLU A O 1
ATOM 2752 N N . ILE A 1 343 ? 7.950 -14.735 -10.992 1.00 61.84 343 ILE A N 1
ATOM 2753 C CA . ILE A 1 343 ? 9.066 -14.833 -10.040 1.00 61.84 343 ILE A CA 1
ATOM 2754 C C . ILE A 1 343 ? 9.278 -16.297 -9.623 1.00 61.84 343 ILE A C 1
ATOM 2756 O O . ILE A 1 343 ? 10.415 -16.761 -9.536 1.00 61.84 343 ILE A O 1
ATOM 2760 N N . ARG A 1 344 ? 8.194 -17.064 -9.441 1.00 61.06 344 ARG A N 1
ATOM 2761 C CA . ARG A 1 344 ? 8.255 -18.494 -9.104 1.00 61.06 344 ARG A CA 1
ATOM 2762 C C . ARG A 1 344 ? 8.776 -19.351 -10.259 1.00 61.06 344 ARG A C 1
ATOM 2764 O O . ARG A 1 344 ? 9.602 -20.236 -10.043 1.00 61.06 344 ARG A O 1
ATOM 2771 N N . GLU A 1 345 ? 8.304 -19.110 -11.481 1.00 62.00 345 GLU A N 1
ATOM 2772 C CA . GLU A 1 345 ? 8.756 -19.799 -12.694 1.00 62.00 345 GLU A CA 1
ATOM 2773 C C . GLU A 1 345 ? 10.213 -19.454 -13.019 1.00 62.00 345 GLU A C 1
ATOM 2775 O O . GLU A 1 345 ? 10.970 -20.352 -13.391 1.00 62.00 345 GLU A O 1
ATOM 2780 N N . ALA A 1 346 ? 10.619 -18.194 -12.850 1.00 56.16 346 ALA A N 1
ATOM 2781 C CA . ALA A 1 346 ? 11.999 -17.747 -12.998 1.00 56.16 346 ALA A CA 1
ATOM 2782 C C . ALA A 1 346 ? 12.898 -18.447 -11.970 1.00 56.16 346 ALA A C 1
ATOM 2784 O O . ALA A 1 346 ? 13.816 -19.166 -12.358 1.00 56.16 346 ALA A O 1
ATOM 2785 N N . ALA A 1 347 ? 12.560 -18.380 -10.678 1.00 54.72 347 ALA A N 1
ATOM 2786 C CA . ALA A 1 347 ? 13.309 -19.063 -9.621 1.00 54.72 347 ALA A CA 1
ATOM 2787 C C . ALA A 1 347 ? 13.424 -20.587 -9.847 1.00 54.72 347 ALA A C 1
ATOM 2789 O O . ALA A 1 347 ? 14.444 -21.195 -9.525 1.00 54.72 347 ALA A O 1
ATOM 2790 N N . ALA A 1 348 ? 12.409 -21.220 -10.449 1.00 55.53 348 ALA A N 1
ATOM 2791 C CA . ALA A 1 348 ? 12.428 -22.648 -10.769 1.00 55.53 348 ALA A CA 1
ATOM 2792 C C . ALA A 1 348 ? 13.256 -23.009 -12.021 1.00 55.53 348 ALA A C 1
ATOM 2794 O O . ALA A 1 348 ? 13.746 -24.136 -12.125 1.00 55.53 348 ALA A O 1
ATOM 2795 N N . ARG A 1 349 ? 13.390 -22.099 -12.997 1.00 51.69 349 ARG A N 1
ATOM 2796 C CA . ARG A 1 349 ? 14.090 -22.350 -14.274 1.00 51.69 349 ARG A CA 1
ATOM 2797 C C . ARG A 1 349 ? 15.585 -22.085 -14.196 1.00 51.69 349 ARG A C 1
ATOM 2799 O O . ARG A 1 349 ? 16.355 -22.756 -14.883 1.00 51.69 349 ARG A O 1
ATOM 2806 N N . THR A 1 350 ? 16.001 -21.122 -13.387 1.00 44.78 350 THR A N 1
ATOM 2807 C CA . THR A 1 350 ? 17.357 -20.585 -13.434 1.00 44.78 350 THR A CA 1
ATOM 2808 C C . THR A 1 350 ? 18.077 -20.791 -12.117 1.00 44.78 350 THR A C 1
ATOM 2810 O O . THR A 1 350 ? 18.164 -19.904 -1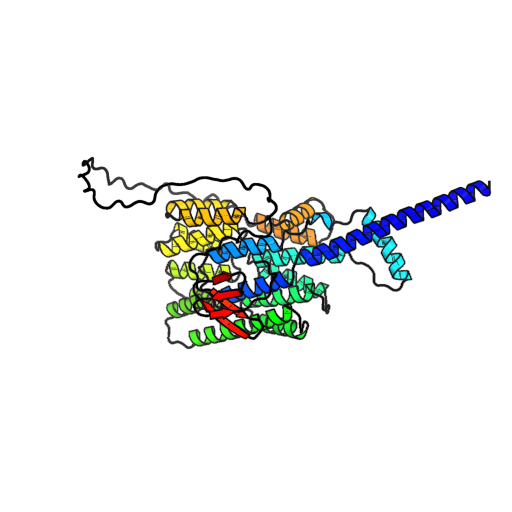1.276 1.00 44.78 350 THR A O 1
ATOM 2813 N N . GLY A 1 351 ? 18.768 -21.924 -12.011 1.00 48.91 351 GLY A N 1
ATOM 2814 C CA . GLY A 1 351 ? 19.887 -22.050 -11.076 1.00 48.91 351 GLY A CA 1
ATOM 2815 C C . GLY A 1 351 ? 21.028 -21.043 -11.325 1.00 48.91 351 GLY A C 1
ATOM 2816 O O . GLY A 1 351 ? 22.050 -21.159 -10.660 1.00 48.91 351 GLY A O 1
ATOM 2817 N N . GLU A 1 352 ? 20.901 -20.092 -12.270 1.00 44.75 352 GLU A N 1
ATOM 2818 C CA . GLU A 1 352 ? 21.982 -19.166 -12.636 1.00 44.75 352 GLU A CA 1
ATOM 2819 C C . GLU A 1 352 ? 21.593 -17.821 -13.311 1.00 44.75 352 GLU A C 1
ATOM 2821 O O . GLU A 1 352 ? 22.480 -17.160 -13.844 1.00 44.75 352 GLU A O 1
ATOM 2826 N N . GLU A 1 353 ? 20.344 -17.332 -13.286 1.00 43.81 353 GLU A N 1
ATOM 2827 C CA . GLU A 1 353 ? 19.993 -16.063 -13.970 1.00 43.81 353 GLU A CA 1
ATOM 2828 C C . GLU A 1 353 ? 19.421 -15.009 -13.008 1.00 43.81 353 GLU A C 1
ATOM 2830 O O . GLU A 1 353 ? 18.310 -15.109 -12.502 1.00 43.81 353 GLU A O 1
ATOM 2835 N N . THR A 1 354 ? 20.257 -13.991 -12.766 1.00 52.00 354 THR A N 1
ATOM 2836 C CA . THR A 1 354 ? 20.140 -12.865 -11.821 1.00 52.00 354 THR A CA 1
ATOM 2837 C C . THR A 1 354 ? 19.951 -13.266 -10.353 1.00 52.00 354 THR A C 1
ATOM 2839 O O . THR A 1 354 ? 18.930 -13.808 -9.939 1.00 52.00 354 THR A O 1
ATOM 2842 N N . ALA A 1 355 ? 20.943 -12.930 -9.521 1.00 54.03 355 ALA A N 1
ATOM 2843 C CA . ALA A 1 355 ? 20.844 -13.073 -8.068 1.00 54.03 355 ALA A CA 1
ATOM 2844 C C . ALA A 1 355 ? 19.576 -12.399 -7.512 1.00 54.03 355 ALA A C 1
ATOM 2846 O O . ALA A 1 355 ? 19.006 -12.906 -6.557 1.00 54.03 355 ALA A O 1
ATOM 2847 N N . LEU A 1 356 ? 19.107 -11.326 -8.165 1.00 50.69 356 LEU A N 1
ATOM 2848 C CA . LEU A 1 356 ? 17.892 -10.608 -7.799 1.00 50.69 356 LEU A CA 1
ATOM 2849 C C . LEU A 1 356 ? 16.613 -11.444 -7.966 1.00 50.69 356 LEU A C 1
ATOM 2851 O O . LEU A 1 356 ? 15.814 -11.492 -7.043 1.00 50.69 356 LEU A O 1
ATOM 2855 N N . LEU A 1 357 ? 16.395 -12.121 -9.101 1.00 54.78 357 LEU A N 1
ATOM 2856 C CA . LEU A 1 357 ? 15.180 -12.933 -9.292 1.00 54.78 357 LEU A CA 1
ATOM 2857 C C . LEU A 1 357 ? 15.151 -14.147 -8.358 1.00 54.78 357 LEU A C 1
ATOM 2859 O O . LEU A 1 357 ? 14.084 -14.540 -7.892 1.00 54.78 357 LEU A O 1
ATOM 2863 N N . ASN A 1 358 ? 16.321 -14.708 -8.047 1.00 55.62 358 ASN A N 1
ATOM 2864 C CA . ASN A 1 358 ? 16.444 -15.789 -7.071 1.00 55.62 358 ASN A CA 1
ATOM 2865 C C . ASN A 1 358 ? 16.220 -15.304 -5.631 1.00 55.62 358 ASN A C 1
ATOM 2867 O O . ASN A 1 358 ? 15.581 -16.015 -4.860 1.00 55.62 358 ASN A O 1
ATOM 2871 N N . ASP A 1 359 ? 16.687 -14.104 -5.283 1.00 56.75 359 ASP A N 1
ATOM 2872 C CA . ASP A 1 359 ? 16.429 -13.462 -3.989 1.00 56.75 359 ASP A CA 1
ATOM 2873 C C . ASP A 1 359 ? 14.930 -13.167 -3.818 1.00 56.75 359 ASP A C 1
ATOM 2875 O O . ASP A 1 359 ? 14.307 -13.672 -2.887 1.00 56.75 359 ASP A O 1
ATOM 2879 N N . LEU A 1 360 ? 14.313 -12.512 -4.810 1.00 56.03 360 LEU A N 1
ATOM 2880 C CA . LEU A 1 360 ? 12.869 -12.252 -4.874 1.00 56.03 360 LEU A CA 1
ATOM 2881 C C . LEU A 1 360 ? 12.037 -13.540 -4.812 1.00 56.03 360 LEU A C 1
ATOM 2883 O O . LEU A 1 360 ? 11.022 -13.592 -4.123 1.00 56.03 360 LEU A O 1
ATOM 2887 N N . GLY A 1 361 ? 12.462 -14.592 -5.517 1.00 55.19 361 GLY A N 1
ATOM 2888 C CA . GLY A 1 361 ? 11.816 -15.900 -5.477 1.00 55.19 361 GLY A CA 1
ATOM 2889 C C . GLY A 1 361 ? 11.958 -16.590 -4.129 1.00 55.19 361 GLY A C 1
ATOM 2890 O O . GLY A 1 361 ? 11.006 -17.211 -3.668 1.00 55.19 361 GLY A O 1
ATOM 2891 N N . SER A 1 362 ? 13.109 -16.461 -3.471 1.00 55.12 362 SER A N 1
ATOM 2892 C CA . SER A 1 362 ? 13.320 -17.005 -2.131 1.00 55.12 362 SER A CA 1
ATOM 2893 C C . SER A 1 362 ? 12.533 -16.245 -1.066 1.00 55.12 362 SER A C 1
ATOM 2895 O O . SER A 1 362 ? 11.991 -16.887 -0.173 1.00 55.12 362 SER A O 1
ATOM 2897 N N . GLU A 1 363 ? 12.383 -14.924 -1.192 1.00 57.12 363 GLU A N 1
ATOM 2898 C CA . GLU A 1 363 ? 11.488 -14.120 -0.354 1.00 57.12 363 GLU A CA 1
ATOM 2899 C C . GLU A 1 363 ? 10.037 -14.559 -0.557 1.00 57.12 363 GLU A C 1
ATOM 2901 O O . GLU A 1 363 ? 9.372 -14.895 0.416 1.00 57.12 363 GLU A O 1
ATOM 2906 N N . LEU A 1 364 ? 9.577 -14.690 -1.807 1.00 54.53 364 LEU A N 1
ATOM 2907 C CA . LEU A 1 364 ? 8.230 -15.184 -2.115 1.00 54.53 364 LEU A CA 1
ATOM 2908 C C . LEU A 1 364 ? 7.976 -16.598 -1.584 1.00 54.53 364 LEU A C 1
ATOM 2910 O O . LEU A 1 364 ? 6.900 -16.889 -1.074 1.00 54.53 364 LEU A O 1
ATOM 2914 N N . VAL A 1 365 ? 8.944 -17.504 -1.739 1.00 51.00 365 VAL A N 1
ATOM 2915 C CA . VAL A 1 365 ? 8.830 -18.887 -1.260 1.00 51.00 365 VAL A CA 1
ATOM 2916 C C . VAL A 1 365 ? 8.892 -18.934 0.257 1.00 51.00 365 VAL A C 1
ATOM 2918 O O . VAL A 1 365 ? 8.115 -19.672 0.839 1.00 51.00 365 VAL A O 1
ATOM 2921 N N . THR A 1 366 ? 9.729 -18.122 0.903 1.00 52.09 366 THR A N 1
ATOM 2922 C CA . THR A 1 366 ? 9.748 -17.998 2.368 1.00 52.09 366 THR A CA 1
ATOM 2923 C C . THR A 1 366 ? 8.446 -17.387 2.880 1.00 52.09 366 THR A C 1
ATOM 2925 O O . THR A 1 366 ? 7.998 -17.740 3.959 1.00 52.09 366 THR A O 1
ATOM 2928 N N . GLU A 1 367 ? 7.789 -16.520 2.111 1.00 50.72 367 GLU A N 1
ATOM 2929 C CA . GLU A 1 367 ? 6.458 -15.999 2.433 1.00 50.72 367 GLU A CA 1
ATOM 2930 C C . GLU A 1 367 ? 5.351 -17.038 2.271 1.00 50.72 367 GLU A C 1
ATOM 2932 O O . GLU A 1 367 ? 4.451 -17.089 3.103 1.00 50.72 367 GLU A O 1
ATOM 2937 N N . ILE A 1 368 ? 5.447 -17.902 1.258 1.00 47.69 368 ILE A N 1
ATOM 2938 C CA . ILE A 1 368 ? 4.568 -19.069 1.112 1.00 47.69 368 ILE A CA 1
ATOM 2939 C C . ILE A 1 368 ? 4.906 -20.136 2.169 1.00 47.69 368 ILE A C 1
ATOM 2941 O O . ILE A 1 368 ? 4.034 -20.869 2.592 1.00 47.69 368 ILE A O 1
ATOM 2945 N N . GLU A 1 369 ? 6.150 -20.250 2.634 1.00 35.69 369 GLU A N 1
ATOM 2946 C CA . GLU A 1 369 ? 6.563 -21.203 3.680 1.00 35.69 369 GLU A CA 1
ATOM 2947 C C . GLU A 1 369 ? 6.406 -20.647 5.108 1.00 35.69 369 GLU A C 1
ATOM 2949 O O . GLU A 1 369 ? 6.406 -21.420 6.064 1.00 35.69 369 GLU A O 1
ATOM 2954 N N . LEU A 1 370 ? 6.195 -19.333 5.268 1.00 38.88 370 LEU A N 1
ATOM 2955 C CA . LEU A 1 370 ? 5.626 -18.718 6.474 1.00 38.88 370 LEU A CA 1
ATOM 2956 C C . LEU A 1 370 ? 4.157 -19.140 6.678 1.00 38.88 370 LEU A C 1
ATOM 2958 O O . LEU A 1 370 ? 3.621 -18.913 7.768 1.00 38.88 370 LEU A O 1
ATOM 2962 N N . ASP A 1 371 ? 3.564 -19.867 5.716 1.00 43.31 371 ASP A N 1
ATOM 2963 C CA . ASP A 1 371 ? 2.563 -20.916 5.963 1.00 43.31 371 ASP A CA 1
ATOM 2964 C C . ASP A 1 371 ? 3.184 -22.092 6.752 1.00 43.31 371 ASP A C 1
ATOM 2966 O O . ASP A 1 371 ? 3.042 -23.266 6.381 1.00 43.31 371 ASP A O 1
ATOM 2970 N N . GLU A 1 372 ? 3.852 -21.829 7.888 1.00 32.16 372 GLU A N 1
ATOM 2971 C CA . GLU A 1 372 ? 3.935 -22.885 8.892 1.00 32.16 372 GLU A CA 1
ATOM 2972 C C . GLU A 1 372 ? 2.480 -23.273 9.170 1.00 32.16 372 GLU A C 1
ATOM 2974 O O . GLU A 1 372 ? 1.686 -22.396 9.535 1.00 32.16 372 GLU A O 1
ATOM 2979 N N . PRO A 1 373 ? 2.096 -24.551 8.978 1.00 34.66 373 PRO A N 1
ATOM 2980 C CA . PRO A 1 373 ? 0.727 -24.964 9.209 1.00 34.66 373 PRO A CA 1
ATOM 2981 C C . PRO A 1 373 ? 0.403 -24.530 10.625 1.00 34.66 373 PRO A C 1
ATOM 2983 O O . PRO A 1 373 ? 1.124 -24.939 11.543 1.00 34.66 373 PRO A O 1
ATOM 2986 N N . LEU A 1 374 ? -0.642 -23.710 10.799 1.00 38.50 374 LEU A N 1
ATOM 2987 C CA . LEU A 1 374 ? -1.230 -23.420 12.104 1.00 38.50 374 LEU A CA 1
ATOM 2988 C C . LEU A 1 374 ? -1.237 -24.741 12.860 1.00 38.50 374 LEU A C 1
ATOM 2990 O O . LEU A 1 374 ? -1.987 -25.639 12.471 1.00 38.50 374 LEU A O 1
ATOM 2994 N N . GLN A 1 375 ? -0.311 -24.904 13.820 1.00 34.56 375 GLN A N 1
ATOM 2995 C CA . GLN A 1 375 ? 0.132 -26.230 14.255 1.00 34.56 375 GLN A CA 1
ATOM 2996 C C . GLN A 1 375 ? -1.093 -27.119 14.439 1.00 34.56 375 GLN A C 1
ATOM 2998 O O . GLN A 1 375 ? -1.929 -26.843 15.306 1.00 34.56 375 GLN A O 1
ATOM 3003 N N . ARG A 1 376 ? -1.210 -28.170 13.608 1.00 32.41 376 ARG A N 1
ATOM 3004 C CA . ARG A 1 376 ? -2.378 -29.076 13.515 1.00 32.41 376 ARG A CA 1
ATOM 3005 C C . ARG A 1 376 ? -2.830 -29.670 14.865 1.00 32.41 376 ARG A C 1
ATOM 3007 O O . ARG A 1 376 ? -3.836 -30.368 14.924 1.00 32.41 376 ARG A O 1
ATOM 3014 N N . GLY A 1 377 ? -2.107 -29.417 15.957 1.00 29.20 377 GLY A N 1
ATOM 3015 C CA . GLY A 1 377 ? -2.460 -29.783 17.324 1.00 29.20 377 GLY A CA 1
ATOM 3016 C C . GLY A 1 377 ? -3.461 -28.865 18.043 1.00 29.20 377 GLY A C 1
ATOM 3017 O O . GLY A 1 377 ? -4.138 -29.362 18.940 1.00 29.20 377 GLY A O 1
ATOM 3018 N N . ASN A 1 378 ? -3.611 -27.584 17.667 1.00 33.50 378 ASN A N 1
ATOM 3019 C CA . ASN A 1 378 ? -4.436 -26.626 18.435 1.00 33.50 378 ASN A CA 1
ATOM 3020 C C . ASN A 1 378 ? -5.755 -26.205 17.762 1.00 33.50 378 ASN A C 1
ATOM 3022 O O . ASN A 1 378 ? -6.606 -25.600 18.412 1.00 33.50 378 ASN A O 1
ATOM 3026 N N . LEU A 1 379 ? -5.994 -26.594 16.509 1.00 37.84 379 LEU A N 1
ATOM 3027 C CA . LEU A 1 379 ? -7.295 -26.472 15.837 1.00 37.84 379 LEU A CA 1
ATOM 3028 C C . LEU A 1 379 ? -8.140 -27.737 16.055 1.00 37.84 379 LEU A C 1
ATOM 3030 O O . LEU A 1 379 ? -8.614 -28.372 15.115 1.00 37.84 379 LEU A O 1
ATOM 3034 N N . ARG A 1 380 ? -8.334 -28.148 17.314 1.00 31.30 380 ARG A N 1
ATOM 3035 C CA . ARG A 1 380 ? -9.400 -29.110 17.618 1.00 31.30 380 ARG A CA 1
ATOM 3036 C C . ARG A 1 380 ? -10.723 -28.371 17.507 1.00 31.30 380 ARG A C 1
ATOM 3038 O O . ARG A 1 380 ? -11.099 -27.675 18.441 1.00 31.30 380 ARG A O 1
ATOM 3045 N N . ILE A 1 381 ? -11.406 -28.550 16.380 1.00 38.50 381 ILE A N 1
ATOM 3046 C CA . ILE A 1 381 ? -12.808 -28.172 16.181 1.00 38.50 381 ILE A CA 1
ATOM 3047 C C . ILE A 1 381 ? -13.618 -28.785 17.338 1.00 38.50 381 ILE A C 1
ATOM 3049 O O . ILE A 1 381 ? -13.757 -30.014 17.388 1.00 38.50 381 ILE A O 1
ATOM 3053 N N . PRO A 1 382 ? -14.142 -28.002 18.298 1.00 32.12 382 PRO A N 1
ATOM 3054 C CA . PRO A 1 382 ? -15.142 -28.520 19.208 1.00 32.12 382 PRO A CA 1
ATOM 3055 C C . PRO A 1 382 ? -16.409 -28.706 18.376 1.00 32.12 382 PRO A C 1
ATOM 3057 O O . PRO A 1 382 ? -16.953 -27.743 17.839 1.00 32.12 382 PRO A O 1
ATOM 3060 N N . GLN A 1 383 ? -16.882 -29.946 18.249 1.00 32.47 383 GLN A N 1
ATOM 3061 C CA . GLN A 1 383 ? -18.251 -30.182 17.797 1.00 32.47 383 GLN A CA 1
ATOM 3062 C C . GLN A 1 383 ? -19.192 -29.341 18.671 1.00 32.47 383 GLN A C 1
ATOM 3064 O O . GLN A 1 383 ? -19.086 -29.429 19.900 1.00 32.47 383 GLN A O 1
ATOM 3069 N N . PRO A 1 384 ? -20.103 -28.539 18.093 1.00 32.81 384 PRO A N 1
ATOM 3070 C CA . PRO A 1 384 ? -21.060 -27.795 18.889 1.00 32.81 384 PRO A CA 1
ATOM 3071 C C . PRO A 1 384 ? -21.920 -28.789 19.670 1.00 32.81 384 PRO A C 1
ATOM 3073 O O . PRO A 1 384 ? -22.679 -29.579 19.103 1.00 32.81 384 PRO A O 1
ATOM 3076 N N . ALA A 1 385 ? -21.786 -28.766 20.996 1.00 31.69 385 ALA A N 1
ATOM 3077 C CA . ALA A 1 385 ? -22.715 -29.438 21.882 1.00 31.69 385 ALA A CA 1
ATOM 3078 C C . ALA A 1 385 ? -24.060 -28.719 21.759 1.00 31.69 385 ALA A C 1
ATOM 3080 O O . ALA A 1 385 ? -24.255 -27.650 22.332 1.00 31.69 385 ALA A O 1
ATOM 3081 N N . ILE A 1 386 ? -24.979 -29.295 20.985 1.00 34.31 386 ILE A N 1
ATOM 3082 C CA . ILE A 1 386 ? -26.376 -28.863 20.939 1.00 34.31 386 ILE A CA 1
ATOM 3083 C C . ILE A 1 386 ? -26.934 -29.006 22.365 1.00 34.31 386 ILE A C 1
ATOM 3085 O O . ILE A 1 386 ? -26.970 -30.129 22.882 1.00 34.31 386 ILE A O 1
ATOM 3089 N N . PRO A 1 387 ? -27.384 -27.926 23.031 1.00 31.36 387 PRO A N 1
ATOM 3090 C CA . PRO A 1 387 ? -28.060 -28.055 24.309 1.00 31.36 387 PRO A CA 1
ATOM 3091 C C . PRO A 1 387 ? -29.354 -28.846 24.110 1.00 31.36 387 PRO A C 1
ATOM 3093 O O . PRO A 1 387 ? -30.282 -28.409 23.429 1.00 31.36 387 PRO A O 1
ATOM 3096 N N . ALA A 1 388 ? -29.410 -30.032 24.711 1.00 31.48 388 ALA A N 1
ATOM 3097 C CA . ALA A 1 388 ? -30.591 -30.879 24.775 1.00 31.48 388 ALA A CA 1
ATOM 3098 C C . ALA A 1 388 ? -31.643 -30.261 25.711 1.00 31.48 388 ALA A C 1
ATOM 3100 O O . ALA A 1 388 ? -31.855 -30.733 26.823 1.00 31.48 388 ALA A O 1
ATOM 3101 N N . ALA A 1 389 ? -32.287 -29.180 25.283 1.00 32.38 389 ALA A N 1
ATOM 3102 C CA . ALA A 1 389 ? -33.474 -28.642 25.933 1.00 32.38 389 ALA A CA 1
ATOM 3103 C C . ALA A 1 389 ? -34.207 -27.710 24.968 1.00 32.38 389 ALA A C 1
ATOM 3105 O O . ALA A 1 389 ? -34.026 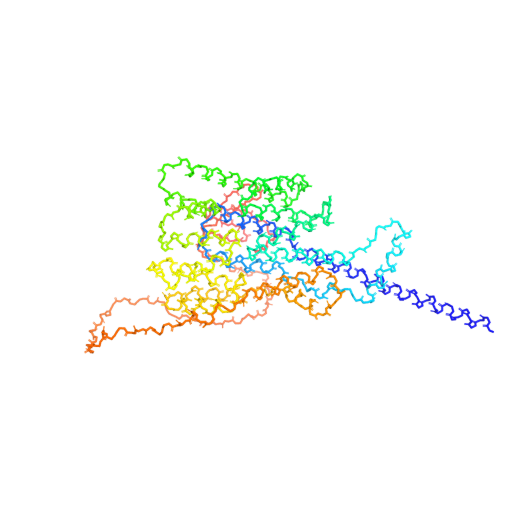-26.506 25.040 1.00 32.38 389 ALA A O 1
ATOM 3106 N N . LEU A 1 390 ? -34.998 -28.282 24.057 1.00 32.56 390 LEU A N 1
ATOM 3107 C CA . LEU A 1 390 ? -36.220 -27.699 23.475 1.00 32.56 390 LEU A CA 1
ATOM 3108 C C . LEU A 1 390 ? -36.886 -28.778 22.600 1.00 32.56 390 LEU A C 1
ATOM 3110 O O . LEU A 1 390 ? -37.031 -28.660 21.388 1.00 32.56 390 LEU A O 1
ATOM 3114 N N . THR A 1 391 ? -37.269 -29.886 23.233 1.00 31.30 391 THR A N 1
ATOM 3115 C CA . THR A 1 391 ? -38.231 -30.839 22.672 1.00 31.30 391 THR A CA 1
ATOM 3116 C C . THR A 1 391 ? -39.526 -30.725 23.465 1.00 31.30 391 THR A C 1
ATOM 3118 O O . THR A 1 391 ? -39.660 -31.262 24.560 1.00 31.30 391 THR A O 1
ATOM 3121 N N . ALA A 1 392 ? -40.495 -30.004 22.906 1.00 31.00 392 ALA A N 1
ATOM 3122 C CA . ALA A 1 392 ? -41.906 -30.153 23.239 1.00 31.00 392 ALA A CA 1
ATOM 3123 C C . ALA A 1 392 ? -42.760 -29.866 21.988 1.00 31.00 392 ALA A C 1
ATOM 3125 O O . ALA A 1 392 ? -42.320 -29.121 21.112 1.00 31.00 392 ALA A O 1
ATOM 3126 N N . PRO A 1 393 ? -43.936 -30.504 21.853 1.00 33.81 393 PRO A N 1
ATOM 3127 C CA . PRO A 1 393 ? -44.473 -30.908 20.560 1.00 33.81 393 PRO A CA 1
ATOM 3128 C C . PRO A 1 393 ? -45.634 -30.036 20.061 1.00 33.81 393 PRO A C 1
ATOM 3130 O O . PRO A 1 393 ? -46.426 -29.527 20.845 1.00 33.81 393 PRO A O 1
ATOM 3133 N N . ASN A 1 394 ? -45.739 -29.957 18.729 1.00 37.84 394 ASN A N 1
ATOM 3134 C CA . ASN A 1 394 ? -46.942 -29.757 17.908 1.00 37.84 394 ASN A CA 1
ATOM 3135 C C . ASN A 1 394 ? -48.139 -29.032 18.555 1.00 37.84 394 ASN A C 1
ATOM 3137 O O . ASN A 1 394 ? -49.016 -29.664 19.144 1.00 37.84 394 ASN A O 1
ATOM 3141 N N . ALA A 1 395 ? -48.257 -27.733 18.271 1.00 29.23 395 ALA A N 1
ATOM 3142 C CA . ALA A 1 395 ? -49.538 -27.030 18.231 1.00 29.23 395 ALA A CA 1
ATOM 3143 C C . ALA A 1 395 ? -49.825 -26.596 16.776 1.00 29.23 395 ALA A C 1
ATOM 3145 O O . ALA A 1 395 ? -48.916 -26.093 16.112 1.00 29.23 395 ALA A O 1
ATOM 3146 N N . PRO A 1 396 ? -51.043 -26.811 16.245 1.00 34.03 396 PRO A N 1
ATOM 3147 C CA . PRO A 1 396 ? -51.388 -26.433 14.877 1.00 34.03 396 PRO A CA 1
ATOM 3148 C C . PRO A 1 396 ? -51.514 -24.904 14.732 1.00 34.03 396 PRO A C 1
ATOM 3150 O O . PRO A 1 396 ? -51.921 -24.235 15.686 1.00 34.03 396 PRO A O 1
ATOM 3153 N N . PRO A 1 397 ? -51.200 -24.331 13.556 1.00 32.88 397 PRO A N 1
ATOM 3154 C CA . PRO A 1 397 ? -51.262 -22.890 13.355 1.00 32.88 397 PRO A CA 1
ATOM 3155 C C . PRO A 1 397 ? -52.713 -22.392 13.285 1.00 32.88 397 PRO A C 1
ATOM 3157 O O . PRO A 1 397 ? -53.567 -22.987 12.626 1.00 32.88 397 PRO A O 1
ATOM 3160 N N . ALA A 1 398 ? -52.970 -21.270 13.959 1.00 30.14 398 ALA A N 1
ATOM 3161 C CA . ALA A 1 398 ? -54.198 -20.493 13.830 1.00 30.14 398 ALA A CA 1
ATOM 3162 C C . ALA A 1 398 ? -54.270 -19.798 12.449 1.00 30.14 398 ALA A C 1
ATOM 3164 O O . ALA A 1 398 ? -53.225 -19.473 11.877 1.00 30.14 398 ALA A O 1
ATOM 3165 N N . PRO A 1 399 ? -55.476 -19.562 11.897 1.00 30.53 399 PRO A N 1
ATOM 3166 C CA . PRO A 1 399 ? -55.643 -18.984 10.567 1.00 30.53 399 PRO A CA 1
ATOM 3167 C C . PRO A 1 399 ? -55.286 -17.492 10.559 1.00 30.53 399 PRO A C 1
ATOM 3169 O O . PRO A 1 399 ? -55.765 -16.727 11.394 1.00 30.53 399 PRO A O 1
ATOM 3172 N N . PHE A 1 400 ? -54.456 -17.087 9.597 1.00 29.91 400 PHE A N 1
ATOM 3173 C CA . PHE A 1 400 ? -54.162 -15.685 9.312 1.00 29.91 400 PHE A CA 1
ATOM 3174 C C . PHE A 1 400 ? -55.250 -15.081 8.422 1.00 29.91 400 PHE A C 1
ATOM 3176 O O . PHE A 1 400 ? -55.559 -15.612 7.354 1.00 29.91 400 PHE A O 1
ATOM 3183 N N . ASP A 1 401 ? -55.785 -13.953 8.884 1.00 27.95 401 ASP A N 1
ATOM 3184 C CA . ASP A 1 401 ? -56.720 -13.096 8.170 1.00 27.95 401 ASP A CA 1
ATOM 3185 C C . ASP A 1 401 ? -56.060 -12.493 6.922 1.00 27.95 401 ASP A C 1
ATOM 3187 O O . ASP A 1 401 ? -55.002 -11.859 6.965 1.00 27.95 401 ASP A O 1
ATOM 3191 N N . THR A 1 402 ? -56.710 -12.716 5.788 1.00 29.45 402 THR A N 1
ATOM 3192 C CA . THR A 1 402 ? -56.399 -12.138 4.487 1.00 29.45 402 THR A CA 1
ATOM 3193 C C . THR A 1 402 ? -56.973 -10.733 4.390 1.00 29.45 402 THR A C 1
ATOM 3195 O O . THR A 1 402 ? -58.174 -10.607 4.205 1.00 29.45 402 THR A O 1
ATOM 3198 N N . GLU A 1 403 ? -56.139 -9.690 4.394 1.00 27.77 403 GLU A N 1
ATOM 3199 C CA . GLU A 1 403 ? -56.443 -8.450 3.664 1.00 27.77 403 GLU A CA 1
ATOM 3200 C C . GLU A 1 403 ? -55.209 -7.542 3.520 1.00 27.77 403 GLU A C 1
ATOM 3202 O O . GLU A 1 403 ? -54.754 -6.920 4.475 1.00 27.77 403 GLU A O 1
ATOM 3207 N N . ARG A 1 404 ? -54.696 -7.491 2.279 1.00 27.39 404 ARG A N 1
ATOM 3208 C CA . ARG A 1 404 ? -53.881 -6.452 1.598 1.00 27.39 404 ARG A CA 1
ATOM 3209 C C . ARG A 1 404 ? -52.790 -7.088 0.735 1.00 27.39 404 ARG A C 1
ATOM 3211 O O . ARG A 1 404 ? -51.600 -7.024 1.020 1.00 27.39 404 ARG A O 1
ATOM 3218 N N . ARG A 1 405 ? -53.230 -7.669 -0.384 1.00 25.64 405 ARG A N 1
ATOM 3219 C CA . ARG A 1 405 ? -52.411 -7.866 -1.584 1.00 25.64 405 ARG A CA 1
ATOM 3220 C C . ARG A 1 405 ? -52.819 -6.814 -2.610 1.00 25.64 405 ARG A C 1
ATOM 3222 O O . ARG A 1 405 ? -53.948 -6.830 -3.085 1.00 25.64 405 ARG A O 1
ATOM 3229 N N . SER A 1 406 ? -51.879 -5.958 -2.983 1.00 27.78 406 SER A N 1
ATOM 3230 C CA . SER A 1 406 ? -51.862 -5.294 -4.284 1.00 27.78 406 SER A CA 1
ATOM 3231 C C . SER A 1 406 ? -50.470 -5.482 -4.886 1.00 27.78 406 SER A C 1
ATOM 3233 O O . SER A 1 406 ? -49.541 -4.744 -4.578 1.00 27.78 406 SER A O 1
ATOM 3235 N N . THR A 1 407 ? -50.360 -6.561 -5.666 1.00 25.59 407 THR A N 1
ATOM 3236 C CA . THR A 1 407 ? -49.722 -6.632 -6.994 1.00 25.59 407 THR A CA 1
ATOM 3237 C C . THR A 1 407 ? -48.446 -5.827 -7.240 1.00 25.59 407 THR A C 1
ATOM 3239 O O . THR A 1 407 ? -48.545 -4.659 -7.597 1.00 25.59 407 THR A O 1
ATOM 3242 N N . ILE A 1 408 ? -47.298 -6.518 -7.245 1.00 24.95 408 ILE A N 1
ATOM 3243 C CA . ILE A 1 408 ? -46.365 -6.534 -8.387 1.00 24.95 408 ILE A CA 1
ATOM 3244 C C . ILE A 1 408 ? -45.817 -7.961 -8.493 1.00 24.95 408 ILE A C 1
ATOM 3246 O O . ILE A 1 408 ? -44.985 -8.377 -7.695 1.00 24.95 408 ILE A O 1
ATOM 3250 N N . GLU A 1 409 ? -46.304 -8.713 -9.472 1.00 25.39 409 GLU A N 1
ATOM 3251 C CA . GLU A 1 409 ? -45.647 -9.916 -9.968 1.00 25.39 409 GLU A CA 1
ATOM 3252 C C . GLU A 1 409 ? -45.858 -9.975 -11.482 1.00 25.39 409 GLU A C 1
ATOM 3254 O O . GLU A 1 409 ? -46.910 -9.572 -11.980 1.00 25.39 409 GLU A O 1
ATOM 3259 N N . ALA A 1 410 ? -44.844 -10.515 -12.157 1.00 26.45 410 ALA A N 1
ATOM 3260 C CA . ALA A 1 410 ? -44.750 -10.841 -13.577 1.00 26.45 410 ALA A CA 1
ATOM 3261 C C . ALA A 1 410 ? -44.375 -9.689 -14.526 1.00 26.45 410 ALA A C 1
ATOM 3263 O O . ALA A 1 410 ? -45.206 -8.906 -14.973 1.00 26.45 410 ALA A O 1
ATOM 3264 N N . LEU A 1 411 ? -43.111 -9.684 -14.953 1.00 26.45 411 LEU A N 1
ATOM 3265 C CA . LEU A 1 411 ? -42.749 -10.354 -16.208 1.00 26.45 411 LEU A CA 1
ATOM 3266 C C . LEU A 1 411 ? -41.227 -10.349 -16.367 1.00 26.45 411 LEU A C 1
ATOM 3268 O O . LEU A 1 411 ? -40.608 -9.325 -16.648 1.00 26.45 411 LEU A O 1
ATOM 3272 N N . GLY A 1 412 ? -40.636 -11.528 -16.181 1.00 25.53 412 GLY A N 1
ATOM 3273 C CA . GLY A 1 412 ? -39.398 -11.848 -16.864 1.00 25.53 412 GLY A CA 1
ATOM 3274 C C . GLY A 1 412 ? -39.694 -12.000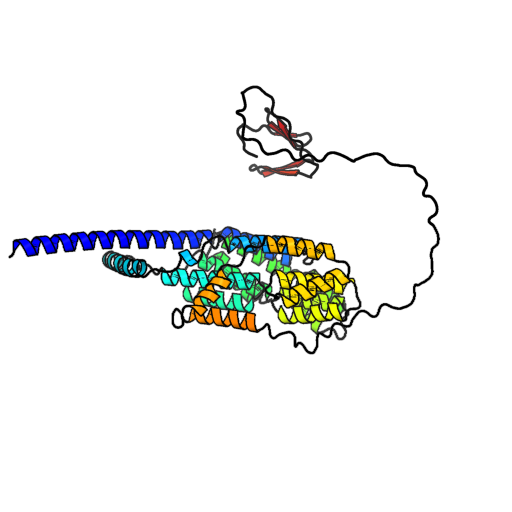 -18.349 1.00 25.53 412 GLY A C 1
ATOM 3275 O O . GLY A 1 412 ? -40.707 -12.585 -18.711 1.00 25.53 412 GLY A O 1
ATOM 3276 N N . ASP A 1 413 ? -38.811 -11.468 -19.182 1.00 27.20 413 ASP A N 1
ATOM 3277 C CA . ASP A 1 413 ? -38.424 -12.125 -20.423 1.00 27.20 413 ASP A CA 1
ATOM 3278 C C . ASP A 1 413 ? -37.107 -11.528 -20.921 1.00 27.20 413 ASP A C 1
ATOM 3280 O O . ASP A 1 413 ? -36.988 -10.342 -21.236 1.00 27.20 413 ASP A O 1
ATOM 3284 N N . ARG A 1 414 ? -36.095 -12.398 -20.984 1.00 34.00 414 ARG A N 1
ATOM 3285 C CA . ARG A 1 414 ? -34.869 -12.192 -21.751 1.00 34.00 414 ARG A CA 1
ATOM 3286 C C . ARG A 1 414 ? -35.262 -11.930 -23.205 1.00 34.00 414 ARG A C 1
ATOM 3288 O O . ARG A 1 414 ? -35.820 -12.814 -23.851 1.00 34.00 414 ARG A O 1
ATOM 3295 N N . LYS A 1 415 ? -34.881 -10.777 -23.757 1.00 29.66 415 LYS A N 1
ATOM 3296 C CA . LYS A 1 415 ? -34.769 -10.609 -25.210 1.00 29.66 415 LYS A CA 1
ATOM 3297 C C . LYS A 1 415 ? -33.323 -10.376 -25.614 1.00 29.66 415 LYS A C 1
ATOM 3299 O O . LYS A 1 415 ? -32.631 -9.517 -25.082 1.00 29.66 415 LYS A O 1
ATOM 3304 N N . GLN A 1 416 ? -32.918 -11.229 -26.547 1.00 28.67 416 GLN A N 1
ATOM 3305 C CA . GLN A 1 416 ? -31.658 -11.261 -27.267 1.00 28.67 416 GLN A CA 1
ATOM 3306 C C . GLN A 1 416 ? -31.331 -9.895 -27.878 1.00 28.67 416 GLN A C 1
ATOM 3308 O O . GLN A 1 416 ? -32.204 -9.225 -28.430 1.00 28.67 416 GLN A O 1
ATOM 3313 N N . ILE A 1 417 ? -30.055 -9.528 -27.798 1.00 29.50 417 ILE A N 1
ATOM 3314 C CA . ILE A 1 417 ? -29.456 -8.419 -28.537 1.00 29.50 417 ILE A CA 1
ATOM 3315 C C . ILE A 1 417 ? -29.475 -8.821 -30.017 1.00 29.50 417 ILE A C 1
ATOM 3317 O O . ILE A 1 417 ? -28.797 -9.768 -30.409 1.00 29.50 417 ILE A O 1
ATOM 3321 N N . GLY A 1 418 ? -30.319 -8.162 -30.809 1.00 28.64 418 GLY A N 1
ATOM 3322 C CA . GLY A 1 418 ? -30.299 -8.243 -32.269 1.00 28.64 418 GLY A CA 1
ATOM 3323 C C . GLY A 1 418 ? -29.391 -7.160 -32.851 1.00 28.64 418 GLY A C 1
ATOM 3324 O O . GLY A 1 418 ? -29.310 -6.066 -32.293 1.00 28.64 418 GLY A O 1
ATOM 3325 N N . ASP A 1 419 ? -28.725 -7.490 -33.957 1.00 28.70 419 ASP A N 1
ATOM 3326 C CA . ASP A 1 419 ? -27.845 -6.612 -34.740 1.00 28.70 419 ASP A CA 1
ATOM 3327 C C . ASP A 1 419 ? -28.481 -5.255 -35.119 1.00 28.70 419 ASP A C 1
ATOM 3329 O O . ASP A 1 419 ? -29.710 -5.137 -35.203 1.00 28.70 419 ASP A O 1
ATOM 3333 N N . PRO A 1 420 ? -27.663 -4.214 -35.379 1.00 31.36 420 PRO A N 1
ATOM 3334 C CA . PRO A 1 420 ? -28.143 -2.847 -35.526 1.00 31.36 420 PRO A CA 1
ATOM 3335 C C . PRO A 1 420 ? -28.888 -2.658 -36.851 1.00 31.36 420 PRO A C 1
ATOM 3337 O O . PRO A 1 420 ? -28.308 -2.782 -37.929 1.00 31.36 420 PRO A O 1
ATOM 3340 N N . GLN A 1 421 ? -30.176 -2.314 -36.779 1.00 33.25 421 GLN A N 1
ATOM 3341 C CA . GLN A 1 421 ? -30.913 -1.809 -37.937 1.00 33.25 421 GLN A CA 1
ATOM 3342 C C . GLN A 1 421 ? -30.580 -0.336 -38.196 1.00 33.25 421 GLN A C 1
ATOM 3344 O O . GLN A 1 421 ? -30.537 0.485 -37.279 1.00 33.25 421 GLN A O 1
ATOM 3349 N N . GLU A 1 422 ? -30.378 -0.017 -39.474 1.00 34.38 422 GLU A N 1
ATOM 3350 C CA . GLU A 1 422 ? -30.181 1.333 -39.995 1.00 34.38 422 GLU A CA 1
ATOM 3351 C C . GLU A 1 422 ? -31.363 2.251 -39.633 1.00 34.38 422 GLU A C 1
ATOM 3353 O O . GLU A 1 422 ? -32.521 1.978 -39.955 1.00 34.38 422 GLU A O 1
ATOM 3358 N N . LEU A 1 423 ? -31.068 3.368 -38.963 1.00 34.94 423 LEU A N 1
ATOM 3359 C CA . LEU A 1 423 ? -32.040 4.412 -38.638 1.00 34.94 423 LEU A CA 1
ATOM 3360 C C . LEU A 1 423 ? -32.331 5.272 -39.877 1.00 34.94 423 LEU A C 1
ATOM 3362 O O . LEU A 1 423 ? -31.458 5.985 -40.372 1.00 34.94 423 LEU A O 1
ATOM 3366 N N . HIS A 1 424 ? -33.580 5.259 -40.349 1.00 36.25 424 HIS A N 1
ATOM 3367 C CA . HIS A 1 424 ? -34.061 6.230 -41.333 1.00 36.25 424 HIS A CA 1
ATOM 3368 C C . HIS A 1 424 ? -34.198 7.639 -40.713 1.00 36.25 424 HIS A C 1
ATOM 3370 O O . HIS A 1 424 ? -34.668 7.777 -39.579 1.00 36.25 424 HIS A O 1
ATOM 3376 N N . PRO A 1 425 ? -33.852 8.712 -41.450 1.00 31.42 425 PRO A N 1
ATOM 3377 C CA . PRO A 1 425 ? -33.971 10.080 -40.960 1.00 31.42 425 PRO A CA 1
ATOM 3378 C C . PRO A 1 425 ? -35.447 10.502 -40.920 1.00 31.42 425 PRO A C 1
ATOM 3380 O O . PRO A 1 425 ? -36.074 10.687 -41.961 1.00 31.42 425 PRO A O 1
ATOM 3383 N N . GLY A 1 426 ? -36.007 10.661 -39.717 1.00 39.00 426 GLY A N 1
ATOM 3384 C CA . GLY A 1 426 ? -37.349 11.231 -39.530 1.00 39.00 426 GLY A CA 1
ATOM 3385 C C . GLY A 1 426 ? -38.172 10.669 -38.369 1.00 39.00 426 GLY A C 1
ATOM 3386 O O . GLY A 1 426 ? -39.200 11.252 -38.035 1.00 39.00 426 GLY A O 1
ATOM 3387 N N . THR A 1 427 ? -37.750 9.581 -37.725 1.00 33.47 427 THR A N 1
ATOM 3388 C CA . THR A 1 427 ? -38.428 9.062 -36.524 1.00 33.47 427 THR A CA 1
ATOM 3389 C C . THR A 1 427 ? -37.902 9.724 -35.245 1.00 33.47 427 THR A C 1
ATOM 3391 O O . THR A 1 427 ? -36.685 9.790 -35.066 1.00 33.47 427 THR A O 1
ATOM 3394 N N . PRO A 1 428 ? -38.777 10.207 -34.339 1.00 34.25 428 PRO A N 1
ATOM 3395 C CA . PRO A 1 428 ? -38.352 10.770 -33.062 1.00 34.25 428 PRO A CA 1
ATOM 3396 C C . PRO A 1 428 ? -37.751 9.678 -32.170 1.00 34.25 428 PRO A C 1
ATOM 3398 O O . PRO A 1 428 ? -38.368 8.639 -31.936 1.00 34.25 428 PRO A O 1
ATOM 3401 N N . THR A 1 429 ? -36.540 9.918 -31.675 1.00 38.56 429 THR A N 1
ATOM 3402 C CA . THR A 1 429 ? -35.845 9.054 -30.715 1.00 38.56 429 THR A CA 1
ATOM 3403 C C . THR A 1 429 ? -36.645 8.982 -29.406 1.00 38.56 429 THR A C 1
ATOM 3405 O O . THR A 1 429 ? -37.125 10.023 -28.947 1.00 38.56 429 THR A O 1
ATOM 3408 N N . PRO A 1 430 ? -36.816 7.805 -28.775 1.00 32.81 430 PRO A N 1
ATOM 3409 C CA . PRO A 1 430 ? -37.505 7.722 -27.492 1.00 32.81 430 PRO A CA 1
ATOM 3410 C C . PRO A 1 430 ? -36.724 8.473 -26.404 1.00 32.81 430 PRO A C 1
ATOM 3412 O O . PRO A 1 430 ? -35.500 8.382 -26.325 1.00 32.81 430 PRO A O 1
ATOM 3415 N N . ALA A 1 431 ? -37.444 9.225 -25.568 1.00 35.00 431 ALA A N 1
ATOM 3416 C CA . ALA A 1 431 ? -36.879 9.897 -24.405 1.00 35.00 431 ALA A CA 1
ATOM 3417 C C . ALA A 1 431 ? -36.438 8.851 -23.369 1.00 35.00 431 ALA A C 1
ATOM 3419 O O . ALA A 1 431 ? -37.261 8.086 -22.864 1.00 35.00 431 ALA A O 1
ATOM 3420 N N . TYR A 1 432 ? -35.144 8.818 -23.055 1.00 38.47 432 TYR A N 1
ATOM 3421 C CA . TYR A 1 432 ? -34.609 7.983 -21.984 1.00 38.47 432 TYR A CA 1
ATOM 3422 C C . TYR A 1 432 ? -34.838 8.682 -20.639 1.00 38.47 432 TYR A C 1
ATOM 3424 O O . TYR A 1 432 ? -34.258 9.732 -20.369 1.00 38.47 432 TYR A O 1
ATOM 3432 N N . LEU A 1 433 ? -35.707 8.107 -19.805 1.00 36.03 433 LEU A N 1
ATOM 3433 C CA . LEU A 1 433 ? -35.910 8.509 -18.413 1.00 36.03 433 LEU A CA 1
ATOM 3434 C C . LEU A 1 433 ? -34.978 7.681 -17.522 1.00 36.03 433 LEU A C 1
ATOM 3436 O O . LEU A 1 433 ? -35.149 6.468 -17.410 1.00 36.03 433 LEU A O 1
ATOM 3440 N N . TYR A 1 434 ? -34.004 8.332 -16.886 1.00 39.88 434 TYR A N 1
ATOM 3441 C CA . TYR A 1 434 ? -33.152 7.703 -15.874 1.00 39.88 434 TYR A CA 1
ATOM 3442 C C . TYR A 1 434 ? -33.761 7.893 -14.472 1.00 39.88 434 TYR A C 1
ATOM 3444 O O . TYR A 1 434 ? -34.271 8.978 -14.178 1.00 39.88 434 TYR A O 1
ATOM 3452 N N . PRO A 1 435 ? -33.735 6.873 -13.592 1.00 35.62 435 PRO A N 1
ATOM 3453 C CA . PRO A 1 435 ? -34.343 6.964 -12.269 1.00 35.62 435 PRO A CA 1
ATOM 3454 C C . PRO A 1 435 ? -33.608 7.945 -11.339 1.00 35.62 435 PRO A C 1
ATOM 3456 O O . PRO A 1 435 ? -32.414 8.208 -11.469 1.00 35.62 435 PRO A O 1
ATOM 3459 N N . ALA A 1 436 ? -34.379 8.497 -10.399 1.00 40.62 436 ALA A N 1
ATOM 3460 C CA . ALA A 1 436 ? -34.111 9.699 -9.614 1.00 40.62 436 ALA A CA 1
ATOM 3461 C C . ALA A 1 436 ? -32.803 9.679 -8.794 1.00 40.62 436 ALA A C 1
ATOM 3463 O O . ALA A 1 436 ? -32.752 9.157 -7.681 1.00 40.62 436 ALA A O 1
ATOM 3464 N N . GLY A 1 437 ? -31.783 10.372 -9.302 1.00 44.69 437 GLY A N 1
ATOM 3465 C CA . GLY A 1 437 ? -30.575 10.777 -8.580 1.00 44.69 437 GLY A CA 1
ATOM 3466 C C . GLY A 1 437 ? -30.404 12.298 -8.622 1.00 44.69 437 GLY A C 1
ATOM 3467 O O . GLY A 1 437 ? -30.861 12.966 -9.548 1.00 44.69 437 GLY A O 1
ATOM 3468 N N . ARG A 1 438 ? -29.774 12.889 -7.598 1.00 47.19 438 ARG A N 1
ATOM 3469 C CA . ARG A 1 438 ? -29.483 14.333 -7.575 1.00 47.19 438 ARG A CA 1
ATOM 3470 C C . ARG A 1 438 ? -28.289 14.593 -8.493 1.00 47.19 438 ARG A C 1
ATOM 3472 O O . ARG A 1 438 ? -27.153 14.333 -8.115 1.00 47.19 438 ARG A O 1
ATOM 3479 N N . LEU A 1 439 ? -28.557 15.082 -9.695 1.00 50.12 439 LEU A N 1
ATOM 3480 C CA . LEU A 1 439 ? -27.557 15.258 -10.737 1.00 50.12 439 LEU A CA 1
ATOM 3481 C C . LEU A 1 439 ? -26.954 16.665 -10.629 1.00 50.12 439 LEU A C 1
ATOM 3483 O O . LEU A 1 439 ? -27.678 17.666 -10.591 1.00 50.12 439 LEU A O 1
ATOM 3487 N N . VAL A 1 440 ? -25.627 16.729 -10.511 1.00 53.16 440 VAL A N 1
ATOM 3488 C CA . VAL A 1 440 ? -24.854 17.974 -10.442 1.00 53.16 440 VAL A CA 1
ATOM 3489 C C . VAL A 1 440 ? -23.971 18.049 -11.682 1.00 53.16 440 VAL A C 1
ATOM 3491 O O . VAL A 1 440 ? -23.095 17.211 -11.860 1.00 53.16 440 VAL A O 1
ATOM 3494 N N . LEU A 1 441 ? -24.205 19.042 -12.538 1.00 54.50 441 LEU A N 1
ATOM 3495 C CA . LEU A 1 441 ? -23.413 19.284 -13.744 1.00 54.50 441 LEU A CA 1
ATOM 3496 C C . LEU A 1 441 ? -22.544 20.515 -13.546 1.00 54.50 441 LEU A C 1
ATOM 3498 O O . LEU A 1 441 ? -23.071 21.597 -13.297 1.00 54.50 441 LEU A O 1
ATOM 3502 N N . ASN A 1 442 ? -21.233 20.352 -13.699 1.00 54.03 442 ASN A N 1
ATOM 3503 C CA . ASN A 1 442 ? -20.280 21.456 -13.744 1.00 54.03 442 ASN A CA 1
ATOM 3504 C C . ASN A 1 442 ? -19.898 21.705 -15.203 1.00 54.03 442 ASN A C 1
ATOM 3506 O O . ASN A 1 442 ? -19.370 20.814 -15.865 1.00 54.03 442 ASN A O 1
ATOM 3510 N N . LEU A 1 443 ? -20.193 22.897 -15.709 1.00 58.59 443 LEU A N 1
ATOM 3511 C CA . LEU A 1 443 ? -19.818 23.311 -17.054 1.00 58.59 443 LEU A CA 1
ATOM 3512 C C . LEU A 1 443 ? -18.392 23.868 -17.058 1.00 58.59 443 LEU A C 1
ATOM 3514 O O . LEU A 1 443 ? -17.926 24.437 -16.071 1.00 58.59 443 LEU A O 1
ATOM 3518 N N . SER A 1 444 ? -17.717 23.756 -18.202 1.00 44.62 444 SER A N 1
ATOM 3519 C CA . SER A 1 444 ? -16.359 24.275 -18.416 1.00 44.62 444 SER A CA 1
ATOM 3520 C C . SER A 1 444 ? -16.247 25.797 -18.270 1.00 44.62 444 SER A C 1
ATOM 3522 O O . SER A 1 444 ? -15.149 26.318 -18.118 1.00 44.62 444 SER A O 1
ATOM 3524 N N . ASP A 1 445 ? -17.372 26.514 -18.301 1.00 54.94 445 ASP A N 1
ATOM 3525 C CA . ASP A 1 445 ? -17.449 27.954 -18.039 1.00 54.94 445 ASP A CA 1
ATOM 3526 C C . ASP A 1 445 ? -17.629 28.304 -16.547 1.00 54.94 445 ASP A C 1
ATOM 3528 O O . ASP A 1 445 ? -17.863 29.462 -16.202 1.00 54.94 445 ASP A O 1
ATOM 3532 N N . GLY A 1 446 ? -17.519 27.310 -15.659 1.00 47.59 446 GLY A N 1
ATOM 3533 C CA . GLY A 1 446 ? -17.563 27.479 -14.207 1.00 47.59 446 GLY A CA 1
ATOM 3534 C C . GLY A 1 446 ? -18.968 27.486 -13.603 1.00 47.59 446 GLY A C 1
ATOM 3535 O O . GLY A 1 446 ? -19.109 27.672 -12.395 1.00 47.59 446 GLY A O 1
ATOM 3536 N N . ARG A 1 447 ? -20.026 27.282 -14.399 1.00 57.38 447 ARG A N 1
ATOM 3537 C CA . ARG A 1 447 ? -21.402 27.213 -13.884 1.00 57.38 447 ARG A CA 1
ATOM 3538 C C . ARG A 1 447 ? -21.753 25.808 -13.401 1.00 57.38 447 ARG A C 1
ATOM 3540 O O . ARG A 1 447 ? -21.493 24.825 -14.089 1.00 57.38 447 ARG A O 1
ATOM 3547 N N . THR A 1 448 ? -22.432 25.721 -12.258 1.00 52.16 448 THR A N 1
ATOM 3548 C CA . THR A 1 448 ? -22.929 24.456 -11.697 1.00 52.16 448 THR A CA 1
ATOM 3549 C C . THR A 1 448 ? -24.455 24.408 -11.716 1.00 52.16 448 THR A C 1
ATOM 3551 O O . THR A 1 448 ? -25.114 25.272 -11.138 1.00 52.16 448 THR A O 1
ATOM 3554 N N . PHE A 1 449 ? -25.025 23.361 -12.310 1.00 55.28 449 PHE A N 1
ATOM 3555 C CA . PHE A 1 449 ? -26.463 23.088 -12.315 1.00 55.28 449 PHE A CA 1
ATOM 3556 C C . PHE A 1 449 ? -26.791 21.894 -11.425 1.00 55.28 449 PHE A C 1
ATOM 3558 O O . PHE A 1 449 ? -26.073 20.898 -11.422 1.00 55.28 449 PHE A O 1
ATOM 3565 N N . ARG A 1 450 ? -27.883 21.990 -10.659 1.00 58.00 450 ARG A N 1
ATOM 3566 C CA . ARG A 1 450 ? -28.349 20.926 -9.759 1.00 58.00 450 ARG A CA 1
ATOM 3567 C C . ARG A 1 450 ? -29.813 20.620 -10.055 1.00 58.00 450 ARG A C 1
ATOM 3569 O O . ARG A 1 450 ? -30.657 21.499 -9.905 1.00 58.00 450 ARG A O 1
ATOM 3576 N N . GLY A 1 451 ? -30.116 19.386 -10.443 1.00 59.16 451 GLY A N 1
ATOM 3577 C CA . GLY A 1 451 ? -31.470 18.947 -10.788 1.00 59.16 451 GLY A CA 1
ATOM 3578 C C . GLY A 1 451 ? -31.730 17.503 -10.371 1.00 59.16 451 GLY A C 1
ATOM 3579 O O . GLY A 1 451 ? -30.809 16.775 -10.014 1.00 59.16 451 GLY A O 1
ATOM 3580 N N . ARG A 1 452 ? -33.000 17.093 -10.365 1.00 52.91 452 ARG A N 1
ATOM 3581 C CA . ARG A 1 452 ? -33.399 15.691 -10.130 1.00 52.91 452 ARG A CA 1
ATOM 3582 C C . ARG A 1 452 ? -33.671 14.919 -11.421 1.00 52.91 452 ARG A C 1
ATOM 3584 O O . ARG A 1 452 ? -33.783 13.704 -11.370 1.00 52.91 452 ARG A O 1
ATOM 3591 N N . GLU A 1 453 ? -33.790 15.623 -12.544 1.00 57.69 453 GLU A N 1
ATOM 3592 C CA . GLU A 1 453 ? -34.220 15.062 -13.821 1.00 57.69 453 GLU A CA 1
ATOM 3593 C C . GLU A 1 453 ? -33.538 15.818 -14.968 1.00 57.69 453 GLU A C 1
ATOM 3595 O O . GLU A 1 453 ? -33.434 17.051 -14.921 1.00 57.69 453 GLU A O 1
ATOM 3600 N N . VAL A 1 454 ? -33.041 15.070 -15.956 1.00 54.44 454 VAL A N 1
ATOM 3601 C CA . VAL A 1 454 ? -32.397 15.586 -17.172 1.00 54.44 454 VAL A CA 1
ATOM 3602 C C . VAL A 1 454 ? -33.209 15.106 -18.368 1.00 54.44 454 VAL A C 1
ATOM 3604 O O . VAL A 1 454 ? -33.390 13.903 -18.535 1.00 54.44 454 VAL A O 1
ATOM 3607 N N . ILE A 1 455 ? -33.680 16.030 -19.206 1.00 59.94 455 ILE A N 1
ATOM 3608 C CA . ILE A 1 455 ? -34.420 15.711 -20.433 1.00 59.94 455 ILE A CA 1
ATOM 3609 C C . ILE A 1 455 ? -33.615 16.211 -21.630 1.00 59.94 455 ILE A C 1
ATOM 3611 O O . ILE A 1 455 ? -33.333 17.405 -21.748 1.00 59.94 455 ILE A O 1
ATOM 3615 N N . PHE A 1 456 ? -33.265 15.306 -22.540 1.00 53.66 456 PHE A N 1
ATOM 3616 C CA . PHE A 1 456 ? -32.625 15.654 -23.806 1.00 53.66 456 PHE A CA 1
ATOM 3617 C C . PHE A 1 456 ? -33.687 15.828 -24.890 1.00 53.66 456 PHE A C 1
ATOM 3619 O O . PHE A 1 456 ? -34.492 14.934 -25.142 1.00 53.66 456 PHE A O 1
ATOM 3626 N N . THR A 1 457 ? -33.685 16.987 -25.541 1.00 56.38 457 THR A N 1
ATOM 3627 C CA . THR A 1 457 ? -34.546 17.285 -26.689 1.00 56.38 457 THR A CA 1
ATOM 3628 C C . THR A 1 457 ? -33.693 17.679 -27.888 1.00 56.38 457 THR A C 1
ATOM 3630 O O . THR A 1 457 ? -32.541 18.086 -27.738 1.00 56.38 457 THR A O 1
ATOM 3633 N N . ASN A 1 458 ? -34.283 17.659 -29.083 1.00 47.19 458 ASN A N 1
ATOM 3634 C CA . ASN A 1 458 ? -33.617 18.139 -30.300 1.00 47.19 458 ASN A CA 1
ATOM 3635 C C . ASN A 1 458 ? -33.241 19.636 -30.237 1.00 47.19 458 ASN A C 1
ATOM 3637 O O . ASN A 1 458 ? -32.465 20.102 -31.064 1.00 47.19 458 ASN A O 1
ATOM 3641 N N . ALA A 1 459 ? -33.793 20.391 -29.279 1.00 48.41 459 ALA A N 1
ATOM 3642 C CA . ALA A 1 459 ? -33.517 21.811 -29.069 1.00 48.41 459 ALA A CA 1
ATOM 3643 C C . ALA A 1 459 ? -32.498 22.086 -27.941 1.00 48.41 459 ALA A C 1
ATOM 3645 O O . ALA A 1 459 ? -32.151 23.243 -27.706 1.00 48.41 459 ALA A O 1
ATOM 3646 N N . GLY A 1 460 ? -32.025 21.052 -27.234 1.00 56.81 460 GLY A N 1
ATOM 3647 C CA . GLY A 1 460 ? -31.076 21.181 -26.127 1.00 56.81 460 GLY A CA 1
ATOM 3648 C C . GLY A 1 460 ? -31.414 20.300 -24.924 1.00 56.81 460 GLY A C 1
ATOM 3649 O O . GLY A 1 460 ? -32.324 19.467 -24.962 1.00 56.81 460 GLY A O 1
ATOM 3650 N N . MET A 1 461 ? -30.667 20.503 -23.842 1.00 61.62 461 MET A N 1
ATOM 3651 C CA . MET A 1 461 ? -30.788 19.754 -22.591 1.00 61.62 461 MET A CA 1
ATOM 3652 C C . MET A 1 461 ? -31.558 20.583 -21.553 1.00 61.62 461 MET A C 1
ATOM 3654 O O . MET A 1 461 ? -31.269 21.766 -21.351 1.00 61.62 461 MET A O 1
ATOM 3658 N N . GLN A 1 462 ? -32.525 19.967 -20.877 1.00 59.88 462 GLN A N 1
ATOM 3659 C CA . GLN A 1 462 ? -33.269 20.565 -19.766 1.00 59.88 462 GLN A CA 1
ATOM 3660 C C . GLN A 1 462 ? -32.873 19.900 -18.445 1.00 59.88 462 GLN A C 1
ATOM 3662 O O . GLN A 1 462 ? -32.870 18.675 -18.352 1.00 59.88 462 GLN A O 1
ATOM 3667 N N . LEU A 1 463 ? -32.561 20.709 -17.426 1.00 59.78 463 LEU A N 1
ATOM 3668 C CA . LEU A 1 463 ? -32.389 20.267 -16.037 1.00 59.78 463 LEU A CA 1
ATOM 3669 C C . LEU A 1 463 ? -33.363 21.023 -15.136 1.00 59.78 463 LEU A C 1
ATOM 3671 O O . LEU A 1 463 ? -33.200 22.224 -14.903 1.00 59.78 463 LEU A O 1
ATOM 3675 N N . GLY A 1 464 ? -34.357 20.322 -14.589 1.00 65.00 464 GLY A N 1
ATOM 3676 C CA . GLY A 1 464 ? -35.409 20.957 -13.790 1.00 65.00 464 GLY A CA 1
ATOM 3677 C C . GLY A 1 464 ? -36.121 22.073 -14.570 1.00 65.00 464 GLY A C 1
ATOM 3678 O O . GLY A 1 464 ? -36.651 21.830 -15.646 1.00 65.00 464 GLY A O 1
ATOM 3679 N N . THR A 1 465 ? -36.128 23.305 -14.048 1.00 50.84 465 THR A N 1
ATOM 3680 C CA . THR A 1 465 ? -36.754 24.474 -14.705 1.00 50.84 465 THR A CA 1
ATOM 3681 C C . THR A 1 465 ? -35.804 25.278 -15.608 1.00 50.84 465 THR A C 1
ATOM 3683 O O . THR A 1 465 ? -36.194 26.332 -16.105 1.00 50.84 465 THR A O 1
ATOM 3686 N N . GLY A 1 466 ? -34.552 24.842 -15.795 1.00 48.88 466 GLY A N 1
ATOM 3687 C CA . GLY A 1 466 ? -33.553 25.527 -16.625 1.00 48.88 466 GLY A CA 1
ATOM 3688 C C . GLY A 1 466 ? -33.302 24.820 -17.960 1.00 48.88 466 GLY A C 1
ATOM 3689 O O . GLY A 1 466 ? -33.229 23.593 -18.010 1.00 48.88 466 GLY A O 1
ATOM 3690 N N . SER A 1 467 ? -33.124 25.588 -19.041 1.00 51.78 467 SER A N 1
ATOM 3691 C CA . SER A 1 467 ? -32.751 25.075 -20.370 1.00 51.78 467 SER A CA 1
ATOM 3692 C C . SER A 1 467 ? -31.343 25.517 -20.767 1.00 51.78 467 SER A C 1
ATOM 3694 O O . SER A 1 467 ? -31.037 26.710 -20.687 1.00 51.78 467 SER A O 1
ATOM 3696 N N . ILE A 1 468 ? -30.520 24.590 -21.260 1.00 56.50 468 ILE A N 1
ATOM 3697 C CA . ILE A 1 468 ? -29.207 24.887 -21.844 1.00 56.50 468 ILE A CA 1
ATOM 3698 C C . ILE A 1 468 ? -29.259 24.554 -23.344 1.00 56.50 468 ILE A C 1
ATOM 3700 O O . ILE A 1 468 ? -29.524 23.400 -23.699 1.00 56.50 468 ILE A O 1
ATOM 3704 N N . PRO A 1 469 ? -29.011 25.529 -24.237 1.00 47.78 469 PRO A N 1
ATOM 3705 C CA . PRO A 1 469 ? -28.861 25.248 -25.657 1.00 47.78 469 PRO A CA 1
ATOM 3706 C C . PRO A 1 469 ? -27.544 24.498 -25.879 1.00 47.78 469 PRO A C 1
ATOM 3708 O O . PRO A 1 469 ? -26.485 24.961 -25.459 1.00 47.78 469 PRO A O 1
ATOM 3711 N N . VAL A 1 470 ? -27.605 23.344 -26.538 1.00 49.66 470 VAL A N 1
ATOM 3712 C CA . VAL A 1 470 ? -26.429 22.527 -26.868 1.00 49.66 470 VAL A CA 1
ATOM 3713 C C . VAL A 1 470 ? -26.431 22.306 -28.380 1.00 49.66 470 VAL A C 1
ATOM 3715 O O . VAL A 1 470 ? -27.470 21.968 -28.943 1.00 49.66 470 VAL A O 1
ATOM 3718 N N . GLN A 1 471 ? -25.305 22.543 -29.057 1.00 41.84 471 GLN A N 1
ATOM 3719 C CA . GLN A 1 471 ? -25.171 22.266 -30.493 1.00 41.84 471 GLN A CA 1
ATOM 3720 C C . GLN A 1 471 ? -24.711 20.818 -30.701 1.00 41.84 471 GLN A C 1
ATOM 3722 O O . GLN A 1 471 ? -23.734 20.383 -30.098 1.00 41.84 471 GLN A O 1
ATOM 3727 N N . ALA A 1 472 ? -25.443 20.073 -31.532 1.00 35.66 472 ALA A N 1
ATOM 3728 C CA . ALA A 1 472 ? -25.135 18.695 -31.914 1.00 35.66 472 ALA A CA 1
ATOM 3729 C C . ALA A 1 472 ? -23.851 18.599 -32.770 1.00 35.66 472 ALA A C 1
ATOM 3731 O O . ALA A 1 472 ? -23.524 19.571 -33.458 1.00 35.66 472 ALA A O 1
ATOM 3732 N N . PRO A 1 473 ? -23.180 17.427 -32.833 1.00 38.66 473 PRO A N 1
ATOM 3733 C CA . PRO A 1 473 ? -23.522 16.142 -32.204 1.00 38.66 473 PRO A CA 1
ATOM 3734 C C . PRO A 1 473 ? -22.735 15.848 -30.910 1.00 38.66 473 PRO A C 1
ATOM 3736 O O . PRO A 1 473 ? -21.589 16.261 -30.764 1.00 38.66 473 PRO A O 1
ATOM 3739 N N . TYR A 1 474 ? -23.332 15.079 -29.995 1.00 42.41 474 TYR A N 1
ATOM 3740 C CA . TYR A 1 474 ? -22.685 14.567 -28.778 1.00 42.41 474 TYR A CA 1
ATOM 3741 C C . TYR A 1 474 ? -22.959 13.066 -28.612 1.00 42.41 474 TYR A C 1
ATOM 3743 O O . TYR A 1 474 ? -24.053 12.596 -28.926 1.00 42.41 474 TYR A O 1
ATOM 3751 N N . ALA A 1 475 ? -21.952 12.335 -28.128 1.00 28.20 475 ALA A N 1
ATOM 3752 C CA . ALA A 1 475 ? -22.071 10.972 -27.615 1.00 28.20 475 ALA A CA 1
ATOM 3753 C C . ALA A 1 475 ? -22.232 11.051 -26.088 1.00 28.20 475 ALA A C 1
ATOM 3755 O O . ALA A 1 475 ? -21.544 11.857 -25.458 1.00 28.20 475 ALA A O 1
ATOM 3756 N N . VAL A 1 476 ? -23.174 10.281 -25.535 1.00 32.88 476 VAL A N 1
ATOM 3757 C CA . VAL A 1 476 ? -23.418 10.173 -24.084 1.00 32.88 476 VAL A CA 1
ATOM 3758 C C . VAL A 1 476 ? -22.484 9.138 -23.487 1.00 32.88 476 VAL A C 1
ATOM 3760 O O . VAL A 1 476 ? -22.386 8.050 -24.099 1.00 32.88 476 VAL A O 1
#

Foldseek 3Di:
DVVVVVVVVVVVVVVVVVLLVVLLVLLVVLVVLLVCCVCQQCVVLVVLVLLLVVLCCLQPNQVLPVLVVLVSLLVLLNNHPRHDLVSLDQDPSNVVSLVSVQVVCVVVVHDGDPSVVSSLLSLLLSLLSLCVQLLQLVSSLVSLVVSCVVCDLDLDSSVLSSLLSNLSSCVLLVVLVSSLVSLVVSLVSNPPDSSNVSSVSSNVSSVVLVVQLVVLVPDPDDLLVSLVSCLSSSVLVVSLVSLVPDPDDALVSLLSNLVSCSSNRVPVVSLVSLVCCLPPHDPLVSNQSSLLVLCCCDLRNVSDPVSNVVSCVSCVVSVNVVSVVSSVVSSVSRDPNVSLVVLCVCCVPDPPDDPVSVVSNVVSVVSVVVPPPPPPVPPPPDDPPDPPPDDDDDDDDDDDDDDDDDDDDDDDDDDDDDDDDDDDPDDDDDWDWDQFDFDWDQDPVGDIDTARTWTQDPQAIDGDPDGDGDDDDDDD

Sequence (476 aa):
MQRGGAIVFIVGVLLLFFLSAQAIVSVKLLELRVQISRDRLLNYELSSRVLKNRFKQLILENNDDFHQEISRNVLESSIMNRADPRALELNPVEQFGLLVVNAVRLLSLKPFLQLAEDQETLILLRYAFYMERNRRYDVALEKYKELSDRMGASRSDAMGFVMLHQGYCHAIMGQNEEALDLLIEVRDTFAGSHYAETAIVLINLLEEAERRQEEIEEQALTPREKARALFRANQYVAALRAFNELDERNDMDRYMRARSMEETGSISEARDEYVDIVKNGTDREAVRLANRRLLIIGHFYGGGEELTEFAEQQAESIGDDAAVAEIQAAAEKQEDALIVEEIREAAARTGEETALLNDLGSELVTEIELDEPLQRGNLRIPQPAIPAALTAPNAPPAPFDTERRSTIEALGDRKQIGDPQELHPGTPTPAYLYPAGRLVLNLSDGRTFRGREVIFTNAGMQLGTGSIPVQAPYAV